Protein AF-A5BEA1-F1 (afdb_monomer_lite)

Foldseek 3Di:
DDDDDDDDDDDDDDPPPPPPPPQCLPQLVLVVVVLVQLLVQFDDFVLQQVLLLVLCCVQPVQCSQQEDEGADACVVLVNFWKKWKAADPVLVDDSHHGIYIYTNFSLRSLLRVLVLCCPQQVWDADDPVVPHTRNPSPDHRSDGDGDDHVTDMDGDPFSAAEEDDLLCQQPPVLPDDLVVLSVVLSVCSNNSHAEYAQEFLLVLLVQVLVVVLVQDPVLCFFQAAASNCRSCSQLQFWTNHNDDDDPVRNVRRLVSSLSNQLSSSSRSHQYAYAFDAFFDGPVSCVSCVVFPKAFFDHDVDDVPDCSIGRTIGGQLVGPVLLVSRQSSLQSCCCSNLVWDDDPVGTHHDPPDDPDDDDPPDDDDDDDDDDDDPDPDDDDDPVVVVCVVPVDDDDDDDDDDDPPPPPPDDDPVPSSPPSPRGNRANYEYDNAPVGDDPDLDLVSLLSSLLSRLSSSCSNPVRHAYEYEPVCVVPDPSDDLSSLLSNQVSDPASSYEYEQAPCLVDNPCVVCVRSVSHAYEDEHDDDDPPPDPDDDPCVVVVVVVLVVVVVVDPSNPSRYHYYD

InterPro domains:
  IPR007781 Alpha-N-acetylglucosaminidase [PTHR12872] (9-334)
  IPR024240 Alpha-N-acetylglucosaminidase, N-terminal [PF12971] (50-139)
  IPR024733 Alpha-N-acetylglucosaminidase, tim-barrel domain [PF05089] (162-334)
  IPR024733 Alpha-N-acetylglucosaminidase, tim-barrel domain [PF05089] (428-529)
  IPR029018 Beta-hexosaminidase-like, domain 2 [G3DSA:3.30.379.10] (22-150)

Secondary structure (DSSP, 8-state):
------------------------THHHHHHHHHHHHHHHHSPPHHHHHHHHHHHHHHH-GGGGGGEEEEE--GGGGTTS-EEEEEE-TTTTSTTS--EEEEESSHHHHHHHHHHHHHHTS--EE--GGGT-EE-TTSPPTT-PPPPPTT-EEEE-SSS--EE--TTHHHHTSTT--HHHHHHHHHHHHHTT--EEB--TTHHHHHHHHHHTTT--TTTTTTTSPPGGGHHHHHTTSB-STT-PPPHHHHHHHHHHHHHHHHHHHHTT--PBEE---SEE-TTHHHHSTTS-EEEP---S-GGG-GGGB--EEEPTTSHHHHHHHHHHHHHHHHHHH-EEE-SSSEEE-------PPPP--S---------S---S----HHHHHHHHHT--S-------------SSS----STT---S---SEEE--S-TT---S---HHHHHHHHHHHHHHHHHH-TT-EEEEE-HHHHH-TT--HHHHHHHHTSS-TTSEEEEETTTTTS-HHHHTHHHHT--EEEE----S--------THHHHHHHHHHHHHHSSTT--S---EE-

pLDDT: mean 75.09, std 25.67, range [22.8, 98.62]

Sequence (562 aa):
MASPFAAVSFSFFLFSFLSFAQSSTIGVTYISRLLEIQDRERAPPSVQIAAAYGVLHRLLPSHSSSFEFGIVSKEQCGGDSCFMISNHPSSSGHGAPEILITGVTGVEIMAGLHWYLKYWCGSHISWDKTGGAQLLSVPDSGSFPHVQEAGILIQRPIPWNYYQNAVTSSYTFAWWDWKRWEKEIDWMALQGINLPLAFTGQEAIWQKVFRNFNISHLDLKDFFGGPAFLSWSRMGNLHGWGGPLPQSWLDQQLLLQKKILARMYELGMTPVLPAFSGNVPAALKYIFPSAKITRLGNWFTVGGNPRWCCTYLLDATDPLFIEIGRAFIQQQLKGLFNLVSNGEGLVADFGMTNGRIPDLEGTFLDSELIEESAWKNILTTDQLIRRRWNMNESAGHIPSTANGCLDYGLCCYPWLVFHGLCRKAMWSDTFDENTPPVDDPEYISSLGAAIFKGMQSGDSNAIWLMQGWLFSYDPFWRPPQMKALLHSVPMGRLVVLDLFAEVKPIWITSEQFYGVPYIWKLARFRLECDIDASRLMTEWYKEIRKTAVIRNSQMRNAVLSV

Structure (mmCIF, N/CA/C/O backbone):
data_AF-A5BEA1-F1
#
_entry.id   AF-A5BEA1-F1
#
loop_
_atom_site.group_PDB
_atom_site.id
_atom_site.type_symbol
_atom_site.label_atom_id
_atom_site.label_alt_id
_atom_site.label_comp_id
_atom_site.label_asym_id
_atom_site.label_entity_id
_atom_site.label_seq_id
_atom_site.pdbx_PDB_ins_code
_atom_site.Cartn_x
_atom_site.Cartn_y
_atom_site.Cartn_z
_atom_site.occupancy
_atom_site.B_iso_or_equiv
_atom_site.auth_seq_id
_atom_site.auth_comp_id
_atom_site.auth_asym_id
_atom_site.auth_atom_id
_atom_site.pdbx_PDB_model_num
ATOM 1 N N . MET A 1 1 ? 81.749 -5.596 48.669 1.00 41.72 1 MET A N 1
ATOM 2 C CA . MET A 1 1 ? 80.613 -5.901 49.568 1.00 41.72 1 MET A CA 1
ATOM 3 C C . MET A 1 1 ? 79.506 -4.895 49.308 1.00 41.72 1 MET A C 1
ATOM 5 O O . MET A 1 1 ? 79.836 -3.766 48.978 1.00 41.72 1 MET A O 1
ATOM 9 N N . ALA A 1 2 ? 78.259 -5.329 49.513 1.00 30.50 2 ALA A N 1
ATOM 10 C CA . ALA A 1 2 ? 76.990 -4.589 49.452 1.00 30.50 2 ALA A CA 1
ATOM 11 C C . ALA A 1 2 ? 76.255 -4.548 48.089 1.00 30.50 2 ALA A C 1
ATOM 13 O O . ALA A 1 2 ? 76.539 -3.731 47.222 1.00 30.50 2 ALA A O 1
ATOM 14 N N . SER A 1 3 ? 75.247 -5.426 47.962 1.00 37.31 3 SER A N 1
ATOM 15 C CA . SER A 1 3 ? 73.915 -5.048 47.432 1.00 37.31 3 SER A CA 1
ATOM 16 C C . SER A 1 3 ? 73.196 -4.170 48.489 1.00 37.31 3 SER A C 1
ATOM 18 O O . SER A 1 3 ? 73.693 -4.190 49.625 1.00 37.31 3 SER A O 1
ATOM 20 N N . PRO A 1 4 ? 72.069 -3.450 48.237 1.00 45.75 4 PRO A N 1
ATOM 21 C CA . PRO A 1 4 ? 70.803 -4.002 47.706 1.00 45.75 4 PRO A CA 1
ATOM 22 C C . PRO A 1 4 ? 69.910 -3.004 46.908 1.00 45.75 4 PRO A C 1
ATOM 24 O O . PRO A 1 4 ? 70.325 -1.899 46.582 1.00 45.75 4 PRO A O 1
ATOM 27 N N . PHE A 1 5 ? 68.656 -3.427 46.676 1.00 31.55 5 PHE A N 1
ATOM 28 C CA . PHE A 1 5 ? 67.445 -2.710 46.223 1.00 31.55 5 PHE A CA 1
ATOM 29 C C . PHE A 1 5 ? 67.057 -2.849 44.743 1.00 31.55 5 PHE A C 1
ATOM 31 O O . PHE A 1 5 ? 67.336 -1.998 43.907 1.00 31.55 5 PHE A O 1
ATOM 38 N N . ALA A 1 6 ? 66.289 -3.907 44.457 1.00 32.88 6 ALA A N 1
ATOM 39 C CA . ALA A 1 6 ? 65.378 -3.955 43.318 1.00 32.88 6 ALA A CA 1
ATOM 40 C C . ALA A 1 6 ? 64.009 -3.405 43.757 1.00 32.88 6 ALA A C 1
ATOM 42 O O . ALA A 1 6 ? 63.379 -3.938 44.673 1.00 32.88 6 ALA A O 1
ATOM 43 N N . ALA A 1 7 ? 63.581 -2.314 43.123 1.00 34.19 7 ALA A N 1
ATOM 44 C CA . ALA A 1 7 ? 62.286 -1.682 43.329 1.00 34.19 7 ALA A CA 1
ATOM 45 C C . ALA A 1 7 ? 61.186 -2.433 42.561 1.00 34.19 7 ALA A C 1
ATOM 47 O O . ALA A 1 7 ? 61.319 -2.733 41.375 1.00 34.19 7 ALA A O 1
ATOM 48 N N . VAL A 1 8 ? 60.086 -2.715 43.256 1.00 33.62 8 VAL A N 1
ATOM 49 C CA . VAL A 1 8 ? 58.857 -3.302 42.714 1.00 33.62 8 VAL A CA 1
ATOM 50 C C . VAL A 1 8 ? 58.117 -2.232 41.903 1.00 33.62 8 VAL A C 1
ATOM 52 O O . VAL A 1 8 ? 57.672 -1.233 42.461 1.00 33.62 8 VAL A O 1
ATOM 55 N N . SER A 1 9 ? 57.981 -2.430 40.589 1.00 33.12 9 SER A N 1
ATOM 56 C CA . SER A 1 9 ? 57.102 -1.618 39.734 1.00 33.12 9 SER A CA 1
ATOM 57 C C . SER A 1 9 ? 55.681 -2.178 39.765 1.00 33.12 9 SER A C 1
ATOM 59 O O . SER A 1 9 ? 55.441 -3.298 39.320 1.00 33.12 9 SER A O 1
ATOM 61 N N . PHE A 1 10 ? 54.735 -1.388 40.274 1.00 31.80 10 PHE A N 1
ATOM 62 C CA . PHE A 1 10 ? 53.299 -1.632 40.139 1.00 31.80 10 PHE A CA 1
ATOM 63 C C . PHE A 1 10 ? 52.830 -1.147 38.761 1.00 31.80 10 PHE A C 1
ATOM 65 O O . PHE A 1 10 ? 52.798 0.053 38.494 1.00 31.80 10 PHE A O 1
ATOM 72 N N . SER A 1 11 ? 52.447 -2.071 37.882 1.00 32.97 11 SER A N 1
ATOM 73 C CA . SER A 1 11 ? 51.761 -1.746 36.629 1.00 32.97 11 SER A CA 1
ATOM 74 C C . SER A 1 11 ? 50.275 -1.493 36.902 1.00 32.97 11 SER A C 1
ATOM 76 O O . SER A 1 11 ? 49.520 -2.421 37.183 1.00 32.97 11 SER A O 1
ATOM 78 N N . PHE A 1 12 ? 49.846 -0.234 36.813 1.00 32.19 12 PHE A N 1
ATOM 79 C CA . PHE A 1 12 ? 48.430 0.129 36.743 1.00 32.19 12 PHE A CA 1
ATOM 80 C C . PHE A 1 12 ? 47.871 -0.274 35.369 1.00 32.19 12 PHE A C 1
ATOM 82 O O . PHE A 1 12 ? 48.184 0.354 34.359 1.00 32.19 12 PHE A O 1
ATOM 89 N N . PHE A 1 13 ? 47.032 -1.310 35.320 1.00 31.12 13 PHE A N 1
ATOM 90 C CA . PHE A 1 13 ? 46.196 -1.589 34.153 1.00 31.12 13 PHE A CA 1
ATOM 91 C C . PHE A 1 13 ? 44.967 -0.673 34.185 1.00 31.12 13 PHE A C 1
ATOM 93 O O . PHE A 1 13 ? 44.063 -0.852 35.000 1.00 31.12 13 PHE A O 1
ATOM 100 N N . LEU A 1 14 ? 44.934 0.315 33.288 1.00 32.81 14 LEU A N 1
ATOM 101 C CA . LEU A 1 14 ? 43.719 1.052 32.952 1.00 32.81 14 LEU A CA 1
ATOM 102 C C . LEU A 1 14 ? 42.774 0.085 32.218 1.00 32.81 14 LEU A C 1
ATOM 104 O O . LEU A 1 14 ? 42.978 -0.223 31.045 1.00 32.81 14 LEU A O 1
ATOM 108 N N . PHE A 1 15 ? 41.741 -0.414 32.896 1.00 29.88 15 PHE A N 1
ATOM 109 C CA . PHE A 1 15 ? 40.630 -1.085 32.224 1.00 29.88 15 PHE A CA 1
ATOM 110 C C . PHE A 1 15 ? 39.772 -0.027 31.523 1.00 29.88 15 PHE A C 1
ATOM 112 O O . PHE A 1 15 ? 38.865 0.560 32.109 1.00 29.88 15 PHE A O 1
ATOM 119 N N . SER A 1 16 ? 40.062 0.228 30.249 1.00 31.75 16 SER A N 1
ATOM 120 C CA . SER A 1 16 ? 39.105 0.863 29.349 1.00 31.75 16 SER A CA 1
ATOM 121 C C . SER A 1 16 ? 37.948 -0.113 29.132 1.00 31.75 16 SER A C 1
ATOM 123 O O . SER A 1 16 ? 38.062 -1.059 28.354 1.00 31.75 16 SER A O 1
ATOM 125 N N . PHE A 1 17 ? 36.829 0.098 29.828 1.00 30.75 17 PHE A N 1
ATOM 126 C CA . PHE A 1 17 ? 35.552 -0.503 29.453 1.00 30.75 17 PHE A CA 1
ATOM 127 C C . PHE A 1 17 ? 35.152 0.051 28.080 1.00 30.75 17 PHE A C 1
ATOM 129 O O . PHE A 1 17 ? 34.496 1.084 27.966 1.00 30.75 17 PHE A O 1
ATOM 136 N N . LEU A 1 18 ? 35.575 -0.629 27.015 1.00 30.33 18 LEU A N 1
ATOM 137 C CA . LEU A 1 18 ? 34.900 -0.549 25.730 1.00 30.33 18 LEU A CA 1
ATOM 138 C C . LEU A 1 18 ? 33.529 -1.193 25.933 1.00 30.33 18 LEU A C 1
ATOM 140 O O . LEU A 1 18 ? 33.403 -2.417 25.922 1.00 30.33 18 LEU A O 1
ATOM 144 N N . SER A 1 19 ? 32.506 -0.367 26.153 1.00 26.95 19 SER A N 1
ATOM 145 C CA . SER A 1 19 ? 31.118 -0.776 25.971 1.00 26.95 19 SER A CA 1
ATOM 146 C C . SER A 1 19 ? 30.969 -1.267 24.533 1.00 26.95 19 SER A C 1
ATOM 148 O O . SER A 1 19 ? 30.789 -0.477 23.607 1.00 26.95 19 SER A O 1
ATOM 150 N N . PHE A 1 20 ? 31.084 -2.579 24.332 1.00 28.70 20 PHE A N 1
ATOM 151 C CA . PHE A 1 20 ? 30.612 -3.229 23.123 1.00 28.70 20 PHE A CA 1
ATOM 152 C C . PHE A 1 20 ? 29.109 -2.961 23.053 1.00 28.70 20 PHE A C 1
ATOM 154 O O . PHE A 1 20 ? 28.315 -3.604 23.735 1.00 28.70 20 PHE A O 1
ATOM 161 N N . ALA A 1 21 ? 28.713 -1.979 22.245 1.00 31.78 21 ALA A N 1
ATOM 162 C CA . ALA A 1 21 ? 27.346 -1.892 21.777 1.00 31.78 21 ALA A CA 1
ATOM 163 C C . ALA A 1 21 ? 27.058 -3.208 21.041 1.00 31.78 21 ALA A C 1
ATOM 165 O O . ALA A 1 21 ? 27.602 -3.447 19.961 1.00 31.78 21 ALA A O 1
ATOM 166 N N . GLN A 1 22 ? 26.259 -4.090 21.646 1.00 31.41 22 GLN A N 1
ATOM 167 C CA . GLN A 1 22 ? 25.695 -5.243 20.955 1.00 31.41 22 GLN A CA 1
ATOM 168 C C . GLN A 1 22 ? 24.808 -4.716 19.820 1.00 31.41 22 GLN A C 1
ATOM 170 O O . GLN A 1 22 ? 23.652 -4.352 19.996 1.00 31.41 22 GLN A O 1
ATOM 175 N N . SER A 1 23 ? 25.425 -4.617 18.650 1.00 35.91 23 SER A N 1
ATOM 176 C CA . SER A 1 23 ? 24.832 -4.335 17.353 1.00 35.91 23 SER A CA 1
ATOM 177 C C . SER A 1 23 ? 23.800 -5.429 17.040 1.00 35.91 23 SER A C 1
ATOM 179 O O . SER A 1 23 ? 24.161 -6.581 16.806 1.00 35.91 23 SER A O 1
ATOM 181 N N . SER A 1 24 ? 22.506 -5.103 17.112 1.00 40.44 24 SER A N 1
ATOM 182 C CA . SER A 1 24 ? 21.382 -5.981 16.767 1.00 40.44 24 SER A CA 1
ATOM 183 C C . SER A 1 24 ? 21.400 -6.399 15.284 1.00 40.44 24 SER A C 1
ATOM 185 O O . SER A 1 24 ? 20.721 -5.831 14.433 1.00 40.44 24 SER A O 1
ATOM 187 N N . THR A 1 25 ? 22.148 -7.451 14.955 1.00 43.66 25 THR A N 1
ATOM 188 C CA . THR A 1 25 ? 22.034 -8.213 13.691 1.00 43.66 25 THR A CA 1
ATOM 189 C C . THR A 1 25 ? 20.719 -9.001 13.592 1.00 43.66 25 THR A C 1
ATOM 191 O O . THR A 1 25 ? 20.371 -9.523 12.537 1.00 43.66 25 THR A O 1
ATOM 194 N N . ILE A 1 26 ? 19.962 -9.045 14.691 1.00 47.06 26 ILE A N 1
ATOM 195 C CA . ILE A 1 26 ? 18.720 -9.801 14.869 1.00 47.06 26 ILE A CA 1
ATOM 196 C C . ILE A 1 26 ? 17.612 -9.329 13.913 1.00 47.06 26 ILE A C 1
ATOM 198 O O . ILE A 1 26 ? 16.932 -10.158 13.325 1.00 47.06 26 ILE A O 1
ATOM 202 N N . GLY A 1 27 ? 17.420 -8.020 13.708 1.00 49.28 27 GLY A N 1
ATOM 203 C CA . GLY A 1 27 ? 16.350 -7.520 12.827 1.00 49.28 27 GLY A CA 1
ATOM 204 C C . GLY A 1 27 ? 16.551 -7.892 11.351 1.00 49.28 27 GLY A C 1
ATOM 205 O O . GLY A 1 27 ? 15.592 -8.156 10.629 1.00 49.28 27 GLY A O 1
ATOM 206 N N . VAL A 1 28 ? 17.811 -7.980 10.922 1.00 55.06 28 VAL A N 1
ATOM 207 C CA . VAL A 1 28 ? 18.209 -8.222 9.528 1.00 55.06 28 VAL A CA 1
ATOM 208 C C . VAL A 1 28 ? 17.917 -9.661 9.111 1.00 55.06 28 VAL A C 1
ATOM 210 O O . VAL A 1 28 ? 17.398 -9.884 8.020 1.00 55.06 28 VAL A O 1
ATOM 213 N N . THR A 1 29 ? 18.179 -10.639 9.984 1.00 60.53 29 THR A N 1
ATOM 214 C CA . THR A 1 29 ? 17.854 -12.050 9.720 1.00 60.53 29 THR A CA 1
ATOM 215 C C . THR A 1 29 ? 16.351 -12.285 9.593 1.00 60.53 29 THR A C 1
ATOM 217 O O . THR A 1 29 ? 15.934 -13.087 8.757 1.00 60.53 29 THR A O 1
ATOM 220 N N . TYR A 1 30 ? 15.518 -11.568 10.354 1.00 65.62 30 TYR A N 1
ATOM 221 C CA . TYR A 1 30 ? 14.067 -11.719 10.240 1.00 65.62 30 TYR A CA 1
ATOM 222 C C . TYR A 1 30 ? 13.496 -11.128 8.950 1.00 65.62 30 TYR A C 1
ATOM 224 O O . TYR A 1 30 ? 12.648 -11.770 8.329 1.00 65.62 30 TYR A O 1
ATOM 232 N N . ILE A 1 31 ? 13.971 -9.956 8.508 1.00 69.12 31 ILE A N 1
ATOM 233 C CA . ILE A 1 31 ? 13.551 -9.390 7.216 1.00 69.12 31 ILE A CA 1
ATOM 234 C C . ILE A 1 31 ? 13.917 -10.341 6.075 1.00 69.12 31 ILE A C 1
ATOM 236 O O . ILE A 1 31 ? 13.081 -10.576 5.207 1.00 69.12 31 ILE A O 1
ATOM 240 N N . SER A 1 32 ? 15.103 -10.958 6.104 1.00 70.38 32 SER A N 1
ATOM 241 C CA . SER A 1 32 ? 15.514 -11.929 5.079 1.00 70.38 32 SER A CA 1
ATOM 242 C C . SER A 1 32 ? 14.496 -13.055 4.894 1.00 70.38 32 SER A C 1
ATOM 244 O O . SER A 1 32 ? 14.097 -13.325 3.765 1.00 70.38 32 SER A O 1
ATOM 246 N N . ARG A 1 33 ? 13.974 -13.634 5.985 1.00 74.00 33 ARG A N 1
ATOM 247 C CA . ARG A 1 33 ? 12.933 -14.672 5.902 1.00 74.00 33 ARG A CA 1
ATOM 248 C C . ARG A 1 33 ? 11.651 -14.161 5.242 1.00 74.00 33 ARG A C 1
ATOM 250 O O . ARG A 1 33 ? 10.992 -14.905 4.525 1.00 74.00 33 ARG A O 1
ATOM 257 N N . LEU A 1 34 ? 11.259 -12.912 5.486 1.00 73.25 34 LEU A N 1
ATOM 258 C CA . LEU A 1 34 ? 10.071 -12.341 4.844 1.00 73.25 34 LEU A CA 1
ATOM 259 C C . LEU A 1 34 ? 10.281 -12.156 3.341 1.00 73.25 34 LEU A C 1
ATOM 261 O O . LEU A 1 34 ? 9.391 -12.487 2.557 1.00 73.25 34 LEU A O 1
ATOM 265 N N . LEU A 1 35 ? 11.462 -11.672 2.955 1.00 80.25 35 LEU A N 1
ATOM 266 C CA . LEU A 1 35 ? 11.844 -11.493 1.558 1.00 80.25 35 LEU A CA 1
ATOM 267 C C . LEU A 1 35 ? 11.904 -12.828 0.819 1.00 80.25 35 LEU A C 1
ATOM 269 O O . LEU A 1 35 ? 11.359 -12.925 -0.271 1.00 80.25 35 LEU A O 1
ATOM 273 N N . GLU A 1 36 ? 12.454 -13.876 1.436 1.00 81.69 36 GLU A N 1
ATOM 274 C CA . GLU A 1 36 ? 12.449 -15.233 0.874 1.00 81.69 36 GLU A CA 1
ATOM 275 C C . GLU A 1 36 ? 11.032 -15.718 0.576 1.00 81.69 36 GLU A C 1
ATOM 277 O O . GLU A 1 36 ? 10.774 -16.347 -0.453 1.00 81.69 36 GLU A O 1
ATOM 282 N N . ILE A 1 37 ? 10.083 -15.428 1.470 1.00 77.94 37 ILE A N 1
ATOM 283 C CA . ILE A 1 37 ? 8.716 -15.850 1.221 1.00 77.94 37 ILE A CA 1
ATOM 284 C C . ILE A 1 37 ? 8.060 -15.014 0.114 1.00 77.94 37 ILE A C 1
ATOM 286 O O . ILE A 1 37 ? 7.347 -15.581 -0.712 1.00 77.94 37 ILE A O 1
ATOM 290 N N . GLN A 1 38 ? 8.304 -13.702 0.066 1.00 80.19 38 GLN A N 1
ATOM 291 C CA . GLN A 1 38 ? 7.845 -12.861 -1.046 1.00 80.19 38 GLN A CA 1
ATOM 292 C C . GLN A 1 38 ? 8.426 -13.343 -2.383 1.00 80.19 38 GLN A C 1
ATOM 294 O O . GLN A 1 38 ? 7.691 -13.473 -3.358 1.00 80.19 38 GLN A O 1
ATOM 299 N N . ASP A 1 39 ? 9.712 -13.696 -2.411 1.00 81.50 39 ASP A N 1
ATOM 300 C CA . ASP A 1 39 ? 10.385 -14.224 -3.597 1.00 81.50 39 ASP A CA 1
ATOM 301 C C . ASP A 1 39 ? 9.784 -15.558 -4.056 1.00 81.50 39 ASP A C 1
ATOM 303 O O . ASP A 1 39 ? 9.681 -15.811 -5.255 1.00 81.50 39 ASP A O 1
ATOM 307 N N . ARG A 1 40 ? 9.370 -16.415 -3.116 1.00 81.31 40 ARG A N 1
ATOM 308 C CA . ARG A 1 40 ? 8.707 -17.693 -3.416 1.00 81.31 40 ARG A CA 1
ATOM 309 C C . ARG A 1 40 ? 7.273 -17.512 -3.914 1.00 81.31 40 ARG A C 1
ATOM 311 O O . ARG A 1 40 ? 6.786 -18.334 -4.681 1.00 81.31 40 ARG A O 1
ATOM 318 N N . GLU A 1 41 ? 6.580 -16.487 -3.431 1.00 78.19 41 GLU A N 1
ATOM 319 C CA . GLU A 1 41 ? 5.154 -16.256 -3.690 1.00 78.19 41 GLU A CA 1
ATOM 320 C C . GLU A 1 41 ? 4.886 -15.334 -4.891 1.00 78.19 41 GLU A C 1
ATOM 322 O O . GLU A 1 41 ? 3.724 -15.102 -5.225 1.00 78.19 41 GLU A O 1
ATOM 327 N N . ARG A 1 42 ? 5.933 -14.833 -5.558 1.00 82.75 42 ARG A N 1
ATOM 328 C CA . ARG A 1 42 ? 5.829 -13.967 -6.742 1.00 82.75 42 ARG A CA 1
ATOM 329 C C . ARG A 1 42 ? 5.317 -14.700 -7.986 1.00 82.75 42 ARG A C 1
ATOM 331 O O . ARG A 1 42 ? 5.374 -15.925 -8.078 1.00 82.75 42 ARG A O 1
ATOM 338 N N . ALA A 1 43 ? 4.848 -13.929 -8.965 1.00 85.12 43 ALA A N 1
ATOM 339 C CA . ALA A 1 43 ? 4.381 -14.462 -10.240 1.00 85.12 43 ALA A CA 1
ATOM 340 C C . ALA A 1 43 ? 5.489 -15.217 -10.995 1.00 85.12 43 ALA A C 1
ATOM 342 O O . ALA A 1 43 ? 6.666 -14.863 -10.875 1.00 85.12 43 ALA A O 1
ATOM 343 N N . PRO A 1 44 ? 5.156 -16.240 -11.800 1.00 91.00 44 PRO A N 1
ATOM 344 C CA . PRO A 1 44 ? 6.135 -16.885 -12.665 1.00 91.00 44 PRO A CA 1
ATOM 345 C C . PRO A 1 44 ? 6.835 -15.870 -13.586 1.00 91.00 44 PRO A C 1
ATOM 347 O O . PRO A 1 44 ? 6.193 -14.910 -14.022 1.00 91.00 44 PRO A O 1
ATOM 350 N N . PRO A 1 45 ? 8.116 -16.080 -13.945 1.00 94.25 45 PRO A N 1
ATOM 351 C CA . PRO A 1 45 ? 8.857 -15.171 -14.820 1.00 94.25 45 PRO A CA 1
ATOM 352 C C . PRO A 1 45 ? 8.127 -14.796 -16.116 1.00 94.25 45 PRO A C 1
ATOM 354 O O . PRO A 1 45 ? 8.102 -13.627 -16.486 1.00 94.25 45 PRO A O 1
ATOM 357 N N . SER A 1 46 ? 7.474 -15.758 -16.774 1.00 94.69 46 SER A N 1
ATOM 358 C CA . SER A 1 46 ? 6.723 -15.525 -18.014 1.00 94.69 46 SER A CA 1
ATOM 359 C C . SER A 1 46 ? 5.543 -14.566 -17.835 1.00 94.69 46 SER A C 1
ATOM 361 O O . SER A 1 46 ? 5.301 -13.730 -18.701 1.00 94.69 46 SER A O 1
ATOM 363 N N . VAL A 1 47 ? 4.838 -14.650 -16.702 1.00 94.19 47 VAL A N 1
ATOM 364 C CA . VAL A 1 47 ? 3.729 -13.745 -16.365 1.00 94.19 47 VAL A CA 1
ATOM 365 C C . VAL A 1 47 ? 4.258 -12.330 -16.147 1.00 94.19 47 VAL A C 1
ATOM 367 O O . VAL A 1 47 ? 3.696 -11.382 -16.689 1.00 94.19 47 VAL A O 1
ATOM 370 N N . GLN A 1 48 ? 5.375 -12.193 -15.427 1.00 96.62 48 GLN A N 1
ATOM 371 C CA . GLN A 1 48 ? 6.000 -10.892 -15.178 1.00 96.62 48 GLN A CA 1
ATOM 372 C C . GLN A 1 48 ? 6.508 -10.225 -16.453 1.00 96.62 48 GLN A C 1
ATOM 374 O O . GLN A 1 48 ? 6.290 -9.031 -16.651 1.00 96.62 48 GLN A O 1
ATOM 379 N N . ILE A 1 49 ? 7.130 -10.998 -17.344 1.00 98.00 49 ILE A N 1
ATOM 380 C CA . ILE A 1 49 ? 7.592 -10.509 -18.646 1.00 98.00 49 ILE A CA 1
ATOM 381 C C . ILE A 1 49 ? 6.400 -10.072 -19.507 1.00 98.00 49 ILE A C 1
ATOM 383 O O . ILE A 1 49 ? 6.421 -8.980 -20.070 1.00 98.00 49 ILE A O 1
ATOM 387 N N . ALA A 1 50 ? 5.327 -10.866 -19.569 1.00 97.25 50 ALA A N 1
ATOM 388 C CA . ALA A 1 50 ? 4.121 -10.493 -20.310 1.00 97.25 50 ALA A CA 1
ATOM 389 C C . ALA A 1 50 ? 3.471 -9.211 -19.756 1.00 97.25 50 ALA A C 1
ATOM 391 O O . ALA A 1 50 ? 3.055 -8.341 -20.521 1.00 97.25 50 ALA A O 1
ATOM 392 N N . ALA A 1 51 ? 3.426 -9.060 -18.430 1.00 97.00 51 ALA A N 1
ATOM 393 C CA . ALA A 1 51 ? 2.914 -7.860 -17.777 1.00 97.00 51 ALA A CA 1
ATOM 394 C C . ALA A 1 51 ? 3.769 -6.624 -18.096 1.00 97.00 51 ALA A C 1
ATOM 396 O O . ALA A 1 51 ? 3.220 -5.576 -18.438 1.00 97.00 51 ALA A O 1
ATOM 397 N N . ALA A 1 52 ? 5.097 -6.768 -18.053 1.00 98.44 52 ALA A N 1
ATOM 398 C CA . ALA A 1 52 ? 6.063 -5.746 -18.449 1.00 98.44 52 ALA A CA 1
ATOM 399 C C . ALA A 1 52 ? 5.878 -5.310 -19.914 1.00 98.44 52 ALA A C 1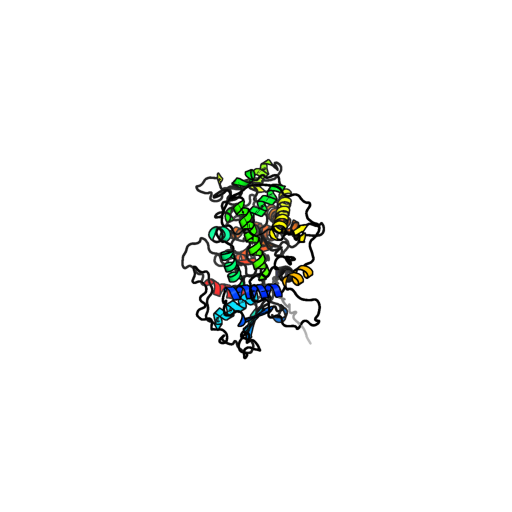
ATOM 401 O O . ALA A 1 52 ? 5.820 -4.114 -20.195 1.00 98.44 52 ALA A O 1
ATOM 402 N N . TYR A 1 53 ? 5.686 -6.252 -20.843 1.00 98.44 53 TYR A N 1
ATOM 403 C CA . TYR A 1 53 ? 5.330 -5.925 -22.229 1.00 98.44 53 TYR A CA 1
ATOM 404 C C . TYR A 1 53 ? 3.985 -5.206 -22.337 1.00 98.44 53 TYR A C 1
ATOM 406 O O . TYR A 1 53 ? 3.851 -4.277 -23.129 1.00 98.44 53 TYR A O 1
ATOM 414 N N . GLY A 1 54 ? 3.001 -5.570 -21.512 1.00 98.00 54 GLY A N 1
ATOM 415 C CA . GLY A 1 54 ? 1.732 -4.849 -21.436 1.00 98.00 54 GLY A CA 1
ATOM 416 C C . GLY A 1 54 ? 1.910 -3.380 -21.037 1.00 98.00 54 GLY A C 1
ATOM 417 O O . GLY A 1 54 ? 1.270 -2.510 -21.625 1.00 98.00 54 GLY A O 1
ATOM 418 N N . VAL A 1 55 ? 2.787 -3.094 -20.069 1.00 98.38 55 VAL A N 1
ATOM 419 C CA . VAL A 1 55 ? 3.141 -1.716 -19.676 1.00 98.38 55 VAL A CA 1
ATOM 420 C C . VAL A 1 55 ? 3.850 -0.998 -20.822 1.00 98.38 55 VAL A C 1
ATOM 422 O O . VAL A 1 55 ? 3.444 0.106 -21.183 1.00 98.38 55 VAL A O 1
ATOM 425 N N . LEU A 1 56 ? 4.860 -1.631 -21.432 1.00 97.94 56 LEU A N 1
ATOM 426 C CA . LEU A 1 56 ? 5.586 -1.067 -22.573 1.00 97.94 56 LEU A CA 1
ATOM 427 C C . LEU A 1 56 ? 4.631 -0.713 -23.715 1.00 97.94 56 LEU A C 1
ATOM 429 O O . LEU A 1 56 ? 4.694 0.396 -24.226 1.00 97.94 56 LEU A O 1
ATOM 433 N N . HIS A 1 57 ? 3.712 -1.608 -24.071 1.00 97.25 57 HIS A N 1
ATOM 434 C CA . HIS A 1 57 ? 2.755 -1.378 -25.147 1.00 97.25 57 HIS A CA 1
ATOM 435 C C . HIS A 1 57 ? 1.802 -0.212 -24.851 1.00 97.25 57 HIS A C 1
ATOM 437 O O . HIS A 1 57 ? 1.479 0.559 -25.749 1.00 97.25 57 HIS A O 1
ATOM 443 N N . ARG A 1 58 ? 1.364 -0.037 -23.596 1.00 96.56 58 ARG A N 1
ATOM 444 C CA . ARG A 1 58 ? 0.535 1.119 -23.207 1.00 96.56 58 ARG A CA 1
ATOM 445 C C . ARG A 1 58 ? 1.321 2.433 -23.180 1.00 96.56 58 ARG A C 1
ATOM 447 O O . ARG A 1 58 ? 0.727 3.482 -23.419 1.00 96.56 58 ARG A O 1
ATOM 454 N N . LEU A 1 59 ? 2.621 2.386 -22.881 1.00 95.88 59 LEU A N 1
ATOM 455 C CA . LEU A 1 59 ? 3.491 3.563 -22.795 1.00 95.88 59 LEU A CA 1
ATOM 456 C C . LEU A 1 59 ? 4.043 3.997 -24.165 1.00 95.88 59 LEU A C 1
ATOM 458 O O . LEU A 1 59 ? 4.028 5.183 -24.480 1.00 95.88 59 LEU A O 1
ATOM 462 N N . LEU A 1 60 ? 4.522 3.043 -24.966 1.00 95.12 60 LEU A N 1
ATOM 463 C CA . LEU A 1 60 ? 5.164 3.212 -26.275 1.00 95.12 60 LEU A CA 1
ATOM 464 C C . LEU A 1 60 ? 4.638 2.148 -27.268 1.00 95.12 60 LEU A C 1
ATOM 466 O O . LEU A 1 60 ? 5.336 1.172 -27.568 1.00 95.12 60 LEU A O 1
ATOM 470 N N . PRO A 1 61 ? 3.409 2.307 -27.799 1.00 93.00 61 PRO A N 1
ATOM 471 C CA . PRO A 1 61 ? 2.760 1.281 -28.623 1.00 93.00 61 PRO A CA 1
ATOM 472 C C . PRO A 1 61 ? 3.574 0.850 -29.850 1.00 93.00 61 PRO A C 1
ATOM 474 O O . PRO A 1 61 ? 3.591 -0.330 -30.194 1.00 93.00 61 PRO A O 1
ATOM 477 N N . SER A 1 62 ? 4.282 1.790 -30.481 1.00 90.81 62 SER A N 1
ATOM 478 C CA . SER A 1 62 ? 5.096 1.574 -31.683 1.00 90.81 62 SER A CA 1
ATOM 479 C C . SER A 1 62 ? 6.473 0.961 -31.422 1.00 90.81 62 SER A C 1
ATOM 481 O O . SER A 1 62 ? 7.125 0.543 -32.370 1.00 90.81 62 SER A O 1
ATOM 483 N N . HIS A 1 63 ? 6.922 0.880 -30.166 1.00 91.75 63 HIS A N 1
ATOM 484 C CA . HIS A 1 63 ? 8.302 0.499 -29.828 1.00 91.75 63 HIS A CA 1
ATOM 485 C C . HIS A 1 63 ? 8.397 -0.862 -29.138 1.00 91.75 63 HIS A C 1
ATOM 487 O O . HIS A 1 63 ? 9.449 -1.223 -28.616 1.00 91.75 63 HIS A O 1
ATOM 493 N N . SER A 1 64 ? 7.312 -1.641 -29.134 1.00 87.88 64 SER A N 1
ATOM 494 C CA . SER A 1 64 ? 7.259 -2.929 -28.426 1.00 87.88 64 SER A CA 1
ATOM 495 C C . SER A 1 64 ? 8.324 -3.924 -28.914 1.00 87.88 64 SER A C 1
ATOM 497 O O . SER A 1 64 ? 8.823 -4.711 -28.118 1.00 87.88 64 SER A O 1
ATOM 499 N N . SER A 1 65 ? 8.708 -3.865 -30.195 1.00 89.94 65 SER A N 1
ATOM 500 C CA . SER A 1 65 ? 9.754 -4.711 -30.788 1.00 89.94 65 SER A CA 1
ATOM 501 C C . SER A 1 65 ? 11.182 -4.215 -30.548 1.00 89.94 65 SER A C 1
ATOM 503 O O . SER A 1 65 ? 12.115 -4.977 -30.767 1.00 89.94 65 SER A O 1
ATOM 505 N N . SER A 1 66 ? 11.373 -2.964 -30.112 1.00 93.25 66 SER A N 1
ATOM 506 C CA . SER A 1 66 ? 12.706 -2.392 -29.862 1.00 93.25 66 SER A CA 1
ATOM 507 C C . SER A 1 66 ? 13.327 -2.872 -28.546 1.00 93.25 66 SER A C 1
ATOM 509 O O . SER A 1 66 ? 14.531 -2.709 -28.346 1.00 93.25 66 SER A O 1
ATOM 511 N N . PHE A 1 67 ? 12.530 -3.479 -27.661 1.00 95.75 67 PHE A N 1
ATOM 512 C CA . PHE A 1 67 ? 12.966 -3.930 -26.343 1.00 95.75 67 PHE A CA 1
ATOM 513 C C . PHE A 1 67 ? 12.788 -5.437 -26.162 1.00 95.75 67 PHE A C 1
ATOM 515 O O . PHE A 1 67 ? 11.720 -5.998 -26.418 1.00 95.75 67 PHE A O 1
ATOM 522 N N . GLU A 1 68 ? 13.818 -6.077 -25.617 1.00 96.94 68 GLU A N 1
ATOM 523 C CA . GLU A 1 68 ? 13.729 -7.432 -25.085 1.00 96.94 68 GLU A CA 1
ATOM 524 C C . GLU A 1 68 ? 13.755 -7.410 -23.554 1.00 96.94 68 GLU A C 1
ATOM 526 O O . GLU A 1 68 ? 14.572 -6.710 -22.950 1.00 96.94 68 GLU A O 1
ATOM 531 N N . PHE A 1 69 ? 12.859 -8.175 -22.925 1.00 98.31 69 PHE A N 1
ATOM 532 C CA . PHE A 1 69 ? 12.762 -8.283 -21.471 1.00 98.31 69 PHE A CA 1
ATOM 533 C C . PHE A 1 69 ? 13.105 -9.681 -20.966 1.00 98.31 69 PHE A C 1
ATOM 535 O O . PHE A 1 69 ? 12.614 -10.680 -21.487 1.00 98.31 69 PHE A O 1
ATOM 542 N N . GLY A 1 70 ? 13.879 -9.749 -19.880 1.00 97.81 70 GLY A N 1
ATOM 543 C CA . GLY A 1 70 ? 14.233 -11.013 -19.232 1.00 97.81 70 GLY A CA 1
ATOM 544 C C . GLY A 1 70 ? 14.206 -10.950 -17.708 1.00 97.81 70 GLY A C 1
ATOM 545 O O . GLY A 1 70 ? 14.504 -9.927 -17.097 1.00 97.81 70 GLY A O 1
ATOM 546 N N . ILE A 1 71 ? 13.871 -12.073 -17.075 1.00 97.56 71 ILE A N 1
ATOM 547 C CA . ILE A 1 71 ? 13.970 -12.226 -15.620 1.00 97.56 71 ILE A CA 1
ATOM 548 C C . ILE A 1 71 ? 15.273 -12.943 -15.283 1.00 97.56 71 ILE A C 1
ATOM 550 O O . ILE A 1 71 ? 15.565 -14.003 -15.835 1.00 97.56 71 ILE A O 1
ATOM 554 N N . VAL A 1 72 ? 16.025 -12.385 -14.338 1.00 96.25 72 VAL A N 1
ATOM 555 C CA . VAL A 1 72 ? 17.275 -12.955 -13.822 1.00 96.25 72 VAL A CA 1
ATOM 556 C C . VAL A 1 72 ? 17.157 -13.302 -12.342 1.00 96.25 72 VAL A C 1
ATOM 558 O O . VAL A 1 72 ? 16.223 -12.902 -11.642 1.00 96.25 72 VAL A O 1
ATOM 561 N N . SER A 1 73 ? 18.110 -14.089 -11.857 1.00 93.88 73 SER A N 1
ATOM 562 C CA . SER A 1 73 ? 18.188 -14.466 -10.450 1.00 93.88 73 SER A CA 1
ATOM 563 C C . SER A 1 73 ? 18.952 -13.414 -9.634 1.00 93.88 73 SER A C 1
ATOM 565 O O . SER A 1 73 ? 19.734 -12.636 -10.184 1.00 93.88 73 SER A O 1
ATOM 567 N N . LYS A 1 74 ? 18.750 -13.378 -8.309 1.00 90.31 74 LYS A N 1
ATOM 568 C CA . LYS A 1 74 ? 19.457 -12.420 -7.438 1.00 90.31 74 LYS A CA 1
ATOM 569 C C . LYS A 1 74 ? 20.964 -12.663 -7.421 1.00 90.31 74 LYS A C 1
ATOM 571 O O . LYS A 1 74 ? 21.724 -11.722 -7.240 1.00 90.31 74 LYS A O 1
ATOM 576 N N . GLU A 1 75 ? 21.420 -13.889 -7.661 1.00 91.25 75 GLU A N 1
ATOM 577 C CA . GLU A 1 75 ? 22.845 -14.237 -7.720 1.00 91.25 75 GLU A CA 1
ATOM 578 C C . GLU A 1 75 ? 23.554 -13.482 -8.850 1.00 91.25 75 GLU A C 1
ATOM 580 O O . GLU A 1 75 ? 24.651 -12.965 -8.652 1.00 91.25 75 GLU A O 1
ATOM 585 N N . GLN A 1 76 ? 22.890 -13.328 -10.000 1.00 91.38 76 GLN A N 1
ATOM 586 C CA . GLN A 1 76 ? 23.391 -12.522 -11.122 1.00 91.38 76 GLN A CA 1
ATOM 587 C C . GLN A 1 76 ? 23.430 -11.022 -10.790 1.00 91.38 76 GLN A C 1
ATOM 589 O O . GLN A 1 76 ? 24.185 -10.268 -11.393 1.00 91.38 76 GLN A O 1
ATOM 594 N N . CYS A 1 77 ? 22.660 -10.604 -9.787 1.00 89.12 77 CYS A N 1
ATOM 595 C CA . CYS A 1 77 ? 22.615 -9.254 -9.240 1.00 89.12 77 CYS A CA 1
ATOM 596 C C . CYS A 1 77 ? 23.467 -9.090 -7.967 1.00 89.12 77 CYS A C 1
ATOM 598 O O . CYS A 1 77 ? 23.242 -8.146 -7.211 1.00 89.12 77 CYS A O 1
ATOM 600 N N . GLY A 1 78 ? 24.405 -9.997 -7.669 1.00 85.44 78 GLY A N 1
ATOM 601 C CA . GLY A 1 78 ? 25.254 -9.903 -6.473 1.00 85.44 78 GLY A CA 1
ATOM 602 C C . GLY A 1 78 ? 24.527 -10.164 -5.144 1.00 85.44 78 GLY A C 1
ATOM 603 O O . GLY A 1 78 ? 24.988 -9.713 -4.101 1.00 85.44 78 GLY A O 1
ATOM 604 N N . GLY A 1 79 ? 23.401 -10.881 -5.174 1.00 84.69 79 GLY A N 1
ATOM 605 C CA . GLY A 1 79 ? 22.598 -11.264 -4.005 1.00 84.69 79 GLY A CA 1
ATOM 606 C C . GLY A 1 79 ? 21.421 -10.333 -3.693 1.00 84.69 79 GLY A C 1
ATOM 607 O O . GLY A 1 79 ? 20.574 -10.683 -2.872 1.00 84.69 79 GLY A O 1
ATOM 608 N N . ASP A 1 80 ? 21.323 -9.194 -4.378 1.00 84.44 80 ASP A N 1
ATOM 609 C CA . ASP A 1 80 ? 20.262 -8.202 -4.192 1.00 84.44 80 ASP A CA 1
ATOM 610 C C . ASP A 1 80 ? 19.326 -8.132 -5.406 1.00 84.44 80 ASP A C 1
ATOM 612 O O . ASP A 1 80 ? 19.514 -8.809 -6.414 1.00 84.44 80 ASP A O 1
ATOM 616 N N . SER A 1 81 ? 18.257 -7.335 -5.320 1.00 89.94 81 SER A N 1
ATOM 617 C CA . SER A 1 81 ? 17.413 -7.085 -6.500 1.00 89.94 81 SER A CA 1
ATOM 618 C C . SER A 1 81 ? 18.036 -6.013 -7.376 1.00 89.94 81 SER A C 1
ATOM 620 O O . SER A 1 81 ? 18.473 -4.985 -6.863 1.00 89.94 81 SER A O 1
ATOM 622 N N . CYS A 1 82 ? 18.065 -6.235 -8.683 1.00 94.38 82 CYS A N 1
ATOM 623 C CA . CYS A 1 82 ? 18.646 -5.300 -9.634 1.00 94.38 82 CYS A CA 1
ATOM 624 C C . CYS A 1 82 ? 17.894 -5.305 -10.963 1.00 94.38 82 CYS A C 1
ATOM 626 O O . CYS A 1 82 ? 17.093 -6.209 -11.229 1.00 94.38 82 CYS A O 1
ATOM 628 N N . PHE A 1 83 ? 18.215 -4.318 -11.795 1.00 97.75 83 PHE A N 1
ATOM 629 C CA . PHE A 1 83 ? 18.021 -4.393 -13.236 1.00 97.75 83 PHE A CA 1
ATOM 630 C C . PHE A 1 83 ? 19.347 -4.198 -13.972 1.00 97.75 83 PHE A C 1
ATOM 632 O O . PHE A 1 83 ? 20.266 -3.542 -13.470 1.00 97.75 83 PHE A O 1
ATOM 639 N N . MET A 1 84 ? 19.431 -4.773 -15.167 1.00 97.94 84 MET A N 1
ATOM 640 C CA . MET A 1 84 ? 20.547 -4.634 -16.091 1.00 97.94 84 MET A CA 1
ATOM 641 C C . MET A 1 84 ? 20.054 -4.173 -17.456 1.00 97.94 84 MET A C 1
ATOM 643 O O . MET A 1 84 ? 18.998 -4.610 -17.912 1.00 97.94 84 MET A O 1
ATOM 647 N N . ILE A 1 85 ? 20.832 -3.312 -18.106 1.00 98.12 85 ILE A N 1
ATOM 648 C CA . ILE A 1 85 ? 20.541 -2.756 -19.430 1.00 98.12 85 ILE A CA 1
ATOM 649 C C . ILE A 1 85 ? 21.759 -2.973 -20.319 1.00 98.12 85 ILE A C 1
ATOM 651 O O . ILE A 1 85 ? 22.867 -2.573 -19.958 1.00 98.12 85 ILE A O 1
ATOM 655 N N . SER A 1 86 ? 21.564 -3.586 -21.480 1.00 96.62 86 SER A N 1
ATOM 656 C CA . SER A 1 86 ? 22.616 -3.795 -22.476 1.00 96.62 86 SER A CA 1
ATOM 657 C C . SER A 1 86 ? 22.084 -3.570 -23.887 1.00 96.62 86 SER A C 1
ATOM 659 O O . SER A 1 86 ? 20.882 -3.655 -24.135 1.00 96.62 86 SER A O 1
ATOM 661 N N . ASN A 1 87 ? 22.988 -3.306 -24.829 1.00 94.75 87 ASN A N 1
ATOM 662 C CA . ASN A 1 87 ? 22.626 -3.356 -26.243 1.00 94.75 87 ASN A CA 1
ATOM 663 C C . ASN A 1 87 ? 22.285 -4.806 -26.591 1.00 94.75 87 ASN A C 1
ATOM 665 O O . ASN A 1 87 ? 22.973 -5.735 -26.156 1.00 94.75 87 ASN A O 1
ATOM 669 N N . HIS A 1 88 ? 21.222 -5.007 -27.356 1.00 91.56 88 HIS A N 1
ATOM 670 C CA . HIS A 1 88 ? 20.817 -6.337 -27.766 1.00 91.56 88 HIS A CA 1
ATOM 671 C C . HIS A 1 88 ? 21.860 -6.928 -28.745 1.00 91.56 88 HIS A C 1
ATOM 673 O O . HIS A 1 88 ? 22.303 -6.222 -29.662 1.00 91.56 88 HIS A O 1
ATOM 679 N N . PRO A 1 89 ? 22.262 -8.209 -28.606 1.00 83.94 89 PRO A N 1
ATOM 680 C CA . PRO A 1 89 ? 23.300 -8.813 -29.451 1.00 83.94 89 PRO A CA 1
ATOM 681 C C . PRO A 1 89 ? 22.969 -8.809 -30.948 1.00 83.94 89 PRO A C 1
ATOM 683 O O . PRO A 1 89 ? 23.868 -8.792 -31.784 1.00 83.94 89 PRO A O 1
ATOM 686 N N . SER A 1 90 ? 21.679 -8.808 -31.291 1.00 75.69 90 SER A N 1
ATOM 687 C CA . SER A 1 90 ? 21.186 -8.762 -32.674 1.00 75.69 90 SER A CA 1
ATOM 688 C C . SER A 1 90 ? 20.774 -7.359 -33.137 1.00 75.69 90 SER A C 1
ATOM 690 O O . SER A 1 90 ? 20.108 -7.251 -34.162 1.00 75.69 90 SER A O 1
ATOM 692 N N . SER A 1 91 ? 21.171 -6.293 -32.428 1.00 66.81 91 SER A N 1
ATOM 693 C CA . SER A 1 91 ? 20.814 -4.886 -32.730 1.00 66.81 91 SER A CA 1
ATOM 694 C C . SER A 1 91 ? 21.174 -4.409 -34.150 1.00 66.81 91 SER A C 1
ATOM 696 O O . SER A 1 91 ? 20.703 -3.368 -34.591 1.00 66.81 91 SER A O 1
ATOM 698 N N . SER A 1 92 ? 21.979 -5.169 -34.898 1.00 61.81 92 SER A N 1
ATOM 699 C CA . SER A 1 92 ? 22.360 -4.884 -36.290 1.00 61.81 92 SER A CA 1
ATOM 700 C C . SER A 1 92 ? 21.360 -5.397 -37.345 1.00 61.81 92 SER A C 1
ATOM 702 O O . SER A 1 92 ? 21.517 -5.093 -38.529 1.00 61.81 92 SER A O 1
ATOM 704 N N . GLY A 1 93 ? 20.330 -6.159 -36.954 1.00 61.69 93 GLY A N 1
ATOM 705 C CA . GLY A 1 93 ? 19.273 -6.643 -37.851 1.00 61.69 93 GLY A CA 1
ATOM 706 C C . GLY A 1 93 ? 18.081 -5.683 -37.947 1.00 61.69 93 GLY A C 1
ATOM 707 O O . GLY A 1 93 ? 17.574 -5.218 -36.931 1.00 61.69 93 GLY A O 1
ATOM 708 N N . HIS A 1 94 ? 17.583 -5.411 -39.159 1.00 63.97 94 HIS A N 1
ATOM 709 C CA . HIS A 1 94 ? 16.340 -4.643 -39.338 1.00 63.97 94 HIS A CA 1
ATOM 710 C C . HIS A 1 94 ? 15.163 -5.338 -38.633 1.00 63.97 94 HIS A C 1
ATOM 712 O O . HIS A 1 94 ? 14.867 -6.497 -38.921 1.00 63.97 94 HIS A O 1
ATOM 718 N N . GLY A 1 95 ? 14.490 -4.622 -37.727 1.00 67.56 95 GLY A N 1
ATOM 719 C CA . GLY A 1 95 ? 13.347 -5.129 -36.957 1.00 67.56 95 GLY A CA 1
ATOM 720 C C . GLY A 1 95 ? 13.705 -6.008 -35.752 1.00 67.56 95 GLY A C 1
ATOM 721 O O . GLY A 1 95 ? 12.798 -6.545 -35.120 1.00 67.56 95 GLY A O 1
ATOM 722 N N . ALA A 1 96 ? 14.993 -6.169 -35.429 1.00 77.69 96 ALA A N 1
ATOM 723 C CA . ALA A 1 96 ? 15.433 -6.836 -34.206 1.00 77.69 96 ALA A CA 1
ATOM 724 C C . ALA A 1 96 ? 15.328 -5.894 -32.990 1.00 77.69 96 ALA A C 1
ATOM 726 O O . ALA A 1 96 ? 15.416 -4.675 -33.162 1.00 77.69 96 ALA A O 1
ATOM 727 N N . PRO A 1 97 ? 15.184 -6.431 -31.763 1.00 85.25 97 PRO A N 1
ATOM 728 C CA . PRO A 1 97 ? 15.291 -5.617 -30.561 1.00 85.25 97 PRO A CA 1
ATOM 729 C C . PRO A 1 97 ? 16.670 -4.960 -30.479 1.00 85.25 97 PRO A C 1
ATOM 731 O O . PRO A 1 97 ? 17.687 -5.539 -30.872 1.00 85.25 97 PRO A O 1
ATOM 734 N N . GLU A 1 98 ? 16.680 -3.732 -29.968 1.00 92.19 98 GLU A N 1
ATOM 735 C CA . GLU A 1 98 ? 17.855 -2.864 -29.870 1.00 92.19 98 GLU A CA 1
ATOM 736 C C . GLU A 1 98 ? 18.418 -2.868 -28.452 1.00 92.19 98 GLU A C 1
ATOM 738 O O . GLU A 1 98 ? 19.635 -2.882 -28.263 1.00 92.19 98 GLU A O 1
ATOM 743 N N . ILE A 1 99 ? 17.534 -2.904 -27.452 1.00 96.19 99 ILE A N 1
ATOM 744 C CA . ILE A 1 99 ? 17.879 -2.817 -26.035 1.00 96.19 99 ILE A CA 1
ATOM 745 C C . ILE A 1 99 ? 17.353 -4.048 -25.300 1.00 96.19 99 ILE A C 1
ATOM 747 O O . ILE A 1 99 ? 16.174 -4.386 -25.380 1.00 96.19 99 ILE A O 1
ATOM 751 N N . LEU A 1 100 ? 18.234 -4.698 -24.543 1.00 97.00 100 LEU A N 1
ATOM 752 C CA . LEU A 1 100 ? 17.894 -5.776 -23.624 1.00 97.00 100 LEU A CA 1
ATOM 753 C C . LEU A 1 100 ? 17.823 -5.211 -22.204 1.00 97.00 100 LEU A C 1
ATOM 755 O O . LEU A 1 100 ? 18.798 -4.640 -21.709 1.00 97.00 100 LEU A O 1
ATOM 759 N N . ILE A 1 101 ? 16.684 -5.398 -21.538 1.00 98.31 101 ILE A N 1
ATOM 760 C CA . ILE A 1 101 ? 16.501 -5.052 -20.128 1.00 98.31 101 ILE A CA 1
ATOM 761 C C . ILE A 1 101 ? 16.171 -6.320 -19.357 1.00 98.31 101 ILE A C 1
ATOM 763 O O . ILE A 1 101 ? 15.168 -6.984 -19.607 1.00 98.31 101 ILE A O 1
ATOM 767 N N . THR A 1 102 ? 17.001 -6.644 -18.374 1.00 98.31 102 THR A N 1
ATOM 768 C CA . THR A 1 102 ? 16.736 -7.762 -17.470 1.00 98.31 102 THR A CA 1
ATOM 769 C C . THR A 1 102 ? 16.574 -7.283 -16.039 1.00 98.31 102 THR A C 1
ATOM 771 O O . THR A 1 102 ? 17.130 -6.259 -15.653 1.00 98.31 102 THR A O 1
ATOM 774 N N . GLY A 1 103 ? 15.791 -7.996 -15.236 1.00 97.94 103 GLY A N 1
ATOM 775 C CA . GLY A 1 103 ? 15.559 -7.630 -13.841 1.00 97.94 103 GLY A CA 1
ATOM 776 C C . GLY A 1 103 ? 15.159 -8.816 -12.982 1.00 97.94 103 GLY A C 1
ATOM 777 O O . GLY A 1 103 ? 14.797 -9.876 -13.487 1.00 97.94 103 GLY A O 1
ATOM 778 N N . VAL A 1 104 ? 15.236 -8.658 -11.662 1.00 96.12 104 VAL A N 1
ATOM 779 C CA . VAL A 1 104 ? 14.842 -9.734 -10.736 1.00 96.12 104 VAL A CA 1
ATOM 780 C C . VAL A 1 104 ? 13.326 -9.937 -10.709 1.00 96.12 104 VAL A C 1
ATOM 782 O O . VAL A 1 104 ? 12.876 -11.073 -10.548 1.00 96.12 104 VAL A O 1
ATOM 785 N N . THR A 1 105 ? 12.536 -8.872 -10.874 1.00 95.94 105 THR A N 1
ATOM 786 C CA . THR A 1 105 ? 11.072 -8.924 -11.025 1.00 95.94 105 THR A CA 1
ATOM 787 C C . THR A 1 105 ? 10.606 -7.999 -12.155 1.00 95.94 105 THR A C 1
ATOM 789 O O . THR A 1 105 ? 11.392 -7.210 -12.684 1.00 95.94 105 THR A O 1
ATOM 792 N N . GLY A 1 106 ? 9.325 -8.075 -12.523 1.00 97.44 106 GLY A N 1
ATOM 793 C CA . GLY A 1 106 ? 8.695 -7.170 -13.485 1.00 97.44 106 GLY A CA 1
ATOM 794 C C . GLY A 1 106 ? 8.819 -5.698 -13.078 1.00 97.44 106 GLY A C 1
ATOM 795 O O . GLY A 1 106 ? 9.050 -4.853 -13.939 1.00 97.44 106 GLY A O 1
ATOM 796 N N . VAL A 1 107 ? 8.769 -5.392 -11.775 1.00 97.25 107 VAL A N 1
ATOM 797 C CA . VAL A 1 107 ? 9.021 -4.043 -11.246 1.00 97.25 107 VAL A CA 1
ATOM 798 C C . VAL A 1 107 ? 10.441 -3.582 -11.576 1.00 97.25 107 VAL A C 1
ATOM 800 O O . VAL A 1 107 ? 10.613 -2.461 -12.041 1.00 97.25 107 VAL A O 1
ATOM 803 N N . GLU A 1 108 ? 11.465 -4.419 -11.390 1.00 97.75 108 GLU A N 1
ATOM 804 C CA . GLU A 1 108 ? 12.844 -4.060 -11.743 1.00 97.75 108 GLU A CA 1
ATOM 805 C C . GLU A 1 108 ? 13.021 -3.876 -13.255 1.00 97.75 108 GLU A C 1
ATOM 807 O O . GLU A 1 108 ? 13.698 -2.935 -13.662 1.00 97.75 108 GLU A O 1
ATOM 812 N N . ILE A 1 109 ? 12.375 -4.700 -14.091 1.00 98.62 109 ILE A N 1
ATOM 813 C CA . ILE A 1 109 ? 12.388 -4.507 -15.553 1.00 98.62 109 ILE A CA 1
ATOM 814 C C . ILE A 1 109 ? 11.788 -3.136 -15.908 1.00 98.62 109 ILE A C 1
ATOM 816 O O . ILE A 1 109 ? 12.388 -2.376 -16.668 1.00 98.62 109 ILE A O 1
ATOM 820 N N . MET A 1 110 ? 10.636 -2.782 -15.331 1.00 98.62 110 MET A N 1
ATOM 821 C CA . MET A 1 110 ? 9.981 -1.493 -15.588 1.00 98.62 110 MET A CA 1
ATOM 822 C C . MET A 1 110 ? 10.761 -0.304 -15.029 1.00 98.62 110 MET A C 1
ATOM 824 O O . MET A 1 110 ? 10.852 0.729 -15.693 1.00 98.62 110 MET A O 1
ATOM 828 N N . ALA A 1 111 ? 11.390 -0.447 -13.864 1.00 98.06 111 ALA A N 1
ATOM 829 C CA . ALA A 1 111 ? 12.305 0.557 -13.335 1.00 98.06 111 ALA A CA 1
ATOM 830 C C . ALA A 1 111 ? 13.519 0.752 -14.260 1.00 98.06 111 ALA A C 1
ATOM 832 O O . ALA A 1 111 ? 13.930 1.888 -14.488 1.00 98.06 111 ALA A O 1
ATOM 833 N N . GLY A 1 112 ? 14.049 -0.329 -14.843 1.00 98.19 112 GLY A N 1
ATOM 834 C CA . GLY A 1 112 ? 15.113 -0.277 -15.846 1.00 98.19 112 GLY A CA 1
ATOM 835 C C . GLY A 1 112 ? 14.687 0.430 -17.131 1.00 98.19 112 GLY A C 1
ATOM 836 O O . GLY A 1 112 ? 15.404 1.310 -17.608 1.00 98.19 112 GLY A O 1
ATOM 837 N N . LEU A 1 113 ? 13.489 0.127 -17.644 1.00 98.50 113 LEU A N 1
ATOM 838 C CA . LEU A 1 113 ? 12.902 0.828 -18.789 1.00 98.50 113 LEU A CA 1
ATOM 839 C C . LEU A 1 113 ? 12.766 2.326 -18.505 1.00 98.50 113 LEU A C 1
ATOM 841 O O . LEU A 1 113 ? 13.257 3.148 -19.274 1.00 98.50 113 LEU A O 1
ATOM 845 N N . HIS A 1 114 ? 12.149 2.696 -17.381 1.00 98.25 114 HIS A N 1
ATOM 846 C CA . HIS A 1 114 ? 11.992 4.098 -17.000 1.00 98.25 114 HIS A CA 1
ATOM 847 C C . HIS A 1 114 ? 13.344 4.803 -16.843 1.00 98.25 114 HIS A C 1
ATOM 849 O O . HIS A 1 114 ? 13.509 5.931 -17.307 1.00 98.25 114 HIS A O 1
ATOM 855 N N . TRP A 1 115 ? 14.326 4.137 -16.232 1.00 97.56 115 TRP A N 1
ATOM 856 C CA . TRP A 1 115 ? 15.673 4.670 -16.077 1.00 97.56 115 TRP A CA 1
ATOM 857 C C . TRP A 1 115 ? 16.327 4.937 -17.439 1.00 97.56 115 TRP A C 1
ATOM 859 O O . TRP A 1 115 ? 16.830 6.035 -17.672 1.00 97.56 115 TRP A O 1
ATOM 869 N N . TYR A 1 116 ? 16.252 3.990 -18.374 1.00 98.00 116 TYR A N 1
ATOM 870 C CA . TYR A 1 116 ? 16.778 4.163 -19.727 1.00 98.00 116 TYR A CA 1
ATOM 871 C C . TYR A 1 116 ? 16.088 5.304 -20.481 1.00 98.00 116 TYR A C 1
ATOM 873 O O . TYR A 1 116 ? 16.757 6.193 -21.007 1.00 98.00 116 TYR A O 1
ATOM 881 N N . LEU A 1 117 ? 14.753 5.351 -20.463 1.00 97.56 117 LEU A N 1
ATOM 882 C CA . LEU A 1 117 ? 13.998 6.431 -21.099 1.00 97.56 117 LEU A CA 1
ATOM 883 C C . LEU A 1 117 ? 14.373 7.801 -20.514 1.00 97.56 117 LEU A C 1
ATOM 885 O O . LEU A 1 117 ? 14.542 8.771 -21.248 1.00 97.56 117 LEU A O 1
ATOM 889 N N . LYS A 1 118 ? 14.578 7.886 -19.198 1.00 96.19 118 LYS A N 1
ATOM 890 C CA . LYS A 1 118 ? 14.967 9.130 -18.529 1.00 96.19 118 LYS A CA 1
ATOM 891 C C . LYS A 1 118 ? 16.381 9.584 -18.887 1.00 96.19 118 LYS A C 1
ATOM 893 O O . LYS A 1 118 ? 16.582 10.759 -19.181 1.00 96.19 118 LYS A O 1
ATOM 898 N N . TYR A 1 119 ? 17.362 8.686 -18.816 1.00 96.38 119 TYR A N 1
ATOM 899 C CA . TYR A 1 119 ? 18.777 9.062 -18.890 1.00 96.38 119 TYR A CA 1
ATOM 900 C C . TYR A 1 119 ? 19.387 8.948 -20.294 1.00 96.38 119 TYR A C 1
ATOM 902 O O . TYR A 1 119 ? 20.312 9.697 -20.591 1.00 96.38 119 TYR A O 1
ATOM 910 N N . TRP A 1 120 ? 18.872 8.062 -21.155 1.00 96.19 120 TRP A N 1
ATOM 911 C CA . TRP A 1 120 ? 19.346 7.886 -22.538 1.00 96.19 120 TRP A CA 1
ATOM 912 C C . TRP A 1 120 ? 18.417 8.543 -23.554 1.00 96.19 120 TRP A C 1
ATOM 914 O O . TRP A 1 120 ? 18.903 9.113 -24.525 1.00 96.19 120 TRP A O 1
ATOM 924 N N . CYS A 1 121 ? 17.101 8.517 -23.325 1.00 96.31 121 CYS A N 1
ATOM 925 C CA . CYS A 1 121 ? 16.136 9.131 -24.245 1.00 96.31 121 CYS A CA 1
ATOM 926 C C . CYS A 1 121 ? 15.696 10.537 -23.812 1.00 96.31 121 CYS A C 1
ATOM 928 O O . CYS A 1 121 ? 14.989 11.203 -24.551 1.00 96.31 121 CYS A O 1
ATOM 930 N N . GLY A 1 122 ? 16.083 11.018 -22.624 1.00 95.25 122 GLY A N 1
ATOM 931 C CA . GLY A 1 122 ? 15.701 12.349 -22.140 1.00 95.25 122 GLY A CA 1
ATOM 932 C C . GLY A 1 122 ? 14.190 12.524 -21.949 1.00 95.25 122 GLY A C 1
ATOM 933 O O . GLY A 1 122 ? 13.659 13.608 -22.190 1.00 95.25 122 GLY A O 1
ATOM 934 N N . SER A 1 123 ? 13.477 11.454 -21.599 1.00 95.25 123 SER A N 1
ATOM 935 C CA . SER A 1 123 ? 12.023 11.451 -21.418 1.00 95.25 123 SER A CA 1
ATOM 936 C C . SER A 1 123 ? 11.620 11.634 -19.953 1.00 95.25 123 SER A C 1
ATOM 938 O O . SER A 1 123 ? 12.405 11.410 -19.029 1.00 95.25 123 SER A O 1
ATOM 940 N N . HIS A 1 124 ? 10.367 12.024 -19.721 1.00 93.56 124 HIS A N 1
ATOM 941 C CA . HIS A 1 124 ? 9.811 12.191 -18.377 1.00 93.56 124 HIS A CA 1
ATOM 942 C C . HIS A 1 124 ? 8.422 11.559 -18.269 1.00 93.56 124 HIS A C 1
ATOM 944 O O . HIS A 1 124 ? 7.629 11.644 -19.201 1.00 93.56 124 HIS A O 1
ATOM 950 N N . ILE A 1 125 ? 8.113 10.936 -17.129 1.00 93.00 125 ILE A N 1
ATOM 951 C CA . ILE A 1 125 ? 6.823 10.282 -16.883 1.00 93.00 125 ILE A CA 1
ATOM 952 C C . ILE A 1 125 ? 6.301 10.706 -15.509 1.00 93.00 125 ILE A C 1
ATOM 954 O O . ILE A 1 125 ? 6.898 10.388 -14.478 1.00 93.00 125 ILE A O 1
ATOM 958 N N . SER A 1 126 ? 5.165 11.400 -15.491 1.00 90.12 126 SER A N 1
ATOM 959 C CA . SER A 1 126 ? 4.434 11.771 -14.276 1.00 90.12 126 SER A CA 1
ATOM 960 C C . SER A 1 126 ? 2.923 11.601 -14.457 1.00 90.12 126 SER A C 1
ATOM 962 O O . SER A 1 126 ? 2.455 11.103 -15.482 1.00 90.12 126 SER A O 1
ATOM 964 N N . TRP A 1 127 ? 2.137 11.986 -13.451 1.00 89.06 127 TRP A N 1
ATOM 965 C CA . TRP A 1 127 ? 0.684 12.042 -13.587 1.00 89.06 127 TRP A CA 1
ATOM 966 C C . TRP A 1 127 ? 0.257 13.077 -14.639 1.00 89.06 127 TRP A C 1
ATOM 968 O O . TRP A 1 127 ? 0.884 14.123 -14.794 1.00 89.06 127 TRP A O 1
ATOM 978 N N . ASP A 1 128 ? -0.871 12.827 -15.312 1.00 85.31 128 ASP A N 1
ATOM 979 C CA . ASP A 1 128 ? -1.399 13.695 -16.381 1.00 85.31 128 ASP A CA 1
ATOM 980 C C . ASP A 1 128 ? -1.507 15.175 -15.944 1.00 85.31 128 ASP A C 1
ATOM 982 O O . ASP A 1 128 ? -1.167 16.082 -16.699 1.00 85.31 128 ASP A O 1
ATOM 986 N N . LYS A 1 129 ? -1.903 15.436 -14.688 1.00 80.62 129 LYS A N 1
ATOM 987 C CA . LYS A 1 129 ? -2.025 16.801 -14.138 1.00 80.62 129 LYS A CA 1
ATOM 988 C C . LYS A 1 129 ? -0.687 17.485 -13.823 1.00 80.62 129 LYS A C 1
ATOM 990 O O . LYS A 1 129 ? -0.678 18.693 -13.616 1.00 80.62 129 LYS A O 1
ATOM 995 N N . THR A 1 130 ? 0.415 16.739 -13.765 1.00 80.19 130 THR A N 1
ATOM 996 C CA . THR A 1 130 ? 1.762 17.232 -13.420 1.00 80.19 130 THR A CA 1
ATOM 997 C C . THR A 1 130 ? 2.714 17.256 -14.617 1.00 80.19 130 THR A C 1
ATOM 999 O O . THR A 1 130 ? 3.916 17.421 -14.439 1.00 80.19 130 THR A O 1
ATOM 1002 N N . GLY A 1 131 ? 2.194 17.087 -15.837 1.00 83.69 131 GLY A N 1
ATOM 1003 C CA . GLY A 1 131 ? 2.982 17.080 -17.073 1.00 83.69 131 GLY A CA 1
ATOM 1004 C C . GLY A 1 131 ? 2.896 15.778 -17.869 1.00 83.69 131 GLY A C 1
ATOM 1005 O O . GLY A 1 131 ? 3.362 15.761 -19.006 1.00 83.69 131 GLY A O 1
ATOM 1006 N N . GLY A 1 132 ? 2.287 14.726 -17.312 1.00 89.94 132 GLY A N 1
ATOM 1007 C CA . GLY A 1 132 ? 2.039 13.459 -17.999 1.00 89.94 132 GLY A CA 1
ATOM 1008 C C . GLY A 1 132 ? 3.309 12.759 -18.489 1.00 89.94 132 GLY A C 1
ATOM 1009 O O . GLY A 1 132 ? 4.400 12.934 -17.939 1.00 89.94 132 GLY A O 1
ATOM 1010 N N . ALA A 1 133 ? 3.156 11.947 -19.534 1.00 92.19 133 ALA A N 1
ATOM 1011 C CA . ALA A 1 133 ? 4.267 11.298 -20.220 1.00 92.19 133 ALA A CA 1
ATOM 1012 C C . ALA A 1 133 ? 4.813 12.206 -21.339 1.00 92.19 133 ALA A C 1
ATOM 1014 O O . ALA A 1 133 ? 4.170 12.413 -22.367 1.00 92.19 133 ALA A O 1
ATOM 1015 N N . GLN A 1 134 ? 6.013 12.745 -21.140 1.00 94.62 134 GLN A N 1
ATOM 1016 C CA . GLN A 1 134 ? 6.763 13.545 -22.106 1.00 94.62 134 GLN A CA 1
ATOM 1017 C C . GLN A 1 134 ? 7.740 12.630 -22.847 1.00 94.62 134 GLN A C 1
ATOM 1019 O O . GLN A 1 134 ? 8.878 12.429 -22.417 1.00 94.62 134 GLN A O 1
ATOM 1024 N N . LEU A 1 135 ? 7.253 12.040 -23.940 1.00 94.81 135 LEU A N 1
ATOM 1025 C CA . LEU A 1 135 ? 7.937 10.979 -24.693 1.00 94.81 135 LEU A CA 1
ATOM 1026 C C . LEU A 1 135 ? 8.445 11.437 -26.070 1.00 94.81 135 LEU A C 1
ATOM 1028 O O . LEU A 1 135 ? 8.938 10.623 -26.836 1.00 94.81 135 LEU A O 1
ATOM 1032 N N . LEU A 1 136 ? 8.345 12.731 -26.398 1.00 93.56 136 LEU A N 1
ATOM 1033 C CA . LEU A 1 136 ? 8.754 13.270 -27.708 1.00 93.56 136 LEU A CA 1
ATOM 1034 C C . LEU A 1 136 ? 10.244 13.076 -28.017 1.00 93.56 136 LEU A C 1
ATOM 1036 O O . LEU A 1 136 ? 10.645 13.132 -29.173 1.00 93.56 136 LEU A O 1
ATOM 1040 N N . SER A 1 137 ? 11.060 12.904 -26.981 1.00 95.12 137 SER A N 1
ATOM 1041 C CA . SER A 1 137 ? 12.495 12.666 -27.085 1.00 95.12 137 SER A CA 1
ATOM 1042 C C . SER A 1 137 ? 12.856 11.186 -27.265 1.00 95.12 137 SER A C 1
ATOM 1044 O O . SER A 1 137 ? 14.018 10.886 -27.532 1.00 95.12 137 SER A O 1
ATOM 1046 N N . VAL A 1 138 ? 11.887 10.265 -27.149 1.00 95.94 138 VAL A N 1
ATOM 1047 C CA . VAL A 1 138 ? 12.094 8.836 -27.425 1.00 95.94 138 VAL A CA 1
ATOM 1048 C C . VAL A 1 138 ? 12.327 8.646 -28.926 1.00 95.94 138 VAL A C 1
ATOM 1050 O O . VAL A 1 138 ? 11.447 9.015 -29.706 1.00 95.94 138 VAL A O 1
ATOM 1053 N N . PRO A 1 139 ? 13.472 8.080 -29.350 1.00 93.88 139 PRO A N 1
ATOM 1054 C CA . PRO A 1 139 ? 13.748 7.870 -30.768 1.00 93.88 139 PRO A CA 1
ATOM 1055 C C . PRO A 1 139 ? 12.802 6.867 -31.426 1.00 93.88 139 PRO A C 1
ATOM 1057 O O . PRO A 1 139 ? 12.182 6.033 -30.763 1.00 93.88 139 PRO A O 1
ATOM 1060 N N . ASP A 1 140 ? 12.724 6.925 -32.752 1.00 91.19 140 ASP A N 1
ATOM 1061 C CA . ASP A 1 140 ? 12.056 5.896 -33.544 1.00 91.19 140 ASP A CA 1
ATOM 1062 C C . ASP A 1 140 ? 12.778 4.546 -33.414 1.00 91.19 140 ASP A C 1
ATOM 1064 O O . ASP A 1 140 ? 13.985 4.479 -33.156 1.00 91.19 140 ASP A O 1
ATOM 1068 N N . SER A 1 141 ? 12.038 3.455 -33.619 1.00 88.88 141 SER A N 1
ATOM 1069 C CA . SER A 1 141 ? 12.613 2.109 -33.636 1.00 88.88 141 SER A CA 1
ATOM 1070 C C . SER A 1 141 ? 13.740 2.005 -34.671 1.00 88.88 141 SER A C 1
ATOM 1072 O O . SER A 1 141 ? 13.605 2.447 -35.811 1.00 88.88 141 SER A O 1
ATOM 1074 N N . GLY A 1 142 ? 14.857 1.409 -34.271 1.00 86.62 142 GLY A N 1
ATOM 1075 C CA . GLY A 1 142 ? 16.114 1.341 -35.018 1.00 86.62 142 GLY A CA 1
ATOM 1076 C C . GLY A 1 142 ? 17.092 2.482 -34.713 1.00 86.62 142 GLY A C 1
ATOM 1077 O O . GLY A 1 142 ? 18.179 2.503 -35.287 1.00 86.62 142 GLY A O 1
ATOM 1078 N N . SER A 1 143 ? 16.714 3.447 -33.867 1.00 90.75 143 SER A N 1
ATOM 1079 C CA . SER A 1 143 ? 17.532 4.618 -33.517 1.00 90.75 143 SER A CA 1
ATOM 1080 C C . SER A 1 143 ? 17.730 4.805 -32.008 1.00 90.75 143 SER A C 1
ATOM 1082 O O . SER A 1 143 ? 18.083 5.904 -31.568 1.00 90.75 143 SER A O 1
ATOM 1084 N N . PHE A 1 144 ? 17.499 3.774 -31.190 1.00 92.94 144 PHE A N 1
ATOM 1085 C CA . PHE A 1 144 ? 17.676 3.901 -29.745 1.00 92.94 144 PHE A CA 1
ATOM 1086 C C . PHE A 1 144 ? 19.150 4.114 -29.363 1.00 92.94 144 PHE A C 1
ATOM 1088 O O . PHE A 1 144 ? 20.037 3.466 -29.923 1.00 92.94 144 PHE A O 1
ATOM 1095 N N . PRO A 1 145 ? 19.466 4.999 -28.394 1.00 93.50 145 PRO A N 1
ATOM 1096 C CA . PRO A 1 145 ? 20.852 5.300 -28.069 1.00 93.50 145 PRO A CA 1
ATOM 1097 C C . PRO A 1 145 ? 21.518 4.107 -27.380 1.00 93.50 145 PRO A C 1
ATOM 1099 O O . PRO A 1 145 ? 21.039 3.616 -26.353 1.00 93.50 145 PRO A O 1
ATOM 1102 N N . HIS A 1 146 ? 22.647 3.660 -27.923 1.00 92.31 146 HIS A N 1
ATOM 1103 C CA . HIS A 1 146 ? 23.383 2.533 -27.364 1.00 92.31 146 HIS A CA 1
ATOM 1104 C C . HIS A 1 146 ? 23.922 2.861 -25.962 1.00 92.31 146 HIS A C 1
ATOM 1106 O O . HIS A 1 146 ? 24.396 3.968 -25.682 1.00 92.31 146 HIS A O 1
ATOM 1112 N N . VAL A 1 147 ? 23.886 1.874 -25.072 1.00 93.88 147 VAL A N 1
ATOM 1113 C CA . VAL A 1 147 ? 24.611 1.918 -23.797 1.00 93.88 147 VAL A CA 1
ATOM 1114 C C . VAL A 1 147 ? 26.069 1.485 -23.999 1.00 93.88 147 VAL A C 1
ATOM 1116 O O . VAL A 1 147 ? 26.440 0.957 -25.047 1.00 93.88 147 VAL A O 1
ATOM 1119 N N . GLN A 1 148 ? 26.918 1.708 -22.997 1.00 91.00 148 GLN A N 1
ATOM 1120 C CA . GLN A 1 148 ? 28.306 1.225 -23.002 1.00 91.00 148 GLN A CA 1
ATOM 1121 C C . GLN A 1 148 ? 28.385 -0.307 -23.164 1.00 91.00 148 GLN A C 1
ATOM 1123 O O . GLN A 1 148 ? 27.493 -1.016 -22.699 1.00 91.00 148 GLN A O 1
ATOM 1128 N N . GLU A 1 149 ? 29.463 -0.829 -23.766 1.00 86.31 149 GLU A N 1
ATOM 1129 C CA . GLU A 1 149 ? 29.616 -2.272 -24.054 1.00 86.31 149 GLU A CA 1
ATOM 1130 C C . GLU A 1 149 ? 29.478 -3.165 -22.815 1.00 86.31 149 GLU A C 1
ATOM 1132 O O . GLU A 1 149 ? 28.884 -4.236 -22.886 1.00 86.31 149 GLU A O 1
ATOM 1137 N N . ALA A 1 150 ? 29.970 -2.705 -21.661 1.00 89.00 150 ALA A N 1
ATOM 1138 C CA . ALA A 1 150 ? 29.861 -3.428 -20.393 1.00 89.00 150 ALA A CA 1
ATOM 1139 C C . ALA A 1 150 ? 28.419 -3.523 -19.849 1.00 89.00 150 ALA A C 1
ATOM 1141 O O . ALA A 1 150 ? 28.184 -4.196 -18.847 1.00 89.00 150 ALA A O 1
ATOM 1142 N N . GLY A 1 151 ? 27.462 -2.828 -20.471 1.00 93.44 151 GLY A N 1
ATOM 1143 C CA . GLY A 1 151 ? 26.108 -2.670 -19.963 1.00 93.44 151 GLY A CA 1
ATOM 1144 C C . GLY A 1 151 ? 26.043 -1.797 -18.710 1.00 93.44 151 GLY A C 1
ATOM 1145 O O . GLY A 1 151 ? 27.017 -1.175 -18.273 1.00 93.44 151 GLY A O 1
ATOM 1146 N N . ILE A 1 152 ? 24.847 -1.717 -18.145 1.00 96.19 152 ILE A N 1
ATOM 1147 C CA . ILE A 1 152 ? 24.529 -0.943 -16.948 1.00 96.19 152 ILE A CA 1
ATOM 1148 C C . ILE A 1 152 ? 23.881 -1.898 -15.957 1.00 96.19 152 ILE A C 1
ATOM 1150 O O . ILE A 1 152 ? 22.887 -2.528 -16.290 1.00 96.19 152 ILE A O 1
ATOM 1154 N N . LEU A 1 153 ? 24.421 -1.979 -14.743 1.00 95.81 153 LEU A N 1
ATOM 1155 C CA . LEU A 1 153 ? 23.862 -2.741 -13.627 1.00 95.81 153 LEU A CA 1
ATOM 1156 C C . LEU A 1 153 ? 23.455 -1.758 -12.531 1.00 95.81 153 LEU A C 1
ATOM 1158 O O . LEU A 1 153 ? 24.296 -1.009 -12.032 1.00 95.81 153 LEU A O 1
ATOM 1162 N N . ILE A 1 154 ? 22.186 -1.784 -12.124 1.00 94.06 154 ILE A N 1
ATOM 1163 C CA . ILE A 1 154 ? 21.694 -0.966 -11.013 1.00 94.06 154 ILE A CA 1
ATOM 1164 C C . ILE A 1 154 ? 21.027 -1.865 -9.988 1.00 94.06 154 ILE A C 1
ATOM 1166 O O . ILE A 1 154 ? 19.942 -2.407 -10.202 1.00 94.06 154 ILE A O 1
ATOM 1170 N N . GLN A 1 155 ? 21.692 -2.000 -8.844 1.00 91.12 155 GLN A N 1
ATOM 1171 C CA . GLN A 1 155 ? 21.139 -2.658 -7.672 1.00 91.12 155 GLN A CA 1
ATOM 1172 C C . GLN A 1 155 ? 20.201 -1.712 -6.935 1.00 91.12 155 GLN A C 1
ATOM 1174 O O . GLN A 1 155 ? 20.496 -0.533 -6.711 1.00 91.12 155 GLN A O 1
ATOM 1179 N N . ARG A 1 156 ? 19.068 -2.259 -6.513 1.00 84.38 156 ARG A N 1
ATOM 1180 C CA . ARG A 1 156 ? 18.143 -1.568 -5.637 1.00 84.38 156 ARG A CA 1
ATOM 1181 C C . ARG A 1 156 ? 18.784 -1.433 -4.251 1.00 84.38 156 ARG A C 1
ATOM 1183 O O . ARG A 1 156 ? 19.227 -2.435 -3.696 1.00 84.38 156 ARG A O 1
ATOM 1190 N N . PRO A 1 157 ? 18.800 -0.231 -3.655 1.00 77.00 157 PRO A N 1
ATOM 1191 C CA . PRO A 1 157 ? 19.483 -0.020 -2.382 1.00 77.00 157 PRO A CA 1
ATOM 1192 C C . PRO A 1 157 ? 18.736 -0.615 -1.178 1.00 77.00 157 PRO A C 1
ATOM 1194 O O . PRO A 1 157 ? 19.317 -0.723 -0.102 1.00 77.00 157 PRO A O 1
ATOM 1197 N N . ILE A 1 158 ? 17.450 -0.948 -1.337 1.00 79.00 158 ILE A N 1
ATOM 1198 C CA . ILE A 1 158 ? 16.522 -1.314 -0.259 1.00 79.00 158 ILE A CA 1
ATOM 1199 C C . ILE A 1 158 ? 15.532 -2.392 -0.727 1.00 79.00 158 ILE A C 1
ATOM 1201 O O . ILE A 1 158 ? 15.168 -2.421 -1.899 1.00 79.00 158 ILE A O 1
ATOM 1205 N N . PRO A 1 159 ? 15.068 -3.298 0.147 1.00 79.12 159 PRO A N 1
ATOM 1206 C CA . PRO A 1 159 ? 14.258 -4.441 -0.282 1.00 79.12 159 PRO A CA 1
ATOM 1207 C C . PRO A 1 159 ? 12.790 -4.100 -0.588 1.00 79.12 159 PRO A C 1
ATOM 1209 O O . PRO A 1 159 ? 12.143 -4.777 -1.393 1.00 79.12 159 PRO A O 1
ATOM 1212 N N . TRP A 1 160 ? 12.258 -3.051 0.037 1.00 85.06 160 TRP A N 1
ATOM 1213 C CA . TRP A 1 160 ? 10.908 -2.551 -0.206 1.00 85.06 160 TRP A CA 1
ATOM 1214 C C . TRP A 1 160 ? 10.971 -1.105 -0.668 1.00 85.06 160 TRP A C 1
ATOM 1216 O O . TRP A 1 160 ? 11.846 -0.379 -0.229 1.00 85.06 160 TRP A O 1
ATOM 1226 N N . ASN A 1 161 ? 10.043 -0.721 -1.537 1.00 87.31 161 ASN A N 1
ATOM 1227 C CA . ASN A 1 161 ? 9.692 0.638 -1.921 1.00 87.31 161 ASN A CA 1
ATOM 1228 C C . ASN A 1 161 ? 8.177 0.729 -1.731 1.00 87.31 161 ASN A C 1
ATOM 1230 O O . ASN A 1 161 ? 7.411 0.131 -2.496 1.00 87.31 161 ASN A O 1
ATOM 1234 N N . TYR A 1 162 ? 7.761 1.390 -0.654 1.00 87.56 162 TYR A N 1
ATOM 1235 C CA . TYR A 1 162 ? 6.360 1.464 -0.243 1.00 87.56 162 TYR A CA 1
ATOM 1236 C C . TYR A 1 162 ? 5.665 2.666 -0.891 1.00 87.56 162 TYR A C 1
ATOM 1238 O O . TYR A 1 162 ? 6.279 3.721 -1.066 1.00 87.56 162 TYR A O 1
ATOM 1246 N N . TYR A 1 163 ? 4.379 2.530 -1.216 1.00 91.50 163 TYR A N 1
ATOM 1247 C CA . TYR A 1 163 ? 3.581 3.618 -1.785 1.00 91.50 163 TYR A CA 1
ATOM 1248 C C . TYR A 1 163 ? 2.184 3.700 -1.157 1.00 91.50 163 TYR A C 1
ATOM 1250 O O . TYR A 1 163 ? 1.573 2.669 -0.865 1.00 91.50 163 TYR A O 1
ATOM 1258 N N . GLN A 1 164 ? 1.666 4.937 -1.074 1.00 89.31 164 GLN A N 1
ATOM 1259 C CA . GLN A 1 164 ? 0.334 5.361 -0.601 1.00 89.31 164 GLN A CA 1
ATOM 1260 C C . GLN A 1 164 ? 0.204 5.615 0.912 1.00 89.31 164 GLN A C 1
ATOM 1262 O O . GLN A 1 164 ? 0.929 5.090 1.756 1.00 89.31 164 GLN A O 1
ATOM 1267 N N . ASN A 1 165 ? -0.754 6.458 1.293 1.00 88.75 165 ASN A N 1
ATOM 1268 C CA . ASN A 1 165 ? -1.249 6.602 2.664 1.00 88.75 165 ASN A CA 1
ATOM 1269 C C . ASN A 1 165 ? -2.691 6.060 2.727 1.00 88.75 165 ASN A C 1
ATOM 1271 O O . ASN A 1 165 ? -3.407 6.108 1.725 1.00 88.75 165 ASN A O 1
ATOM 1275 N N . ALA A 1 166 ? -3.148 5.590 3.891 1.00 87.88 166 ALA A N 1
ATOM 1276 C CA . ALA A 1 166 ? -4.546 5.216 4.106 1.00 87.88 166 ALA A CA 1
ATOM 1277 C C . ALA A 1 166 ? -5.511 6.341 3.674 1.00 87.88 166 ALA A C 1
ATOM 1279 O O . ALA A 1 166 ? -6.536 6.075 3.033 1.00 87.88 166 ALA A O 1
ATOM 1280 N N . VAL A 1 167 ? -5.148 7.609 3.922 1.00 88.06 167 VAL A N 1
ATOM 1281 C CA . VAL A 1 167 ? -5.952 8.787 3.536 1.00 88.06 167 VAL A CA 1
ATOM 1282 C C . VAL A 1 167 ? -6.021 9.035 2.026 1.00 88.06 167 VAL A C 1
ATOM 1284 O O . VAL A 1 167 ? -6.995 9.610 1.539 1.00 88.06 167 VAL A O 1
ATOM 1287 N N . THR A 1 168 ? -5.040 8.557 1.251 1.00 87.81 168 THR A N 1
ATOM 1288 C CA . THR A 1 168 ? -5.008 8.742 -0.211 1.00 87.81 168 THR A CA 1
ATOM 1289 C C . THR A 1 168 ? -6.202 8.063 -0.889 1.00 87.81 168 THR A C 1
ATOM 1291 O O . THR A 1 168 ? -6.707 8.558 -1.900 1.00 87.81 168 THR A O 1
ATOM 1294 N N . SER A 1 169 ? -6.719 6.984 -0.286 1.00 89.31 169 SER A N 1
ATOM 1295 C CA . SER A 1 169 ? -7.906 6.285 -0.789 1.00 89.31 169 SER A CA 1
ATOM 1296 C C . SER A 1 169 ? -9.168 7.155 -0.822 1.00 89.31 169 SER A C 1
ATOM 1298 O O . SER A 1 169 ? -9.985 6.972 -1.718 1.00 89.31 169 SER A O 1
ATOM 1300 N N . SER A 1 170 ? -9.295 8.137 0.077 1.00 89.12 170 SER A N 1
ATOM 1301 C CA . SER A 1 170 ? -10.423 9.080 0.088 1.00 89.12 170 SER A CA 1
ATOM 1302 C C . SER A 1 170 ? -10.125 10.361 -0.684 1.00 89.12 170 SER A C 1
ATOM 1304 O O . SER A 1 170 ? -10.951 10.821 -1.466 1.00 89.12 170 SER A O 1
ATOM 1306 N N . TYR A 1 171 ? -8.934 10.933 -0.492 1.00 86.56 171 TYR A N 1
ATOM 1307 C CA . TYR A 1 171 ? -8.592 12.225 -1.088 1.00 86.56 171 TYR A CA 1
ATOM 1308 C C . TYR A 1 171 ? -8.346 12.167 -2.595 1.00 86.56 171 TYR A C 1
ATOM 1310 O O . TYR A 1 171 ? -8.623 13.138 -3.296 1.00 86.56 171 TYR A O 1
ATOM 1318 N N . THR A 1 172 ? -7.837 11.039 -3.091 1.00 86.94 172 THR A N 1
ATOM 1319 C CA . THR A 1 172 ? -7.395 10.918 -4.483 1.00 86.94 172 THR A CA 1
ATOM 1320 C C . THR A 1 172 ? -8.122 9.797 -5.210 1.00 86.94 172 THR A C 1
ATOM 1322 O O . THR A 1 172 ? -8.597 10.006 -6.325 1.00 86.94 172 THR A O 1
ATOM 1325 N N . PHE A 1 173 ? -8.221 8.611 -4.600 1.00 93.12 173 PHE A N 1
ATOM 1326 C CA . PHE A 1 173 ? -8.642 7.397 -5.313 1.00 93.12 173 PHE A CA 1
ATOM 1327 C C . PHE A 1 173 ? -10.147 7.124 -5.258 1.00 93.12 173 PHE A C 1
ATOM 1329 O O . PHE A 1 173 ? -10.610 6.224 -5.955 1.00 93.12 173 PHE A O 1
ATOM 1336 N N . ALA A 1 174 ? -10.910 7.892 -4.468 1.00 92.19 174 ALA A N 1
ATOM 1337 C CA . ALA A 1 174 ? -12.317 7.608 -4.178 1.00 92.19 174 ALA A CA 1
ATOM 1338 C C . ALA A 1 174 ? -13.169 7.417 -5.438 1.00 92.19 174 ALA A C 1
ATOM 1340 O O . ALA A 1 174 ? -14.093 6.620 -5.422 1.00 92.19 174 ALA A O 1
ATOM 1341 N N . TRP A 1 175 ? -12.838 8.104 -6.533 1.00 94.44 175 TRP A N 1
ATOM 1342 C CA . TRP A 1 175 ? -13.608 8.089 -7.782 1.00 94.44 175 TRP A CA 1
ATOM 1343 C C . TRP A 1 175 ? -12.869 7.432 -8.951 1.00 94.44 175 TRP A C 1
ATOM 1345 O O . TRP A 1 175 ? -13.232 7.641 -10.106 1.00 94.44 175 TRP A O 1
ATOM 1355 N N . TRP A 1 176 ? -11.791 6.695 -8.682 1.00 95.56 176 TRP A N 1
ATOM 1356 C CA . TRP A 1 176 ? -11.014 6.056 -9.738 1.00 95.56 176 TRP A CA 1
ATOM 1357 C C . TRP A 1 176 ? -11.693 4.790 -10.247 1.00 95.56 176 TRP A C 1
ATOM 1359 O O . TRP A 1 176 ? -12.084 3.914 -9.476 1.00 95.56 176 TRP A O 1
ATOM 1369 N N . ASP A 1 177 ? -11.763 4.680 -11.568 1.00 95.88 177 ASP A N 1
ATOM 1370 C CA . ASP A 1 177 ? -12.135 3.457 -12.260 1.00 95.88 177 ASP A CA 1
ATOM 1371 C C . ASP A 1 177 ? -10.903 2.576 -12.534 1.00 95.88 177 ASP A C 1
ATOM 1373 O O . ASP A 1 177 ? -9.766 2.895 -12.169 1.00 95.88 177 ASP A O 1
ATOM 1377 N N . TRP A 1 178 ? -11.125 1.448 -13.213 1.00 97.00 178 TRP A N 1
ATOM 1378 C CA . TRP A 1 178 ? -10.031 0.563 -13.611 1.00 97.00 178 TRP A CA 1
ATOM 1379 C C . TRP A 1 178 ? -9.016 1.254 -14.526 1.00 97.00 178 TRP A C 1
ATOM 1381 O O . TRP A 1 178 ? -7.819 1.055 -14.352 1.00 97.00 178 TRP A O 1
ATOM 1391 N N . LYS A 1 179 ? -9.467 2.083 -15.473 1.00 96.94 179 LYS A N 1
ATOM 1392 C CA . LYS A 1 179 ? -8.580 2.744 -16.437 1.00 96.94 179 LYS A CA 1
ATOM 1393 C C . LYS A 1 179 ? -7.579 3.655 -15.727 1.00 96.94 179 LYS A C 1
ATOM 1395 O O . LYS A 1 179 ? -6.406 3.690 -16.098 1.00 96.94 179 LYS A O 1
ATOM 1400 N N . ARG A 1 180 ? -8.012 4.379 -14.691 1.00 96.19 180 ARG A N 1
ATOM 1401 C CA . ARG A 1 180 ? -7.108 5.205 -13.887 1.00 96.19 180 ARG A CA 1
ATOM 1402 C C . ARG A 1 180 ? -6.204 4.368 -12.981 1.00 96.19 180 ARG A C 1
ATOM 1404 O O . ARG A 1 180 ? -5.031 4.720 -12.854 1.00 96.19 180 ARG A O 1
ATOM 1411 N N . TRP A 1 181 ? -6.711 3.289 -12.385 1.00 97.38 181 TRP A N 1
ATOM 1412 C CA . TRP A 1 181 ? -5.900 2.371 -11.575 1.00 97.38 181 TRP A CA 1
ATOM 1413 C C . TRP A 1 181 ? -4.822 1.653 -12.390 1.00 97.38 181 TRP A C 1
ATOM 1415 O O . TRP A 1 181 ? -3.696 1.547 -11.921 1.00 97.38 181 TRP A O 1
ATOM 1425 N N . GLU A 1 182 ? -5.124 1.225 -13.617 1.00 97.81 182 GLU A N 1
ATOM 1426 C CA . GLU A 1 182 ? -4.149 0.600 -14.517 1.00 97.81 182 GLU A CA 1
ATOM 1427 C C . GLU A 1 182 ? -2.970 1.541 -14.788 1.00 97.81 182 GLU A C 1
ATOM 1429 O O . GLU A 1 182 ? -1.823 1.153 -14.586 1.00 97.81 182 GLU A O 1
ATOM 1434 N N . LYS A 1 183 ? -3.250 2.811 -15.117 1.00 96.94 183 LYS A N 1
ATOM 1435 C CA . LYS A 1 183 ? -2.207 3.839 -15.256 1.00 96.94 183 LYS A CA 1
ATOM 1436 C C . LYS A 1 183 ? -1.386 4.031 -13.977 1.00 96.94 183 LYS A C 1
ATOM 1438 O O . LYS A 1 183 ? -0.185 4.268 -14.059 1.00 96.94 183 LYS A O 1
ATOM 1443 N N . GLU A 1 184 ? -2.020 3.971 -12.802 1.00 97.31 184 GLU A N 1
ATOM 1444 C CA . GLU A 1 184 ? -1.297 4.130 -11.537 1.00 97.31 184 GLU A CA 1
ATOM 1445 C C . GLU A 1 184 ? -0.351 2.962 -11.281 1.00 97.31 184 GLU A C 1
ATOM 1447 O O . GLU A 1 184 ? 0.782 3.182 -10.877 1.00 97.31 184 GLU A O 1
ATOM 1452 N N . ILE A 1 185 ? -0.794 1.729 -11.525 1.00 98.19 185 ILE A N 1
ATOM 1453 C CA . ILE A 1 185 ? 0.027 0.539 -11.291 1.00 98.19 185 ILE A CA 1
ATOM 1454 C C . ILE A 1 185 ? 1.189 0.483 -12.295 1.00 98.19 185 ILE A C 1
ATOM 1456 O O . ILE A 1 185 ? 2.310 0.145 -11.914 1.00 98.19 185 ILE A O 1
ATOM 1460 N N . ASP A 1 186 ? 0.960 0.888 -13.545 1.00 98.25 186 ASP A N 1
ATOM 1461 C CA . ASP A 1 186 ? 2.027 1.056 -14.536 1.00 98.25 186 ASP A CA 1
ATOM 1462 C C . ASP A 1 186 ? 3.064 2.083 -14.057 1.00 98.25 186 ASP A C 1
ATOM 1464 O O . ASP A 1 186 ? 4.266 1.814 -14.063 1.00 98.25 186 ASP A O 1
ATOM 1468 N N . TRP A 1 187 ? 2.603 3.239 -13.566 1.00 97.50 187 TRP A N 1
ATOM 1469 C CA . TRP A 1 187 ? 3.478 4.257 -12.989 1.00 97.50 187 TRP A CA 1
ATOM 1470 C C . TRP A 1 187 ? 4.235 3.735 -11.759 1.00 97.50 187 TRP A C 1
ATOM 1472 O O . TRP A 1 187 ? 5.446 3.921 -11.677 1.00 97.50 187 TRP A O 1
ATOM 1482 N N . MET A 1 188 ? 3.571 3.017 -10.846 1.00 97.50 188 MET A N 1
ATOM 1483 C CA . MET A 1 188 ? 4.207 2.373 -9.690 1.00 97.50 188 MET A CA 1
ATOM 1484 C C . MET A 1 188 ? 5.359 1.456 -10.130 1.00 97.50 188 MET A C 1
ATOM 1486 O O . MET A 1 188 ? 6.449 1.536 -9.563 1.00 97.50 188 MET A O 1
ATOM 1490 N N . ALA A 1 189 ? 5.152 0.629 -11.161 1.00 98.12 189 ALA A N 1
ATOM 1491 C CA . ALA A 1 189 ? 6.187 -0.264 -11.682 1.00 98.12 189 ALA A CA 1
ATOM 1492 C C . ALA A 1 189 ? 7.372 0.513 -12.277 1.00 98.12 189 ALA A C 1
ATOM 1494 O O . ALA A 1 189 ? 8.520 0.210 -11.963 1.00 98.12 189 ALA A O 1
ATOM 1495 N N . LEU A 1 190 ? 7.106 1.560 -13.067 1.00 97.75 190 LEU A N 1
ATOM 1496 C CA . LEU A 1 190 ? 8.138 2.440 -13.633 1.00 97.75 190 LEU A CA 1
ATOM 1497 C C . LEU A 1 190 ? 8.949 3.165 -12.541 1.00 97.75 190 LEU A C 1
ATOM 1499 O O . LEU A 1 190 ? 10.147 3.390 -12.703 1.00 97.75 190 LEU A O 1
ATOM 1503 N N . GLN A 1 191 ? 8.333 3.514 -11.407 1.00 94.50 191 GLN A N 1
ATOM 1504 C CA . GLN A 1 191 ? 9.033 4.101 -10.254 1.00 94.50 191 GLN A CA 1
ATOM 1505 C C . GLN A 1 191 ? 9.726 3.063 -9.352 1.00 94.50 191 GLN A C 1
ATOM 1507 O O . GLN A 1 191 ? 10.359 3.433 -8.362 1.00 94.50 191 GLN A O 1
ATOM 1512 N N . GLY A 1 192 ? 9.624 1.767 -9.658 1.00 94.62 192 GLY A N 1
ATOM 1513 C CA . GLY A 1 192 ? 10.230 0.709 -8.854 1.00 94.62 192 GLY A CA 1
ATOM 1514 C C . GLY A 1 192 ? 9.498 0.410 -7.538 1.00 94.62 192 GLY A C 1
ATOM 1515 O O . GLY A 1 192 ? 10.114 -0.116 -6.610 1.00 94.62 192 GLY A O 1
ATOM 1516 N N . ILE A 1 193 ? 8.213 0.759 -7.414 1.00 94.62 193 ILE A N 1
ATOM 1517 C CA . ILE A 1 193 ? 7.384 0.450 -6.239 1.00 94.62 193 ILE A CA 1
ATOM 1518 C C . ILE A 1 193 ? 7.046 -1.041 -6.223 1.00 94.62 193 ILE A C 1
ATOM 1520 O O . ILE A 1 193 ? 6.491 -1.567 -7.185 1.00 94.62 193 ILE A O 1
ATOM 1524 N N . ASN A 1 194 ? 7.320 -1.717 -5.104 1.00 91.62 194 ASN A N 1
ATOM 1525 C CA . ASN A 1 194 ? 7.037 -3.148 -4.944 1.00 91.62 194 ASN A CA 1
ATOM 1526 C C . ASN A 1 194 ? 6.204 -3.493 -3.699 1.00 91.62 194 ASN A C 1
ATOM 1528 O O . ASN A 1 194 ? 5.865 -4.662 -3.529 1.00 91.62 194 ASN A O 1
ATOM 1532 N N . LEU A 1 195 ? 5.867 -2.522 -2.844 1.00 90.88 195 LEU A N 1
ATOM 1533 C CA . LEU A 1 195 ? 5.044 -2.734 -1.647 1.00 90.88 195 LEU A CA 1
ATOM 1534 C C . LEU A 1 195 ? 3.887 -1.709 -1.565 1.00 90.88 195 LEU A C 1
ATOM 1536 O O . LEU A 1 195 ? 3.887 -0.860 -0.674 1.00 90.88 195 LEU A O 1
ATOM 1540 N N . PRO A 1 196 ? 2.928 -1.701 -2.512 1.00 93.38 196 PRO A N 1
ATOM 1541 C CA . PRO A 1 196 ? 1.825 -0.735 -2.510 1.00 93.38 196 PRO A CA 1
ATOM 1542 C C . PRO A 1 196 ? 0.705 -1.105 -1.523 1.00 93.38 196 PRO A C 1
ATOM 1544 O O . PRO A 1 196 ? 0.417 -2.278 -1.301 1.00 93.38 196 PRO A O 1
ATOM 1547 N N . LEU A 1 197 ? -0.000 -0.112 -0.979 1.00 91.75 197 LEU A N 1
ATOM 1548 C CA . LEU A 1 197 ? -1.245 -0.340 -0.230 1.00 91.75 197 LEU A CA 1
ATOM 1549 C C . LEU A 1 197 ? -2.406 -0.736 -1.167 1.00 91.75 197 LEU A C 1
ATOM 1551 O O . LEU A 1 197 ? -2.500 -0.229 -2.286 1.00 91.75 197 LEU A O 1
ATOM 1555 N N . ALA A 1 198 ? -3.309 -1.619 -0.725 1.00 92.31 198 ALA A N 1
ATOM 1556 C CA . ALA A 1 198 ? -4.445 -2.081 -1.532 1.00 92.31 198 ALA A CA 1
ATOM 1557 C C . ALA A 1 198 ? -5.739 -2.215 -0.699 1.00 92.31 198 ALA A C 1
ATOM 1559 O O . ALA A 1 198 ? -6.099 -3.297 -0.240 1.00 92.31 198 ALA A O 1
ATOM 1560 N N . PHE A 1 199 ? -6.456 -1.101 -0.505 1.00 89.62 199 PHE A N 1
ATOM 1561 C CA . PHE A 1 199 ? -7.631 -1.001 0.389 1.00 89.62 199 PHE A CA 1
ATOM 1562 C C . PHE A 1 199 ? -8.996 -1.035 -0.292 1.00 89.62 199 PHE A C 1
ATOM 1564 O O . PHE A 1 199 ? -10.022 -1.020 0.399 1.00 89.62 199 PHE A O 1
ATOM 1571 N N . THR A 1 200 ? -9.027 -1.024 -1.621 1.00 93.62 200 THR A N 1
ATOM 1572 C CA . THR A 1 200 ? -10.261 -0.915 -2.399 1.00 93.62 200 THR A CA 1
ATOM 1573 C C . THR A 1 200 ? -11.206 -2.075 -2.069 1.00 93.62 200 THR A C 1
ATOM 1575 O O . THR A 1 200 ? -10.785 -3.222 -1.933 1.00 93.62 200 THR A O 1
ATOM 1578 N N . GLY A 1 201 ? -12.496 -1.781 -1.890 1.00 92.19 201 GLY A N 1
ATOM 1579 C CA . GLY A 1 201 ? -13.538 -2.798 -1.702 1.00 92.19 201 GLY A CA 1
ATOM 1580 C C . GLY A 1 201 ? -13.558 -3.541 -0.359 1.00 92.19 201 GLY A C 1
ATOM 1581 O O . GLY A 1 201 ? -14.330 -4.491 -0.225 1.00 92.19 201 GLY A O 1
ATOM 1582 N N . GLN A 1 202 ? -12.773 -3.141 0.649 1.00 94.19 202 GLN A N 1
ATOM 1583 C CA . GLN A 1 202 ? -12.762 -3.838 1.947 1.00 94.19 202 GLN A CA 1
ATOM 1584 C C . GLN A 1 202 ? -14.119 -3.811 2.675 1.00 94.19 202 GLN A C 1
ATOM 1586 O O . GLN A 1 202 ? -14.432 -4.737 3.421 1.00 94.19 202 GLN A O 1
ATOM 1591 N N . GLU A 1 203 ? -14.971 -2.817 2.409 1.00 96.00 203 GLU A N 1
ATOM 1592 C CA . GLU A 1 203 ? -16.329 -2.736 2.967 1.00 96.00 203 GLU A CA 1
ATOM 1593 C C . GLU A 1 203 ? -17.202 -3.925 2.525 1.00 96.00 203 GLU A C 1
ATOM 1595 O O . GLU A 1 203 ? -17.999 -4.438 3.309 1.00 96.00 203 GLU A O 1
ATOM 1600 N N . ALA A 1 204 ? -17.004 -4.437 1.303 1.00 95.62 204 ALA A N 1
ATOM 1601 C CA . ALA A 1 204 ? -17.705 -5.625 0.811 1.00 95.62 204 ALA A CA 1
ATOM 1602 C C . ALA A 1 204 ? -17.262 -6.904 1.545 1.00 95.62 204 ALA A C 1
ATOM 1604 O O . ALA A 1 204 ? -18.045 -7.842 1.707 1.00 95.62 204 ALA A O 1
ATOM 1605 N N . ILE A 1 205 ? -16.008 -6.948 2.010 1.00 95.44 205 ILE A N 1
ATOM 1606 C CA . ILE A 1 205 ? -15.508 -8.027 2.870 1.00 95.44 205 ILE A CA 1
ATOM 1607 C C . ILE A 1 205 ? -16.127 -7.897 4.262 1.00 95.44 205 ILE A C 1
ATOM 1609 O O . ILE A 1 205 ? -16.686 -8.873 4.759 1.00 95.44 205 ILE A O 1
ATOM 1613 N N . TRP A 1 206 ? -16.124 -6.696 4.847 1.00 96.56 206 TRP A N 1
ATOM 1614 C CA . TRP A 1 206 ? -16.753 -6.435 6.145 1.00 96.56 206 TRP A CA 1
ATOM 1615 C C . TRP A 1 206 ? -18.239 -6.784 6.170 1.00 96.56 206 TRP A C 1
ATOM 1617 O O . TRP A 1 206 ? -18.694 -7.418 7.119 1.00 96.56 206 TRP A O 1
ATOM 1627 N N . GLN A 1 207 ? -18.983 -6.460 5.109 1.00 95.75 207 GLN A N 1
ATOM 1628 C CA . GLN A 1 207 ? -20.392 -6.835 4.987 1.00 95.75 207 GLN A CA 1
ATOM 1629 C C . GLN A 1 207 ? -20.591 -8.357 5.102 1.00 95.75 207 GLN A C 1
ATOM 1631 O O . GLN A 1 207 ? -21.500 -8.814 5.794 1.00 95.75 207 GLN A O 1
ATOM 1636 N N . LYS A 1 208 ? -19.729 -9.155 4.458 1.00 95.19 208 LYS A N 1
ATOM 1637 C CA . LYS A 1 208 ? -19.784 -10.626 4.520 1.00 95.19 208 LYS A CA 1
ATOM 1638 C C . LYS A 1 208 ? -19.380 -11.158 5.891 1.00 95.19 208 LYS A C 1
ATOM 1640 O O . LYS A 1 208 ? -20.017 -12.079 6.388 1.00 95.19 208 LYS A O 1
ATOM 1645 N N . VAL A 1 209 ? -18.351 -10.571 6.501 1.00 96.31 209 VAL A N 1
ATOM 1646 C CA . VAL A 1 209 ? -17.884 -10.949 7.840 1.00 96.31 209 VAL A CA 1
ATOM 1647 C C . VAL A 1 209 ? -18.982 -10.712 8.862 1.00 96.31 209 VAL A C 1
ATOM 1649 O O . VAL A 1 209 ? -19.400 -11.651 9.524 1.00 96.31 209 VAL A O 1
ATOM 1652 N N . PHE A 1 210 ? -19.510 -9.492 8.950 1.00 96.88 210 PHE A N 1
ATOM 1653 C CA . PHE A 1 210 ? -20.496 -9.136 9.967 1.00 96.88 210 PHE A CA 1
ATOM 1654 C C . PHE A 1 210 ? -21.833 -9.863 9.802 1.00 96.88 210 PHE A C 1
ATOM 1656 O O . PHE A 1 210 ? -22.484 -10.161 10.802 1.00 96.88 210 PHE A O 1
ATOM 1663 N N . ARG A 1 211 ? -22.191 -10.276 8.579 1.00 95.12 211 ARG A N 1
ATOM 1664 C CA . ARG A 1 211 ? -23.325 -11.184 8.358 1.00 95.12 211 ARG A CA 1
ATOM 1665 C C . ARG A 1 211 ? -23.162 -12.519 9.098 1.00 95.12 211 ARG A C 1
ATOM 1667 O O . ARG A 1 211 ? -24.149 -13.037 9.609 1.00 95.12 211 ARG A O 1
ATOM 1674 N N . ASN A 1 212 ? -21.939 -13.046 9.212 1.00 94.81 212 ASN A N 1
ATOM 1675 C CA . ASN A 1 212 ? -21.656 -14.269 9.979 1.00 94.81 212 ASN A CA 1
ATOM 1676 C C . ASN A 1 212 ? -21.740 -14.054 11.502 1.00 94.81 212 ASN A C 1
ATOM 1678 O O . ASN A 1 212 ? -21.807 -15.024 12.248 1.00 94.81 212 ASN A O 1
ATOM 1682 N N . PHE A 1 213 ? -21.771 -12.799 11.957 1.00 96.19 213 PHE A N 1
ATOM 1683 C CA . PHE A 1 213 ? -21.960 -12.406 13.357 1.00 96.19 213 PHE A CA 1
ATOM 1684 C C . PHE A 1 213 ? -23.378 -11.868 13.616 1.00 96.19 213 PHE A C 1
ATOM 1686 O O . PHE A 1 213 ? -23.585 -11.078 14.533 1.00 96.19 213 PHE A O 1
ATOM 1693 N N . ASN A 1 214 ? -24.360 -12.287 12.806 1.00 95.62 214 ASN A N 1
ATOM 1694 C CA . ASN A 1 214 ? -25.776 -11.908 12.912 1.00 95.62 214 ASN A CA 1
ATOM 1695 C C . ASN A 1 214 ? -26.063 -10.399 12.795 1.00 95.62 214 ASN A C 1
ATOM 1697 O O . ASN A 1 214 ? -27.126 -9.944 13.209 1.00 95.62 214 ASN A O 1
ATOM 1701 N N . ILE A 1 215 ? -25.153 -9.621 12.205 1.00 95.88 215 ILE A N 1
ATOM 1702 C CA . ILE A 1 215 ? -25.386 -8.205 11.912 1.00 95.88 215 ILE A CA 1
ATOM 1703 C C . ILE A 1 215 ? -26.095 -8.097 10.559 1.00 95.88 215 ILE A C 1
ATOM 1705 O O . ILE A 1 215 ? -25.592 -8.574 9.536 1.00 95.88 215 ILE A O 1
ATOM 1709 N N . SER A 1 216 ? -27.273 -7.472 10.541 1.00 93.50 216 SER A N 1
ATOM 1710 C CA . SER A 1 216 ? -28.048 -7.287 9.315 1.00 93.50 216 SER A CA 1
ATOM 1711 C C . SER A 1 216 ? -27.488 -6.160 8.438 1.00 93.50 216 SER A C 1
ATOM 1713 O O . SER A 1 216 ? -26.676 -5.336 8.858 1.00 93.50 216 SER A O 1
ATOM 1715 N N . HIS A 1 217 ? -27.964 -6.071 7.193 1.00 89.25 217 HIS A N 1
ATOM 1716 C CA . HIS A 1 217 ? -27.622 -4.944 6.319 1.00 89.25 217 HIS A CA 1
ATOM 1717 C C . HIS A 1 217 ? -28.075 -3.593 6.906 1.00 89.25 217 HIS A C 1
ATOM 1719 O O . HIS A 1 217 ? -27.386 -2.589 6.743 1.00 89.25 217 HIS A O 1
ATOM 1725 N N . LEU A 1 218 ? -29.208 -3.571 7.619 1.00 90.88 218 LEU A N 1
ATOM 1726 C CA . LEU A 1 218 ? -29.721 -2.361 8.267 1.00 90.88 218 LEU A CA 1
ATOM 1727 C C . LEU A 1 218 ? -28.828 -1.928 9.434 1.00 90.88 218 LEU A C 1
ATOM 1729 O O . LEU A 1 218 ? -28.566 -0.738 9.582 1.00 90.88 218 LEU A O 1
ATOM 1733 N N . ASP A 1 219 ? -28.300 -2.887 10.193 1.00 92.69 219 ASP A N 1
ATOM 1734 C CA . ASP A 1 219 ? -27.380 -2.632 11.306 1.00 92.69 219 ASP A CA 1
ATOM 1735 C C . ASP A 1 219 ? -26.033 -2.040 10.848 1.00 92.69 219 ASP A C 1
ATOM 1737 O O . ASP A 1 219 ? -25.368 -1.335 11.607 1.00 92.69 219 ASP A O 1
ATOM 1741 N N . LEU A 1 220 ? -25.631 -2.298 9.597 1.00 92.69 220 LEU A N 1
ATOM 1742 C CA . LEU A 1 220 ? -24.411 -1.753 8.989 1.00 92.69 220 LEU A CA 1
ATOM 1743 C C . LEU A 1 220 ? -24.608 -0.397 8.301 1.00 92.69 220 LEU A C 1
ATOM 1745 O O . LEU A 1 220 ? -23.617 0.221 7.908 1.00 92.69 220 LEU A O 1
ATOM 1749 N N . LYS A 1 221 ? -25.850 0.079 8.147 1.00 86.81 221 LYS A N 1
ATOM 1750 C CA . LYS A 1 221 ? -26.166 1.282 7.359 1.00 86.81 221 LYS A CA 1
ATOM 1751 C C . LYS A 1 221 ? -25.361 2.508 7.797 1.00 86.81 221 LYS A C 1
ATOM 1753 O O . LYS A 1 221 ? -24.881 3.253 6.947 1.00 86.81 221 LYS A O 1
ATOM 1758 N N . ASP A 1 222 ? -25.200 2.676 9.108 1.00 88.62 222 ASP A N 1
ATOM 1759 C CA . ASP A 1 222 ? -24.494 3.812 9.708 1.00 88.62 222 ASP A CA 1
ATOM 1760 C C . ASP A 1 222 ? -23.041 3.477 10.089 1.00 88.62 222 ASP A C 1
ATOM 1762 O O . ASP A 1 222 ? -22.344 4.334 10.629 1.00 88.62 222 ASP A O 1
ATOM 1766 N N . PHE A 1 223 ? -22.569 2.252 9.826 1.00 93.56 223 PHE A N 1
ATOM 1767 C CA . PHE A 1 223 ? -21.208 1.825 10.166 1.00 93.56 223 PHE A CA 1
ATOM 1768 C C . PHE A 1 223 ? -20.172 2.361 9.172 1.00 93.56 223 PHE A C 1
ATOM 1770 O O . PHE A 1 223 ? -19.144 2.900 9.576 1.00 93.56 223 PHE A O 1
ATOM 1777 N N . PHE A 1 224 ? -20.447 2.260 7.871 1.00 94.38 224 PHE A N 1
ATOM 1778 C CA . PHE A 1 224 ? -19.535 2.759 6.843 1.00 94.38 224 PHE A CA 1
ATOM 1779 C C . PHE A 1 224 ? -19.733 4.258 6.595 1.00 94.38 224 PHE A C 1
ATOM 1781 O O . PHE A 1 224 ? -20.861 4.746 6.524 1.00 94.38 224 PHE A O 1
ATOM 1788 N N . GLY A 1 225 ? -18.633 4.990 6.418 1.00 93.06 225 GLY A N 1
ATOM 1789 C CA . GLY A 1 225 ? -18.668 6.319 5.805 1.00 93.06 225 GLY A CA 1
ATOM 1790 C C . GLY A 1 225 ? -19.010 6.265 4.308 1.00 93.06 225 GLY A C 1
ATOM 1791 O O . GLY A 1 225 ? -18.988 5.208 3.677 1.00 93.06 225 GLY A O 1
ATOM 1792 N N . GLY A 1 226 ? -19.303 7.424 3.721 1.00 95.12 226 GLY A N 1
ATOM 1793 C CA . GLY A 1 226 ? -19.424 7.586 2.271 1.00 95.12 226 GLY A CA 1
ATOM 1794 C C . GLY A 1 226 ? -18.080 7.441 1.549 1.00 95.12 226 GLY A C 1
ATOM 1795 O O . GLY A 1 226 ? -17.036 7.541 2.196 1.00 95.12 226 GLY A O 1
ATOM 1796 N N . PRO A 1 227 ? -18.064 7.283 0.210 1.00 94.75 227 PRO A N 1
ATOM 1797 C CA . PRO A 1 227 ? -16.846 6.991 -0.558 1.00 94.75 227 PRO A CA 1
ATOM 1798 C C . PRO A 1 227 ? -15.670 7.940 -0.293 1.00 94.75 227 PRO A C 1
ATOM 1800 O O . PRO A 1 227 ? -14.541 7.495 -0.108 1.00 94.75 227 PRO A O 1
ATOM 1803 N N . ALA A 1 228 ? -15.946 9.243 -0.200 1.00 93.06 228 ALA A N 1
ATOM 1804 C CA . ALA A 1 228 ? -14.945 10.281 0.049 1.00 93.06 228 ALA A CA 1
ATOM 1805 C C . ALA A 1 228 ? -14.476 10.371 1.513 1.00 93.06 228 ALA A C 1
ATOM 1807 O O . ALA A 1 228 ? -13.665 11.235 1.830 1.00 93.06 228 ALA A O 1
ATOM 1808 N N . PHE A 1 229 ? -14.995 9.524 2.408 1.00 92.81 229 PHE A N 1
ATOM 1809 C CA . PHE A 1 229 ? -14.706 9.545 3.845 1.00 92.81 229 PHE A CA 1
ATOM 1810 C C . PHE A 1 229 ? -14.275 8.180 4.399 1.00 92.81 229 PHE A C 1
ATOM 1812 O O . PHE A 1 229 ? -14.109 8.020 5.611 1.00 92.81 229 PHE A O 1
ATOM 1819 N N . LEU A 1 230 ? -14.074 7.188 3.526 1.00 93.56 230 LEU A N 1
ATOM 1820 C CA . LEU A 1 230 ? -13.773 5.815 3.925 1.00 93.56 230 LEU A CA 1
ATOM 1821 C C . LEU A 1 230 ? -12.464 5.680 4.695 1.00 93.56 230 LEU A C 1
ATOM 1823 O O . LEU A 1 230 ? -12.379 4.833 5.573 1.00 93.56 230 LEU A O 1
ATOM 1827 N N . SER A 1 231 ? -11.460 6.510 4.422 1.00 91.06 231 SER A N 1
ATOM 1828 C CA . SER A 1 231 ? -10.172 6.460 5.125 1.00 91.06 231 SER A CA 1
ATOM 1829 C C . SER A 1 231 ? -10.351 6.625 6.632 1.00 91.06 231 SER A C 1
ATOM 1831 O O . SER A 1 231 ? -9.918 5.768 7.394 1.00 91.06 231 SER A O 1
ATOM 1833 N N . TRP A 1 232 ? -11.060 7.672 7.056 1.00 90.94 232 TRP A N 1
ATOM 1834 C CA . TRP A 1 232 ? -11.341 7.936 8.472 1.00 90.94 232 TRP A CA 1
ATOM 1835 C C . TRP A 1 232 ? -12.339 6.949 9.068 1.00 90.94 232 TRP A C 1
ATOM 1837 O O . TRP A 1 232 ? -12.294 6.668 10.260 1.00 90.94 232 TRP A O 1
ATOM 1847 N N . SER A 1 233 ? -13.234 6.393 8.248 1.00 91.50 233 SER A N 1
ATOM 1848 C CA . SER A 1 233 ? -14.129 5.330 8.706 1.00 91.50 233 SER A CA 1
ATOM 1849 C C . SER A 1 233 ? -13.372 4.033 9.012 1.00 91.50 233 SER A C 1
ATOM 1851 O O . SER A 1 233 ? -13.597 3.415 10.051 1.00 91.50 233 SER A O 1
ATOM 1853 N N . ARG A 1 234 ? -12.413 3.660 8.157 1.00 92.12 234 ARG A N 1
ATOM 1854 C CA . ARG A 1 234 ? -11.540 2.485 8.326 1.00 92.12 234 ARG A CA 1
ATOM 1855 C C . ARG A 1 234 ? -10.606 2.620 9.527 1.00 92.12 234 ARG A C 1
ATOM 1857 O O . ARG A 1 234 ? -10.392 1.641 10.230 1.00 92.12 234 ARG A O 1
ATOM 1864 N N . MET A 1 235 ? -10.104 3.829 9.777 1.00 90.38 235 MET A N 1
ATOM 1865 C CA . MET A 1 235 ? -9.273 4.167 10.943 1.00 90.38 235 MET A CA 1
ATOM 1866 C C . MET A 1 235 ? -10.093 4.340 12.238 1.00 90.38 235 MET A C 1
ATOM 1868 O O . MET A 1 235 ? -9.537 4.607 13.297 1.00 90.38 235 MET A O 1
ATOM 1872 N N . GLY A 1 236 ? -11.419 4.163 12.183 1.00 88.94 236 GLY A N 1
ATOM 1873 C CA . GLY A 1 236 ? -12.281 4.219 13.364 1.00 88.94 236 GLY A CA 1
ATOM 1874 C C . GLY A 1 236 ? -12.528 5.630 13.895 1.00 88.94 236 GLY A C 1
ATOM 1875 O O . GLY A 1 236 ? -13.009 5.777 15.013 1.00 88.94 236 GLY A O 1
ATOM 1876 N N . ASN A 1 237 ? -12.249 6.677 13.121 1.00 88.19 237 ASN A N 1
ATOM 1877 C CA . ASN A 1 237 ? -12.459 8.059 13.545 1.00 88.19 237 ASN A CA 1
ATOM 1878 C C . ASN A 1 237 ? -13.912 8.528 13.349 1.00 88.19 237 ASN A C 1
ATOM 1880 O O . ASN A 1 237 ? -14.458 9.256 14.179 1.00 88.19 237 ASN A O 1
ATOM 1884 N N . LEU A 1 238 ? -14.546 8.107 12.248 1.00 90.81 238 LEU A N 1
ATOM 1885 C CA . LEU A 1 238 ? -15.916 8.488 11.889 1.00 90.81 238 LEU A CA 1
ATOM 1886 C C . LEU A 1 238 ? -16.751 7.295 11.427 1.00 90.81 238 LEU A C 1
ATOM 1888 O O . LEU A 1 238 ? -16.224 6.254 11.045 1.00 90.81 238 LEU A O 1
ATOM 1892 N N . HIS A 1 239 ? -18.068 7.458 11.405 1.00 93.00 239 HIS A N 1
ATOM 1893 C CA . HIS A 1 239 ? -18.979 6.492 10.795 1.00 93.00 239 HIS A CA 1
ATOM 1894 C C . HIS A 1 239 ? -20.198 7.203 10.184 1.00 93.00 239 HIS A C 1
ATOM 1896 O O . HIS A 1 239 ? -20.541 8.324 10.568 1.00 93.00 239 HIS A O 1
ATOM 1902 N N . GLY A 1 240 ? -20.832 6.588 9.184 1.00 93.12 240 GLY A N 1
ATOM 1903 C CA . GLY A 1 240 ? -22.091 7.036 8.570 1.00 93.12 240 GLY A CA 1
ATOM 1904 C C . GLY A 1 240 ? -22.041 8.310 7.708 1.00 93.12 240 GLY A C 1
ATOM 1905 O O . GLY A 1 240 ? -22.855 8.459 6.797 1.00 93.12 240 GLY A O 1
ATOM 1906 N N . TRP A 1 241 ? -21.108 9.238 7.944 1.00 94.00 241 TRP A N 1
ATOM 1907 C CA . TRP A 1 241 ? -21.057 10.512 7.217 1.00 94.00 241 TRP A CA 1
ATOM 1908 C C . TRP A 1 241 ? -20.814 10.319 5.714 1.00 94.00 241 TRP A C 1
ATOM 1910 O O . TRP A 1 241 ? -19.863 9.651 5.308 1.00 94.00 241 TRP A O 1
ATOM 1920 N N . GLY A 1 242 ? -21.672 10.920 4.884 1.00 92.75 242 GLY A N 1
ATOM 1921 C CA . GLY A 1 242 ? -21.648 10.780 3.423 1.00 92.75 242 GLY A CA 1
ATOM 1922 C C . GLY A 1 242 ? -22.172 9.437 2.895 1.00 92.75 242 GLY A C 1
ATOM 1923 O O . GLY A 1 242 ? -22.146 9.223 1.685 1.00 92.75 242 GLY A O 1
ATOM 1924 N N . GLY A 1 243 ? -22.608 8.532 3.776 1.00 92.19 243 GLY A N 1
ATOM 1925 C CA . GLY A 1 243 ? -23.238 7.262 3.422 1.00 92.19 243 GLY A CA 1
ATOM 1926 C C . GLY A 1 243 ? -24.770 7.356 3.306 1.00 92.19 243 GLY A C 1
ATOM 1927 O O . GLY A 1 243 ? -25.333 8.454 3.340 1.00 92.19 243 GLY A O 1
ATOM 1928 N N . PRO A 1 244 ? -25.469 6.207 3.207 1.00 94.44 244 PRO A N 1
ATOM 1929 C CA . PRO A 1 244 ? -24.924 4.844 3.171 1.00 94.44 244 PRO A CA 1
ATOM 1930 C C . PRO A 1 244 ? -24.312 4.482 1.810 1.00 94.44 244 PRO A C 1
ATOM 1932 O O . PRO A 1 244 ? -24.650 5.069 0.783 1.00 94.44 244 PRO A O 1
ATOM 1935 N N . LEU A 1 245 ? -23.438 3.473 1.791 1.00 95.31 245 LEU A N 1
ATOM 1936 C CA . LEU A 1 245 ? -22.915 2.905 0.545 1.00 95.31 245 LEU A CA 1
ATOM 1937 C C . LEU A 1 245 ? -23.976 2.009 -0.118 1.00 95.31 245 LEU A C 1
ATOM 1939 O O . LEU A 1 245 ? -24.465 1.084 0.536 1.00 95.31 245 LEU A O 1
ATOM 1943 N N . PRO A 1 246 ? -24.326 2.218 -1.400 1.00 95.12 246 PRO A N 1
ATOM 1944 C CA . PRO A 1 246 ? -25.233 1.316 -2.103 1.00 95.12 246 PRO A CA 1
ATOM 1945 C C . PRO A 1 246 ? -24.557 -0.037 -2.375 1.00 95.12 246 PRO A C 1
ATOM 1947 O O . PRO A 1 246 ? -23.342 -0.109 -2.549 1.00 95.12 246 PRO A O 1
ATOM 1950 N N . GLN A 1 247 ? -25.337 -1.119 -2.479 1.00 95.31 247 GLN A N 1
ATOM 1951 C CA . GLN A 1 247 ? -24.785 -2.456 -2.755 1.00 95.31 247 GLN A CA 1
ATOM 1952 C C . GLN A 1 247 ? -23.975 -2.496 -4.062 1.00 95.31 247 GLN A C 1
ATOM 1954 O O . GLN A 1 247 ? -22.906 -3.099 -4.105 1.00 95.31 247 GLN A O 1
ATOM 1959 N N . SER A 1 248 ? -24.426 -1.770 -5.091 1.00 96.19 248 SER A N 1
ATOM 1960 C CA . SER A 1 248 ? -23.706 -1.638 -6.363 1.00 96.19 248 SER A CA 1
ATOM 1961 C C . SER A 1 248 ? -22.289 -1.088 -6.189 1.00 96.19 248 SER A C 1
ATOM 1963 O O . SER A 1 248 ? -21.375 -1.547 -6.867 1.00 96.19 248 SER A O 1
ATOM 1965 N N . TRP A 1 249 ? -22.081 -0.158 -5.252 1.00 95.50 249 TRP A N 1
ATOM 1966 C CA . TRP A 1 249 ? -20.752 0.349 -4.916 1.00 95.50 249 TRP A CA 1
ATOM 1967 C C . TRP A 1 249 ? -19.877 -0.755 -4.326 1.00 95.50 249 TRP A C 1
ATOM 1969 O O . TRP A 1 249 ? -18.758 -0.960 -4.786 1.00 95.50 249 TRP A O 1
ATOM 1979 N N . LEU A 1 250 ? -20.387 -1.498 -3.340 1.00 95.56 250 LEU A N 1
ATOM 1980 C CA . LEU A 1 250 ? -19.646 -2.586 -2.694 1.00 95.56 250 LEU A CA 1
ATOM 1981 C C . LEU A 1 250 ? -19.212 -3.650 -3.710 1.00 95.56 250 LEU A C 1
ATOM 1983 O O . LEU A 1 250 ? -18.046 -4.049 -3.729 1.00 95.56 250 LEU A O 1
ATOM 1987 N N . ASP A 1 251 ? -20.127 -4.055 -4.588 1.00 95.12 251 ASP A N 1
ATOM 1988 C CA . ASP A 1 251 ? -19.870 -5.077 -5.601 1.00 95.12 251 ASP A CA 1
ATOM 1989 C C . ASP A 1 251 ? -18.849 -4.588 -6.644 1.00 95.12 251 ASP A C 1
ATOM 1991 O O . ASP A 1 251 ? -17.889 -5.297 -6.961 1.00 95.12 251 ASP A O 1
ATOM 1995 N N . GLN A 1 252 ? -18.990 -3.350 -7.131 1.00 95.50 252 GLN A N 1
ATOM 1996 C CA . GLN A 1 252 ? -18.057 -2.752 -8.092 1.00 95.50 252 GLN A CA 1
ATOM 1997 C C . GLN A 1 252 ? -16.658 -2.555 -7.501 1.00 95.50 252 GLN A C 1
ATOM 1999 O O . GLN A 1 252 ? -15.667 -2.865 -8.161 1.00 95.50 252 GLN A O 1
ATOM 2004 N N . GLN A 1 253 ? -16.557 -2.086 -6.256 1.00 96.19 253 GLN A N 1
ATOM 2005 C CA . GLN A 1 253 ? -15.272 -1.892 -5.584 1.00 96.19 253 GLN A CA 1
ATOM 2006 C C . GLN A 1 253 ? -14.573 -3.229 -5.299 1.00 96.19 253 GLN A C 1
ATOM 2008 O O . GLN A 1 253 ? -13.352 -3.320 -5.430 1.00 96.19 253 GLN A O 1
ATOM 2013 N N . LEU A 1 254 ? -15.325 -4.289 -4.978 1.00 94.50 254 LEU A N 1
ATOM 2014 C CA . LEU A 1 254 ? -14.771 -5.637 -4.839 1.00 94.50 254 LEU A CA 1
ATOM 2015 C C . LEU A 1 254 ? -14.200 -6.152 -6.170 1.00 94.50 254 LEU A C 1
ATOM 2017 O O . LEU A 1 254 ? -13.097 -6.699 -6.197 1.00 94.50 254 LEU A O 1
ATOM 2021 N N . LEU A 1 255 ? -14.920 -5.962 -7.280 1.00 93.75 255 LEU A N 1
ATOM 2022 C CA . LEU A 1 255 ? -14.437 -6.326 -8.617 1.00 93.75 255 LEU A CA 1
ATOM 2023 C C . LEU A 1 255 ? -13.206 -5.508 -9.025 1.00 93.75 255 LEU A C 1
ATOM 2025 O O . LEU A 1 255 ? -12.255 -6.063 -9.577 1.00 93.75 255 LEU A O 1
ATOM 2029 N N . LEU A 1 256 ? -13.200 -4.207 -8.730 1.00 94.50 256 LEU A N 1
ATOM 2030 C CA . LEU A 1 256 ? -12.066 -3.325 -8.989 1.00 94.50 256 LEU A CA 1
ATOM 2031 C C . LEU A 1 256 ? -10.820 -3.787 -8.225 1.00 94.50 256 LEU A C 1
ATOM 2033 O O . LEU A 1 256 ? -9.752 -3.914 -8.821 1.00 94.50 256 LEU A O 1
ATOM 2037 N N . GLN A 1 257 ? -10.961 -4.125 -6.942 1.00 94.81 257 GLN A N 1
ATOM 2038 C CA . GLN A 1 257 ? -9.853 -4.623 -6.129 1.00 94.81 257 GLN A CA 1
ATOM 2039 C C . GLN A 1 257 ? -9.257 -5.920 -6.680 1.00 94.81 257 GLN A C 1
ATOM 2041 O O . GLN A 1 257 ? -8.037 -6.064 -6.705 1.00 94.81 257 GLN A O 1
ATOM 2046 N N . LYS A 1 258 ? -10.084 -6.851 -7.177 1.00 92.12 258 LYS A N 1
ATOM 2047 C CA . LYS A 1 258 ? -9.577 -8.071 -7.829 1.00 92.12 258 LYS A CA 1
ATOM 2048 C C . LYS A 1 258 ? -8.677 -7.747 -9.023 1.00 92.12 258 LYS A C 1
ATOM 2050 O O . LYS A 1 258 ? -7.617 -8.351 -9.159 1.00 92.12 258 LYS A O 1
ATOM 2055 N N . LYS A 1 259 ? -9.056 -6.765 -9.851 1.00 92.06 259 LYS A N 1
ATOM 2056 C CA . LYS A 1 259 ? -8.232 -6.313 -10.986 1.00 92.06 259 LYS A CA 1
ATOM 2057 C C . LYS A 1 259 ? -6.932 -5.641 -10.529 1.00 92.06 259 LYS A C 1
ATOM 2059 O O . LYS A 1 259 ? -5.877 -5.928 -11.088 1.00 92.06 259 LYS A O 1
ATOM 2064 N N . ILE A 1 260 ? -6.997 -4.793 -9.496 1.00 94.44 260 ILE A N 1
ATOM 2065 C CA . ILE A 1 260 ? -5.822 -4.121 -8.910 1.00 94.44 260 ILE A CA 1
ATOM 2066 C C . ILE A 1 260 ? -4.808 -5.155 -8.417 1.00 94.44 260 ILE A C 1
ATOM 2068 O O . ILE A 1 260 ? -3.644 -5.116 -8.812 1.00 94.44 260 ILE A O 1
ATOM 2072 N N . LEU A 1 261 ? -5.259 -6.112 -7.603 1.00 92.69 261 LEU A N 1
ATOM 2073 C CA . LEU A 1 261 ? -4.395 -7.149 -7.039 1.00 92.69 261 LEU A CA 1
ATOM 2074 C C . LEU A 1 261 ? -3.804 -8.057 -8.117 1.00 92.69 261 LEU A C 1
ATOM 2076 O O . LEU A 1 261 ? -2.625 -8.395 -8.032 1.00 92.69 261 LEU A O 1
ATOM 2080 N N . ALA A 1 262 ? -4.590 -8.405 -9.141 1.00 89.81 262 ALA A N 1
ATOM 2081 C CA . ALA A 1 262 ? -4.107 -9.174 -10.282 1.00 89.81 262 ALA A CA 1
ATOM 2082 C C . ALA A 1 262 ? -2.933 -8.469 -10.973 1.00 89.81 262 ALA A C 1
ATOM 2084 O O . ALA A 1 262 ? -1.860 -9.052 -11.096 1.00 89.81 262 ALA A O 1
ATOM 2085 N N . ARG A 1 263 ? -3.092 -7.191 -11.342 1.00 94.69 263 ARG A N 1
ATOM 2086 C CA . ARG A 1 263 ? -2.036 -6.449 -12.047 1.00 94.69 263 ARG A CA 1
ATOM 2087 C C . ARG A 1 263 ? -0.803 -6.196 -11.178 1.00 94.69 263 ARG A C 1
ATOM 2089 O O . ARG A 1 263 ? 0.317 -6.288 -11.671 1.00 94.69 263 ARG A O 1
ATOM 2096 N N . MET A 1 264 ? -0.991 -5.904 -9.890 1.00 94.75 264 MET A N 1
ATOM 2097 C CA . MET A 1 264 ? 0.120 -5.768 -8.942 1.00 94.75 264 MET A CA 1
ATOM 2098 C C . MET A 1 264 ? 0.934 -7.064 -8.857 1.00 94.75 264 MET A C 1
ATOM 2100 O O . MET A 1 264 ? 2.159 -7.025 -8.951 1.00 94.75 264 MET A O 1
ATOM 2104 N N . TYR A 1 265 ? 0.265 -8.213 -8.744 1.00 91.19 265 TYR A N 1
ATOM 2105 C CA . TYR A 1 265 ? 0.938 -9.508 -8.730 1.00 91.19 265 TYR A CA 1
ATOM 2106 C C . TYR A 1 265 ? 1.659 -9.823 -10.035 1.00 91.19 265 TYR A C 1
ATOM 2108 O O . TYR A 1 265 ? 2.815 -10.242 -10.005 1.00 91.19 265 TYR A O 1
ATOM 2116 N N . GLU A 1 266 ? 0.978 -9.622 -11.164 1.00 93.00 266 GLU A N 1
ATOM 2117 C CA . GLU A 1 266 ? 1.527 -9.846 -12.499 1.00 93.00 266 GLU A CA 1
ATOM 2118 C C . GLU A 1 266 ? 2.848 -9.097 -12.677 1.00 93.00 266 GLU A C 1
ATOM 2120 O O . GLU A 1 266 ? 3.776 -9.648 -13.246 1.00 93.00 266 GLU A O 1
ATOM 2125 N N . LEU A 1 267 ? 2.980 -7.888 -12.125 1.00 95.38 267 LEU A N 1
ATOM 2126 C CA . LEU A 1 267 ? 4.211 -7.095 -12.189 1.00 95.38 267 LEU A CA 1
ATOM 2127 C C . LEU A 1 267 ? 5.253 -7.453 -11.116 1.00 95.38 267 LEU A C 1
ATOM 2129 O O . LEU A 1 267 ? 6.356 -6.919 -11.151 1.00 95.38 267 LEU A O 1
ATOM 2133 N N . GLY A 1 268 ? 4.948 -8.354 -10.181 1.00 92.00 268 GLY A N 1
ATOM 2134 C CA . GLY A 1 268 ? 5.855 -8.749 -9.098 1.00 92.00 268 GLY A CA 1
ATOM 2135 C C . GLY A 1 268 ? 5.775 -7.871 -7.841 1.00 92.00 268 GLY A C 1
ATOM 2136 O O . GLY A 1 268 ? 6.670 -7.926 -6.998 1.00 92.00 268 GLY A O 1
ATOM 2137 N N . MET A 1 269 ? 4.715 -7.073 -7.679 1.00 92.06 269 MET A N 1
ATOM 2138 C CA . MET A 1 269 ? 4.471 -6.292 -6.461 1.00 92.06 269 MET A CA 1
ATOM 2139 C C . MET A 1 269 ? 3.868 -7.154 -5.342 1.00 92.06 269 MET A C 1
ATOM 2141 O O . MET A 1 269 ? 3.178 -8.145 -5.580 1.00 92.06 269 MET A O 1
ATOM 2145 N N . THR A 1 270 ? 4.069 -6.724 -4.095 1.00 90.00 270 THR A N 1
ATOM 2146 C CA . THR A 1 270 ? 3.441 -7.289 -2.895 1.00 90.00 270 THR A CA 1
ATOM 2147 C C . THR A 1 270 ? 2.470 -6.274 -2.280 1.00 90.00 270 THR A C 1
ATOM 2149 O O . THR A 1 270 ? 2.883 -5.459 -1.458 1.00 90.00 270 THR A O 1
ATOM 2152 N N . PRO A 1 271 ? 1.183 -6.273 -2.664 1.00 91.19 271 PRO A N 1
ATOM 2153 C CA . PRO A 1 271 ? 0.181 -5.423 -2.042 1.00 91.19 271 PRO A CA 1
ATOM 2154 C C . PRO A 1 271 ? 0.015 -5.677 -0.541 1.00 91.19 271 PRO A C 1
ATOM 2156 O O . PRO A 1 271 ? 0.041 -6.820 -0.082 1.00 91.19 271 PRO A O 1
ATOM 2159 N N . VAL A 1 272 ? -0.207 -4.593 0.200 1.00 91.19 272 VAL A N 1
ATOM 2160 C CA . VAL A 1 272 ? -0.551 -4.592 1.624 1.00 91.19 272 VAL A CA 1
ATOM 2161 C C . VAL A 1 272 ? -2.072 -4.555 1.763 1.00 91.19 272 VAL A C 1
ATOM 2163 O O . VAL A 1 272 ? -2.720 -3.602 1.317 1.00 91.19 272 VAL A O 1
ATOM 2166 N N . LEU A 1 273 ? -2.643 -5.586 2.381 1.00 92.62 273 LEU A N 1
ATOM 2167 C CA . LEU A 1 273 ? -4.087 -5.725 2.580 1.00 92.62 273 LEU A CA 1
ATOM 2168 C C . LEU A 1 273 ? -4.504 -5.208 3.966 1.00 92.62 273 LEU A C 1
ATOM 2170 O O . LEU A 1 273 ? -3.686 -5.200 4.883 1.00 92.62 273 LEU A O 1
ATOM 2174 N N . PRO A 1 274 ? -5.755 -4.762 4.162 1.00 92.94 274 PRO A N 1
ATOM 2175 C CA . PRO A 1 274 ? -6.221 -4.365 5.487 1.00 92.94 274 PRO A CA 1
ATOM 2176 C C . PRO A 1 274 ? -6.386 -5.583 6.407 1.00 92.94 274 PRO A C 1
ATOM 2178 O O . PRO A 1 274 ? -6.566 -6.707 5.934 1.00 92.94 274 PRO A O 1
ATOM 2181 N N . ALA A 1 275 ? -6.400 -5.337 7.713 1.00 92.06 275 ALA A N 1
ATOM 2182 C CA . ALA A 1 275 ? -6.726 -6.278 8.777 1.00 92.06 275 ALA A CA 1
ATOM 2183 C C . ALA A 1 275 ? -7.603 -5.608 9.849 1.00 92.06 275 ALA A C 1
ATOM 2185 O O . ALA A 1 275 ? -7.813 -4.396 9.843 1.00 92.06 275 ALA A O 1
ATOM 2186 N N . PHE A 1 276 ? -8.159 -6.415 10.753 1.00 93.06 276 PHE A N 1
ATOM 2187 C CA . PHE A 1 276 ? -9.039 -5.926 11.810 1.00 93.06 276 PHE A CA 1
ATOM 2188 C C . PHE A 1 276 ? -8.265 -5.182 12.902 1.00 93.06 276 PHE A C 1
ATOM 2190 O O . PHE A 1 276 ? -7.348 -5.746 13.497 1.00 93.06 276 PHE A O 1
ATOM 2197 N N . SER A 1 277 ? -8.705 -3.960 13.204 1.00 85.31 277 SER A N 1
ATOM 2198 C CA . SER A 1 277 ? -8.106 -3.081 14.213 1.00 85.31 277 SER A CA 1
ATOM 2199 C C . SER A 1 277 ? -8.986 -2.857 15.449 1.00 85.31 277 SER A C 1
ATOM 2201 O O . SER A 1 277 ? -8.641 -2.043 16.299 1.00 85.31 277 SER A O 1
ATOM 2203 N N . GLY A 1 278 ? -10.116 -3.559 15.580 1.00 89.94 278 GLY A N 1
ATOM 2204 C CA . GLY A 1 278 ? -11.011 -3.456 16.740 1.00 89.94 278 GLY A CA 1
ATOM 2205 C C . GLY A 1 278 ? -12.271 -2.616 16.530 1.00 89.94 278 GLY A C 1
ATOM 2206 O O . GLY A 1 278 ? -13.208 -2.746 17.314 1.00 89.94 278 GLY A O 1
ATOM 2207 N N . ASN A 1 279 ? -12.337 -1.779 15.490 1.00 92.19 279 ASN A N 1
ATOM 2208 C CA . ASN A 1 279 ? -13.526 -0.967 15.216 1.00 92.19 279 ASN A CA 1
ATOM 2209 C C . ASN A 1 279 ? -14.709 -1.836 14.748 1.00 92.19 279 ASN A C 1
ATOM 2211 O O . ASN A 1 279 ? -14.598 -2.569 13.763 1.00 92.19 279 ASN A O 1
ATOM 2215 N N . VAL A 1 280 ? -15.850 -1.737 15.429 1.00 95.00 280 VAL A N 1
ATOM 2216 C CA . VAL A 1 280 ? -17.034 -2.581 15.206 1.00 95.00 280 VAL A CA 1
ATOM 2217 C C . VAL A 1 280 ? -18.326 -1.760 15.084 1.00 95.00 280 VAL A C 1
ATOM 2219 O O . VAL A 1 280 ? -18.410 -0.644 15.598 1.00 95.00 280 VAL A O 1
ATOM 2222 N N . PRO A 1 281 ? -19.376 -2.289 14.426 1.00 95.31 281 PRO A N 1
ATOM 2223 C CA . PRO A 1 281 ? -20.687 -1.650 14.393 1.00 95.31 281 PRO A CA 1
ATOM 2224 C C . PRO A 1 281 ? -21.319 -1.569 15.785 1.00 95.31 281 PRO A C 1
ATOM 2226 O O . PRO A 1 281 ? -21.207 -2.501 16.583 1.00 95.31 281 PRO A O 1
ATOM 2229 N N . ALA A 1 282 ? -22.089 -0.507 16.042 1.00 93.38 282 ALA A N 1
ATOM 2230 C CA . ALA A 1 282 ? -22.828 -0.331 17.297 1.00 93.38 282 ALA A CA 1
ATOM 2231 C C . ALA A 1 282 ? -23.739 -1.532 17.628 1.00 93.38 282 ALA A C 1
ATOM 2233 O O . ALA A 1 282 ? -23.878 -1.911 18.791 1.00 93.38 282 ALA A O 1
ATOM 2234 N N . ALA A 1 283 ? -24.313 -2.161 16.595 1.00 95.12 283 ALA A N 1
ATOM 2235 C CA . ALA A 1 283 ? -25.167 -3.341 16.706 1.00 95.12 283 ALA A CA 1
ATOM 2236 C C . ALA A 1 283 ? -24.493 -4.520 17.428 1.00 95.12 283 ALA A C 1
ATOM 2238 O O . ALA A 1 283 ? -25.165 -5.265 18.144 1.00 95.12 283 ALA A O 1
ATOM 2239 N N . LEU A 1 284 ? -23.164 -4.656 17.313 1.00 95.56 284 LEU A N 1
ATOM 2240 C CA . LEU A 1 284 ? -22.422 -5.753 17.934 1.00 95.56 284 LEU A CA 1
ATOM 2241 C C . LEU A 1 284 ? -22.585 -5.753 19.463 1.00 95.56 284 LEU A C 1
ATOM 2243 O O . LEU A 1 284 ? -22.664 -6.819 20.060 1.00 95.56 284 LEU A O 1
ATOM 2247 N N . LYS A 1 285 ? -22.739 -4.577 20.088 1.00 94.12 285 LYS A N 1
ATOM 2248 C CA . LYS A 1 285 ? -22.979 -4.447 21.535 1.00 94.12 285 LYS A CA 1
ATOM 2249 C C . LYS A 1 285 ? -24.319 -5.034 21.984 1.00 94.12 285 LYS A C 1
ATOM 2251 O O . LYS A 1 285 ? -24.432 -5.489 23.116 1.00 94.12 285 LYS A O 1
ATOM 2256 N N . TYR A 1 286 ? -25.332 -5.012 21.122 1.00 94.12 286 TYR A N 1
ATOM 2257 C CA . TYR A 1 286 ? -26.649 -5.572 21.434 1.00 94.12 286 TYR A CA 1
ATOM 2258 C C . TYR A 1 286 ? -26.708 -7.073 21.141 1.00 94.12 286 TYR A C 1
ATOM 2260 O O . TYR A 1 286 ? -27.364 -7.810 21.870 1.00 94.12 286 TYR A O 1
ATOM 2268 N N . ILE A 1 287 ? -26.002 -7.524 20.102 1.00 95.31 287 ILE A N 1
ATOM 2269 C CA . ILE A 1 287 ? -25.939 -8.937 19.705 1.00 95.31 287 ILE A CA 1
ATOM 2270 C C . ILE A 1 287 ? -25.031 -9.734 20.655 1.00 95.31 287 ILE A C 1
ATOM 2272 O O . ILE A 1 287 ? -25.368 -10.853 21.034 1.00 95.31 287 ILE A O 1
ATOM 2276 N N . PHE A 1 288 ? -23.914 -9.142 21.086 1.00 96.19 288 PHE A N 1
ATOM 2277 C CA . PHE A 1 288 ? -22.964 -9.716 22.039 1.00 96.19 288 PHE A CA 1
ATOM 2278 C C . PHE A 1 288 ? -22.879 -8.834 23.299 1.00 96.19 288 PHE A C 1
ATOM 2280 O O . PHE A 1 288 ? -21.902 -8.109 23.482 1.00 96.19 288 PHE A O 1
ATOM 2287 N N . PRO A 1 289 ? -23.880 -8.878 24.200 1.00 94.94 289 PRO A N 1
ATOM 2288 C CA . PRO A 1 289 ? -23.944 -7.988 25.365 1.00 94.94 289 PRO A CA 1
ATOM 2289 C C . PRO A 1 289 ? -22.826 -8.220 26.392 1.00 94.94 289 PRO A C 1
ATOM 2291 O O . PRO A 1 289 ? -22.553 -7.340 27.206 1.00 94.94 289 PRO A O 1
ATOM 2294 N N . SER A 1 290 ? -22.176 -9.388 26.365 1.00 95.62 290 SER A N 1
ATOM 2295 C CA . SER A 1 290 ? -21.005 -9.696 27.192 1.00 95.62 290 SER A CA 1
ATOM 2296 C C . SER A 1 290 ? -19.686 -9.202 26.595 1.00 95.62 290 SER A C 1
ATOM 2298 O O . SER A 1 290 ? -18.673 -9.256 27.289 1.00 95.62 290 SER A O 1
ATOM 2300 N N . ALA A 1 291 ? -19.677 -8.764 25.329 1.00 95.81 291 ALA A N 1
ATOM 2301 C CA . ALA A 1 291 ? -18.464 -8.298 24.675 1.00 95.81 291 ALA A CA 1
ATOM 2302 C C . ALA A 1 291 ? -18.008 -6.958 25.267 1.00 95.81 291 ALA A C 1
ATOM 2304 O O . ALA A 1 291 ? -18.802 -6.031 25.469 1.00 95.81 291 ALA A O 1
ATOM 2305 N N . LYS A 1 292 ? -16.706 -6.832 25.513 1.00 94.12 292 LYS A N 1
ATOM 2306 C CA . LYS A 1 292 ? -16.080 -5.617 26.042 1.00 94.12 292 LYS A CA 1
ATOM 2307 C C . LYS A 1 292 ? -15.967 -4.554 24.950 1.00 94.12 292 LYS A C 1
ATOM 2309 O O . LYS A 1 292 ? -14.930 -4.410 24.311 1.00 94.12 292 LYS A O 1
ATOM 2314 N N . ILE A 1 293 ? -17.048 -3.814 24.722 1.00 93.75 293 ILE A N 1
ATOM 2315 C CA . ILE A 1 293 ? -17.109 -2.776 23.687 1.00 93.75 293 ILE A CA 1
ATOM 2316 C C . ILE A 1 293 ? -17.208 -1.387 24.320 1.00 93.75 293 ILE A C 1
ATOM 2318 O O . ILE A 1 293 ? -18.201 -1.044 24.979 1.00 93.75 293 ILE A O 1
ATOM 2322 N N . THR A 1 294 ? -16.203 -0.563 24.040 1.00 90.00 294 THR A N 1
ATOM 2323 C CA . THR A 1 294 ? -16.096 0.819 24.515 1.00 90.00 294 THR A CA 1
ATOM 2324 C C . THR A 1 294 ? -16.459 1.781 23.395 1.00 90.00 294 THR A C 1
ATOM 2326 O O . THR A 1 294 ? -16.035 1.614 22.256 1.00 90.00 294 THR A O 1
ATOM 2329 N N . ARG A 1 295 ? -17.245 2.814 23.707 1.00 89.94 295 ARG A N 1
ATOM 2330 C CA . ARG A 1 295 ? -17.507 3.903 22.763 1.00 89.94 295 ARG A CA 1
ATOM 2331 C C . ARG A 1 295 ? -16.380 4.929 22.869 1.00 89.94 295 ARG A C 1
ATOM 2333 O O . ARG A 1 295 ? -16.138 5.436 23.962 1.00 89.94 295 ARG A O 1
ATOM 2340 N N . LEU A 1 296 ? -15.708 5.209 21.758 1.00 85.88 296 LEU A N 1
ATOM 2341 C CA . LEU A 1 296 ? -14.589 6.144 21.699 1.00 85.88 296 LEU A CA 1
ATOM 2342 C C . LEU A 1 296 ? -15.044 7.604 21.823 1.00 85.88 296 LEU A C 1
ATOM 2344 O O . LEU A 1 296 ? -16.229 7.934 21.703 1.00 85.88 296 LEU A O 1
ATOM 2348 N N . GLY A 1 297 ? -14.069 8.474 22.089 1.00 83.44 297 GLY A N 1
ATOM 2349 C CA . GLY A 1 297 ? -14.258 9.916 22.187 1.00 83.44 297 GLY A CA 1
ATOM 2350 C C . GLY A 1 297 ? -14.591 10.584 20.850 1.00 83.44 297 GLY A C 1
ATOM 2351 O O . GLY A 1 297 ? -14.615 9.965 19.787 1.00 83.44 297 GLY A O 1
ATOM 2352 N N . ASN A 1 298 ? -14.863 11.887 20.914 1.00 85.12 298 ASN A N 1
ATOM 2353 C CA . ASN A 1 298 ? -15.116 12.692 19.726 1.00 85.12 298 ASN A CA 1
ATOM 2354 C C . ASN A 1 298 ? -13.811 12.981 18.976 1.00 85.12 298 ASN A C 1
ATOM 2356 O O . ASN A 1 298 ? -12.979 13.740 19.466 1.00 85.12 298 ASN A O 1
ATOM 2360 N N . TRP A 1 299 ? -13.684 12.437 17.767 1.00 83.81 299 TRP A N 1
ATOM 2361 C CA . TRP A 1 299 ? -12.666 12.826 16.799 1.00 83.81 299 TRP A CA 1
ATOM 2362 C C . TRP A 1 299 ? -13.263 13.858 15.839 1.00 83.81 299 TRP A C 1
ATOM 2364 O O . TRP A 1 299 ? -14.045 13.490 14.968 1.00 83.81 299 TRP A O 1
ATOM 2374 N N . PHE A 1 300 ? -12.965 15.146 16.054 1.00 78.44 300 PHE A N 1
ATOM 2375 C CA . PHE A 1 300 ? -13.291 16.283 15.169 1.00 78.44 300 PHE A CA 1
ATOM 2376 C C . PHE A 1 300 ? -14.584 16.146 14.341 1.00 78.44 300 PHE A C 1
ATOM 2378 O O . PHE A 1 300 ? -14.593 16.365 13.129 1.00 78.44 300 PHE A O 1
ATOM 2385 N N . THR A 1 301 ? -15.684 15.761 14.993 1.00 78.62 301 THR A N 1
ATOM 2386 C CA . THR A 1 301 ? -16.887 15.345 14.272 1.00 78.62 301 THR A CA 1
ATOM 2387 C C . THR A 1 301 ? -17.471 16.450 13.388 1.00 78.62 301 THR A C 1
ATOM 2389 O O . THR A 1 301 ? -17.377 17.647 13.685 1.00 78.62 301 THR A O 1
ATOM 2392 N N . VAL A 1 302 ? -18.142 16.045 12.309 1.00 82.19 302 VAL A N 1
ATOM 2393 C CA . VAL A 1 302 ? -18.688 16.955 11.298 1.00 82.19 302 VAL A CA 1
ATOM 2394 C C . VAL A 1 302 ? -19.712 17.905 11.918 1.00 82.19 302 VAL A C 1
ATOM 2396 O O . VAL A 1 302 ? -20.740 17.483 12.454 1.00 82.19 302 VAL A O 1
ATOM 2399 N N . GLY A 1 303 ? -19.414 19.206 11.854 1.00 81.31 303 GLY A N 1
ATOM 2400 C CA . GLY A 1 303 ? -20.256 20.260 12.424 1.00 81.31 303 GLY A CA 1
ATOM 2401 C C . GLY A 1 303 ? -20.437 20.161 13.942 1.00 81.31 303 GLY A C 1
ATOM 2402 O O . GLY A 1 303 ? -21.432 20.657 14.460 1.00 81.31 303 GLY A O 1
ATOM 2403 N N . GLY A 1 304 ? -19.538 19.471 14.656 1.00 83.12 304 GLY A N 1
ATOM 2404 C CA . GLY A 1 304 ? -19.664 19.250 16.099 1.00 83.12 304 GLY A CA 1
ATOM 2405 C C . GLY A 1 304 ? -20.776 18.270 16.499 1.00 83.12 304 GLY A C 1
ATOM 2406 O O . GLY A 1 304 ? -21.045 18.126 17.687 1.00 83.12 304 GLY A O 1
ATOM 2407 N N . ASN A 1 305 ? -21.409 17.574 15.544 1.00 87.81 305 ASN A N 1
ATOM 2408 C CA . ASN A 1 305 ? -22.472 16.605 15.799 1.00 87.81 305 ASN A CA 1
ATOM 2409 C C . ASN A 1 305 ? -21.925 15.197 16.135 1.00 87.81 305 ASN A C 1
ATOM 2411 O O . ASN A 1 305 ? -21.411 14.527 15.235 1.00 87.81 305 ASN A O 1
ATOM 2415 N N . PRO A 1 306 ? -22.087 14.672 17.368 1.00 86.00 306 PRO A N 1
ATOM 2416 C CA . PRO A 1 306 ? -21.555 13.362 17.759 1.00 86.00 306 PRO A CA 1
ATOM 2417 C C . PRO A 1 306 ? -22.206 12.146 17.082 1.00 86.00 306 PRO A C 1
ATOM 2419 O O . PRO A 1 306 ? -21.843 11.011 17.385 1.00 86.00 306 PRO A O 1
ATOM 2422 N N . ARG A 1 307 ? -23.181 12.363 16.191 1.00 88.56 307 ARG A N 1
ATOM 2423 C CA . ARG A 1 307 ? -23.793 11.328 15.347 1.00 88.56 307 ARG A CA 1
ATOM 2424 C C . ARG A 1 307 ? -22.793 10.649 14.405 1.00 88.56 307 ARG A C 1
ATOM 2426 O O . ARG A 1 307 ? -23.032 9.512 14.019 1.00 88.56 307 ARG A O 1
ATOM 2433 N N . TRP A 1 308 ? -21.740 11.358 14.001 1.00 88.94 308 TRP A N 1
ATOM 2434 C CA . TRP A 1 308 ? -20.826 10.930 12.933 1.00 88.94 308 TRP A CA 1
ATOM 2435 C C . TRP A 1 308 ? -19.453 10.459 13.429 1.00 88.94 308 TRP A C 1
ATOM 2437 O O . TRP A 1 308 ? -18.594 10.137 12.616 1.00 88.94 308 TRP A O 1
ATOM 2447 N N . CYS A 1 309 ? -19.227 10.442 14.741 1.00 81.19 309 CYS A N 1
ATOM 2448 C CA . CYS A 1 309 ? -17.957 10.084 15.381 1.00 81.19 309 CYS A CA 1
ATOM 2449 C C . CYS A 1 309 ? -18.147 8.915 16.333 1.00 81.19 309 CYS A C 1
ATOM 2451 O O . CYS A 1 309 ? -19.205 8.298 16.382 1.00 81.19 309 CYS A O 1
ATOM 2453 N N . CYS A 1 310 ? -17.175 8.754 17.230 1.00 87.94 310 CYS A N 1
ATOM 2454 C CA . CYS A 1 310 ? -17.414 8.113 18.512 1.00 87.94 310 CYS A CA 1
ATOM 2455 C C . CYS A 1 310 ? -17.822 6.661 18.292 1.00 87.94 310 CYS A C 1
ATOM 2457 O O . CYS A 1 310 ? -18.869 6.189 18.751 1.00 87.94 310 CYS A O 1
ATOM 2459 N N . THR A 1 311 ? -16.977 6.023 17.490 1.00 89.50 311 THR A N 1
ATOM 2460 C CA . THR A 1 311 ? -17.062 4.646 17.043 1.00 89.50 311 THR A CA 1
ATOM 2461 C C . THR A 1 311 ? -16.953 3.689 18.225 1.00 89.50 311 THR A C 1
ATOM 2463 O O . THR A 1 311 ? -16.696 4.081 19.368 1.00 89.50 311 THR A O 1
ATOM 2466 N N . TYR A 1 312 ? -17.209 2.414 17.963 1.00 91.88 312 TYR A N 1
ATOM 2467 C CA . TYR A 1 312 ? -17.208 1.383 18.986 1.00 91.88 312 TYR A CA 1
ATOM 2468 C C . TYR A 1 312 ? -15.960 0.530 18.807 1.00 91.88 312 TYR A C 1
ATOM 2470 O O . TYR A 1 312 ? -15.761 -0.077 17.759 1.00 91.88 312 TYR A O 1
ATOM 2478 N N . LEU A 1 313 ? -15.128 0.493 19.840 1.00 91.25 313 LEU A N 1
ATOM 2479 C CA . LEU A 1 313 ? -13.913 -0.300 19.880 1.00 91.25 313 LEU A CA 1
ATOM 2480 C C . LEU A 1 313 ? -14.168 -1.563 20.699 1.00 91.25 313 LEU A C 1
ATOM 2482 O O . LEU A 1 313 ? -14.499 -1.486 21.885 1.00 91.25 313 LEU A O 1
ATOM 2486 N N . LEU A 1 314 ? -14.012 -2.718 20.060 1.00 93.38 314 LEU A N 1
ATOM 2487 C CA . LEU A 1 314 ? -13.932 -4.003 20.738 1.00 93.38 314 LEU A CA 1
ATOM 2488 C C . LEU A 1 314 ? -12.564 -4.113 21.415 1.00 93.38 314 LEU A C 1
ATOM 2490 O O . LEU A 1 314 ? -11.531 -3.997 20.755 1.00 93.38 314 LEU A O 1
ATOM 2494 N N . ASP A 1 315 ? -12.561 -4.323 22.727 1.00 89.00 315 ASP A N 1
ATOM 2495 C CA . ASP A 1 315 ? -11.335 -4.499 23.495 1.00 89.00 315 ASP A CA 1
ATOM 2496 C C . ASP A 1 315 ? -10.611 -5.770 23.047 1.00 89.00 315 ASP A C 1
ATOM 2498 O O . ASP A 1 315 ? -11.215 -6.830 22.878 1.00 89.00 315 ASP A O 1
ATOM 2502 N N . ALA A 1 316 ? -9.299 -5.682 22.859 1.00 85.69 316 ALA A N 1
ATOM 2503 C CA . ALA A 1 316 ? -8.549 -6.791 22.291 1.00 85.69 316 ALA A CA 1
ATOM 2504 C C . ALA A 1 316 ? -8.299 -7.951 23.267 1.00 85.69 316 ALA A C 1
ATOM 2506 O O . ALA A 1 316 ? -7.880 -9.027 22.845 1.00 85.69 316 ALA A O 1
ATOM 2507 N N . THR A 1 317 ? -8.613 -7.781 24.556 1.00 84.31 317 THR A N 1
ATOM 2508 C CA . THR A 1 317 ? -8.672 -8.901 25.510 1.00 84.31 317 THR A CA 1
ATOM 2509 C C . THR A 1 317 ? -9.954 -9.724 25.379 1.00 84.31 317 THR A C 1
ATOM 2511 O O . THR A 1 317 ? -10.055 -10.792 25.985 1.00 84.31 317 THR A O 1
ATOM 2514 N N . ASP A 1 318 ? -10.942 -9.251 24.615 1.00 93.56 318 ASP A N 1
ATOM 2515 C CA . ASP A 1 318 ? -12.168 -9.992 24.348 1.00 93.56 318 ASP A CA 1
ATOM 2516 C C . ASP A 1 318 ? -11.913 -11.129 23.336 1.00 93.56 318 ASP A C 1
ATOM 2518 O O . ASP A 1 318 ? -11.333 -10.881 22.273 1.00 93.56 318 ASP A O 1
ATOM 2522 N N . PRO A 1 319 ? -12.350 -12.377 23.603 1.00 93.75 319 PRO A N 1
ATOM 2523 C CA . PRO A 1 319 ? -12.199 -13.486 22.657 1.00 93.75 319 PRO A CA 1
ATOM 2524 C C . PRO A 1 319 ? -12.769 -13.189 21.263 1.00 93.75 319 PRO A C 1
ATOM 2526 O O . PRO A 1 319 ? -12.194 -13.624 20.258 1.00 93.75 319 PRO A O 1
ATOM 2529 N N . LEU A 1 320 ? -13.842 -12.390 21.193 1.00 95.69 320 LEU A N 1
ATOM 2530 C CA . LEU A 1 320 ? -14.493 -12.003 19.946 1.00 95.69 320 LEU A CA 1
ATOM 2531 C C . LEU A 1 320 ? -13.551 -11.216 19.022 1.00 95.69 320 LEU A C 1
ATOM 2533 O O . LEU A 1 320 ? -13.703 -11.263 17.802 1.00 95.69 320 LEU A O 1
ATOM 2537 N N . PHE A 1 321 ? -12.536 -10.541 19.573 1.00 94.50 321 PHE A N 1
ATOM 2538 C CA . PHE A 1 321 ? -11.565 -9.785 18.785 1.00 94.50 321 PHE A CA 1
ATOM 2539 C C . PHE A 1 321 ? -10.795 -10.695 17.823 1.00 94.50 321 PHE A C 1
ATOM 2541 O O . PHE A 1 321 ? -10.678 -10.412 16.628 1.00 94.50 321 PHE A O 1
ATOM 2548 N N . ILE A 1 322 ? -10.298 -11.824 18.335 1.00 94.56 322 ILE A N 1
ATOM 2549 C CA . ILE A 1 322 ? -9.542 -12.798 17.540 1.00 94.56 322 ILE A CA 1
ATOM 2550 C C . ILE A 1 322 ? -10.473 -13.495 16.545 1.00 94.56 322 ILE A C 1
ATOM 2552 O O . ILE A 1 322 ? -10.066 -13.752 15.413 1.00 94.56 322 ILE A O 1
ATOM 2556 N N . GLU A 1 323 ? -11.714 -13.792 16.936 1.00 96.12 323 GLU A N 1
ATOM 2557 C CA . GLU A 1 323 ? -12.701 -14.426 16.056 1.00 96.12 323 GLU A CA 1
ATOM 2558 C C . GLU A 1 323 ? -13.064 -13.544 14.858 1.00 96.12 323 GLU A C 1
ATOM 2560 O O . GLU A 1 323 ? -13.011 -14.013 13.718 1.00 96.12 323 GLU A O 1
ATOM 2565 N N . ILE A 1 324 ? -13.358 -12.260 15.092 1.00 96.50 324 ILE A N 1
ATOM 2566 C CA . ILE A 1 324 ? -13.641 -11.293 14.024 1.00 96.50 324 ILE A CA 1
ATOM 2567 C C . ILE A 1 324 ? -12.400 -11.084 13.154 1.00 96.50 324 ILE A C 1
ATOM 2569 O O . ILE A 1 324 ? -12.505 -11.121 11.927 1.00 96.50 324 ILE A O 1
ATOM 2573 N N . GLY A 1 325 ? -11.218 -10.929 13.762 1.00 94.25 325 GLY A N 1
ATOM 2574 C CA . GLY A 1 325 ? -9.958 -10.794 13.029 1.00 94.25 325 GLY A CA 1
ATOM 2575 C C . GLY A 1 325 ? -9.689 -11.982 12.102 1.00 94.25 325 GLY A C 1
ATOM 2576 O O . GLY A 1 325 ? -9.432 -11.793 10.911 1.00 94.25 325 GLY A O 1
ATOM 2577 N N . ARG A 1 326 ? -9.848 -13.212 12.609 1.00 94.88 326 ARG A N 1
ATOM 2578 C CA . ARG A 1 326 ? -9.735 -14.445 11.817 1.00 94.88 326 ARG A CA 1
ATOM 2579 C C . ARG A 1 326 ? -10.725 -14.463 10.662 1.00 94.88 326 ARG A C 1
ATOM 2581 O O . ARG A 1 326 ? -10.336 -14.728 9.524 1.00 94.88 326 ARG A O 1
ATOM 2588 N N . ALA A 1 327 ? -11.997 -14.199 10.963 1.00 95.88 327 ALA A N 1
ATOM 2589 C CA . ALA A 1 327 ? -13.071 -14.226 9.983 1.00 95.88 327 ALA A CA 1
ATOM 2590 C C . ALA A 1 327 ? -12.822 -13.208 8.866 1.00 95.88 327 ALA A C 1
ATOM 2592 O O . ALA A 1 327 ? -13.033 -13.524 7.696 1.00 95.88 327 ALA A O 1
ATOM 2593 N N . PHE A 1 328 ? -12.314 -12.019 9.203 1.00 95.06 328 PHE A N 1
ATOM 2594 C CA . PHE A 1 328 ? -11.970 -10.998 8.223 1.00 95.06 328 PHE A CA 1
ATOM 2595 C C . PHE A 1 328 ? -10.860 -11.445 7.276 1.00 95.06 328 PHE A C 1
ATOM 2597 O O . PHE A 1 328 ? -11.055 -11.393 6.062 1.00 95.06 328 PHE A O 1
ATOM 2604 N N . ILE A 1 329 ? -9.745 -11.962 7.799 1.00 91.56 329 ILE A N 1
ATOM 2605 C CA . ILE A 1 329 ? -8.650 -12.459 6.957 1.00 91.56 329 ILE A CA 1
ATOM 2606 C C . ILE A 1 329 ? -9.115 -13.625 6.077 1.00 91.56 329 ILE A C 1
ATOM 2608 O O . ILE A 1 329 ? -8.888 -13.617 4.869 1.00 91.56 329 ILE A O 1
ATOM 2612 N N . GLN A 1 330 ? -9.838 -14.600 6.633 1.00 90.38 330 GLN A N 1
ATOM 2613 C CA . GLN A 1 330 ? -10.360 -15.728 5.854 1.00 90.38 330 GLN A CA 1
ATOM 2614 C C . GLN A 1 330 ? -11.325 -15.271 4.752 1.00 90.38 330 GLN A C 1
ATOM 2616 O O . GLN A 1 330 ? -11.240 -15.736 3.613 1.00 90.38 330 GLN A O 1
ATOM 2621 N N . GLN A 1 331 ? -12.223 -14.333 5.061 1.00 91.56 331 GLN A N 1
ATOM 2622 C CA . GLN A 1 331 ? -13.194 -13.814 4.103 1.00 91.56 331 GLN A CA 1
ATOM 2623 C C . GLN A 1 331 ? -12.541 -12.932 3.036 1.00 91.56 331 GLN A C 1
ATOM 2625 O O . GLN A 1 331 ? -12.995 -12.941 1.889 1.00 91.56 331 GLN A O 1
ATOM 2630 N N . GLN A 1 332 ? -11.482 -12.203 3.387 1.00 89.44 332 GLN A N 1
ATOM 2631 C CA . GLN A 1 332 ? -10.651 -11.449 2.454 1.00 89.44 332 GLN A CA 1
ATOM 2632 C C . GLN A 1 332 ? -9.943 -12.401 1.484 1.00 89.44 332 GLN A C 1
ATOM 2634 O O . GLN A 1 332 ? -10.053 -12.223 0.271 1.00 89.44 332 GLN A O 1
ATOM 2639 N N . LEU A 1 333 ? -9.314 -13.464 1.996 1.00 84.00 333 LEU A N 1
ATOM 2640 C CA . LEU A 1 333 ? -8.625 -14.462 1.177 1.00 84.00 333 LEU A CA 1
ATOM 2641 C C . LEU A 1 333 ? -9.587 -15.200 0.235 1.00 84.00 333 LEU A C 1
ATOM 2643 O O . LEU A 1 333 ? -9.343 -15.288 -0.969 1.00 84.00 333 LEU A O 1
ATOM 2647 N N . LYS A 1 334 ? -10.729 -15.656 0.755 1.00 83.88 334 LYS A N 1
ATOM 2648 C CA . LYS A 1 334 ? -11.790 -16.282 -0.047 1.00 83.88 334 LYS A CA 1
ATOM 2649 C C . LYS A 1 334 ? -12.379 -15.313 -1.071 1.00 83.88 334 LYS A C 1
ATOM 2651 O O . LYS A 1 334 ? -12.575 -15.663 -2.229 1.00 83.88 334 LYS A O 1
ATOM 2656 N N . GLY A 1 335 ? -12.689 -14.093 -0.639 1.00 78.75 335 GLY A N 1
ATOM 2657 C CA . GLY A 1 335 ? -13.407 -13.101 -1.432 1.00 78.75 335 GLY A CA 1
ATOM 2658 C C . GLY A 1 335 ? -12.586 -12.507 -2.570 1.00 78.75 335 GLY A C 1
ATOM 2659 O O . GLY A 1 335 ? -13.156 -12.247 -3.629 1.00 78.75 335 GLY A O 1
ATOM 2660 N N . LEU A 1 336 ? -11.282 -12.302 -2.364 1.00 79.06 336 LEU A N 1
ATOM 2661 C CA . LEU A 1 336 ? -10.383 -11.675 -3.336 1.00 79.06 336 LEU A CA 1
ATOM 2662 C C . LEU A 1 336 ? -9.669 -12.691 -4.230 1.00 79.06 336 LEU A C 1
ATOM 2664 O O . LEU A 1 336 ? -9.469 -12.399 -5.405 1.00 79.06 336 LEU A O 1
ATOM 2668 N N . PHE A 1 337 ? -9.357 -13.882 -3.712 1.00 68.94 337 PHE A N 1
ATOM 2669 C CA . PHE A 1 337 ? -8.531 -14.872 -4.414 1.00 68.94 337 PHE A CA 1
ATOM 2670 C C . PHE A 1 337 ? -9.267 -16.187 -4.731 1.00 68.94 337 PHE A C 1
ATOM 2672 O O . PHE A 1 337 ? -8.632 -17.143 -5.164 1.00 68.94 337 PHE A O 1
ATOM 2679 N N . ASN A 1 338 ? -10.594 -16.242 -4.533 1.00 60.97 338 ASN A N 1
ATOM 2680 C CA . ASN A 1 338 ? -11.443 -17.423 -4.761 1.00 60.97 338 ASN A CA 1
ATOM 2681 C C . ASN A 1 338 ? -10.896 -18.701 -4.082 1.00 60.97 338 ASN A C 1
ATOM 2683 O O . ASN A 1 338 ? -10.910 -19.780 -4.661 1.00 60.97 338 ASN A O 1
ATOM 2687 N N . LEU A 1 339 ? -10.382 -18.587 -2.854 1.00 50.06 339 LEU A N 1
ATOM 2688 C CA . LEU A 1 339 ? -9.843 -19.722 -2.097 1.00 50.06 339 LEU A CA 1
ATOM 2689 C C . LEU A 1 339 ? -10.924 -20.376 -1.210 1.00 50.06 339 LEU A C 1
ATOM 2691 O O . LEU A 1 339 ? -11.640 -19.682 -0.486 1.00 50.06 339 LEU A O 1
ATOM 2695 N N . VAL A 1 340 ? -11.013 -21.707 -1.209 1.00 37.56 340 VAL A N 1
ATOM 2696 C CA . VAL A 1 340 ? -11.840 -22.538 -0.317 1.00 37.56 340 VAL A CA 1
ATOM 2697 C C . VAL A 1 340 ? -10.952 -23.258 0.700 1.00 37.56 340 VAL A C 1
ATOM 2699 O O . VAL A 1 340 ? -9.870 -23.737 0.378 1.00 37.56 340 VAL A O 1
ATOM 2702 N N . SER A 1 341 ? -11.396 -23.320 1.957 1.00 35.88 341 SER A N 1
ATOM 2703 C CA . SER A 1 341 ? -10.695 -24.052 3.018 1.00 35.88 341 SER A CA 1
ATOM 2704 C C . SER A 1 341 ? -11.035 -25.539 2.957 1.00 35.88 341 SER A C 1
ATOM 2706 O O . SER A 1 341 ? -12.212 -25.887 2.909 1.00 35.88 341 SER A O 1
ATOM 2708 N N . ASN A 1 342 ? -10.024 -26.408 2.988 1.00 31.97 342 ASN A N 1
ATOM 2709 C CA . ASN A 1 342 ? -10.194 -27.865 2.963 1.00 31.97 342 ASN A CA 1
ATOM 2710 C C . ASN A 1 342 ? -9.596 -28.573 4.195 1.00 31.97 342 ASN A C 1
ATOM 2712 O O . ASN A 1 342 ? -9.195 -29.726 4.109 1.00 31.97 342 ASN A O 1
ATOM 2716 N N . GLY A 1 343 ? -9.526 -27.905 5.350 1.00 34.34 343 GLY A N 1
ATOM 2717 C CA . GLY A 1 343 ? -9.078 -28.522 6.610 1.00 34.34 343 GLY A CA 1
ATOM 2718 C C . GLY A 1 343 ? -7.561 -28.731 6.749 1.00 34.34 343 GLY A C 1
ATOM 2719 O O . GLY A 1 343 ? -7.082 -28.846 7.871 1.00 34.34 343 GLY A O 1
ATOM 2720 N N . GLU A 1 344 ? -6.798 -28.673 5.652 1.00 30.27 344 GLU A N 1
ATOM 2721 C CA . GLU A 1 344 ? -5.320 -28.687 5.637 1.00 30.27 344 GLU A CA 1
ATOM 2722 C C . GLU A 1 344 ? -4.710 -27.377 5.092 1.00 30.27 344 GLU A C 1
ATOM 2724 O O . GLU A 1 344 ? -3.494 -27.187 5.094 1.00 30.27 344 GLU A O 1
ATOM 2729 N N . GLY A 1 345 ? -5.552 -26.441 4.640 1.00 34.94 345 GLY A N 1
ATOM 2730 C CA . GLY A 1 345 ? -5.142 -25.160 4.069 1.00 34.94 345 GLY A CA 1
ATOM 2731 C C . GLY A 1 345 ? -6.271 -24.461 3.308 1.00 34.94 345 GLY A C 1
ATOM 2732 O O . GLY A 1 345 ? -7.444 -24.820 3.427 1.00 34.94 345 GLY A O 1
ATOM 2733 N N . LEU A 1 346 ? -5.911 -23.424 2.549 1.00 37.69 346 LEU A N 1
ATOM 2734 C CA . LEU A 1 346 ? -6.775 -22.724 1.592 1.00 37.69 346 LEU A CA 1
ATOM 2735 C C . LEU A 1 346 ? -6.341 -23.113 0.167 1.00 37.69 346 LEU A C 1
ATOM 2737 O O . LEU A 1 346 ? -5.177 -22.925 -0.186 1.00 37.69 346 LEU A O 1
ATOM 2741 N N . VAL A 1 347 ? -7.262 -23.633 -0.645 1.00 31.33 347 VAL A N 1
ATOM 2742 C CA . VAL A 1 347 ? -7.048 -24.104 -2.028 1.00 31.33 347 VAL A CA 1
ATOM 2743 C C . VAL A 1 347 ? -7.927 -23.299 -2.984 1.00 31.33 347 VAL A C 1
ATOM 2745 O O . VAL A 1 347 ? -9.036 -22.931 -2.623 1.00 31.33 347 VAL A O 1
ATOM 2748 N N . ALA A 1 348 ? -7.451 -22.987 -4.190 1.00 37.19 348 ALA A N 1
ATOM 2749 C CA . ALA A 1 348 ? -8.243 -22.262 -5.186 1.00 37.19 348 ALA A CA 1
ATOM 2750 C C . ALA A 1 348 ? -9.480 -23.062 -5.628 1.00 37.19 348 ALA A C 1
ATOM 2752 O O . ALA A 1 348 ? -9.372 -24.244 -5.950 1.00 37.19 348 ALA A O 1
ATOM 2753 N N . ASP A 1 349 ? -10.637 -22.402 -5.653 1.00 33.34 349 ASP A N 1
ATOM 2754 C CA . ASP A 1 349 ? -11.890 -22.915 -6.198 1.00 33.34 349 ASP A CA 1
ATOM 2755 C C . ASP A 1 349 ? -12.220 -22.171 -7.494 1.00 33.34 349 ASP A C 1
ATOM 2757 O O . ASP A 1 349 ? -12.472 -20.960 -7.523 1.00 33.34 349 ASP A O 1
ATOM 2761 N N . PHE A 1 350 ? -12.178 -22.913 -8.595 1.00 35.50 350 PHE A N 1
ATOM 2762 C CA . PHE A 1 350 ? -12.453 -22.414 -9.933 1.00 35.50 350 PHE A CA 1
ATOM 2763 C C . PHE A 1 350 ? -13.954 -22.502 -10.214 1.00 35.50 350 PHE A C 1
ATOM 2765 O O . PHE A 1 350 ? -14.399 -23.269 -11.067 1.00 35.50 350 PHE A O 1
ATOM 2772 N N . GLY A 1 351 ? -14.742 -21.705 -9.491 1.00 27.66 351 GLY A N 1
ATOM 2773 C CA . GLY A 1 351 ? -16.169 -21.527 -9.751 1.00 27.66 351 GLY A CA 1
ATOM 2774 C C . GLY A 1 351 ? -16.404 -20.871 -11.113 1.00 27.66 351 GLY A C 1
ATOM 2775 O O . GLY A 1 351 ? -16.544 -19.653 -11.206 1.00 27.66 351 GLY A O 1
ATOM 2776 N N . MET A 1 352 ? -16.420 -21.668 -12.183 1.00 26.59 352 MET A N 1
ATOM 2777 C CA . MET A 1 352 ? -16.863 -21.233 -13.503 1.00 26.59 352 MET A CA 1
ATOM 2778 C C . MET A 1 352 ? -18.392 -21.144 -13.516 1.00 26.59 352 MET A C 1
ATOM 2780 O O . MET A 1 352 ? -19.074 -22.164 -13.564 1.00 26.59 352 MET A O 1
ATOM 2784 N N . THR A 1 353 ? -18.944 -19.934 -13.552 1.00 27.20 353 THR A N 1
ATOM 2785 C CA . THR A 1 353 ? -20.256 -19.708 -14.165 1.00 27.20 353 THR A CA 1
ATOM 2786 C C . THR A 1 353 ? -20.028 -19.082 -15.537 1.00 27.20 353 THR A C 1
ATOM 2788 O O . THR A 1 353 ? -19.602 -17.937 -15.670 1.00 27.20 353 THR A O 1
ATOM 2791 N N . ASN A 1 354 ? -20.266 -19.873 -16.585 1.00 31.47 354 ASN A N 1
ATOM 2792 C CA . ASN A 1 354 ? -20.339 -19.389 -17.960 1.00 31.47 354 ASN A CA 1
ATOM 2793 C C . ASN A 1 354 ? -21.496 -18.384 -18.068 1.00 31.47 354 ASN A C 1
ATOM 2795 O O . ASN A 1 354 ? -22.656 -18.780 -18.119 1.00 31.47 354 ASN A O 1
ATOM 2799 N N . GLY A 1 355 ? -21.187 -17.091 -18.116 1.00 26.45 355 GLY A N 1
ATOM 2800 C CA . GLY A 1 355 ? -22.162 -16.031 -18.345 1.00 26.45 355 GLY A CA 1
ATOM 2801 C C . GLY A 1 355 ? -21.486 -14.830 -18.991 1.00 26.45 355 GLY A C 1
ATOM 2802 O O . GLY A 1 355 ? -20.474 -14.344 -18.494 1.00 26.45 355 GLY A O 1
ATOM 2803 N N . ARG A 1 356 ? -22.022 -14.386 -20.132 1.00 25.16 356 ARG A N 1
ATOM 2804 C CA . ARG A 1 356 ? -21.600 -13.179 -20.857 1.00 25.16 356 ARG A CA 1
ATOM 2805 C C . ARG A 1 356 ? -21.454 -11.987 -19.905 1.00 25.16 356 ARG A C 1
ATOM 2807 O O . ARG A 1 356 ? -22.334 -11.752 -19.084 1.00 25.16 356 ARG A O 1
ATOM 2814 N N . ILE A 1 357 ? -20.400 -11.195 -20.098 1.00 26.61 357 ILE A N 1
ATOM 2815 C CA . ILE A 1 357 ? -20.368 -9.791 -19.673 1.00 26.61 357 ILE A CA 1
ATOM 2816 C C . ILE A 1 357 ? -21.461 -9.084 -20.494 1.00 26.61 357 ILE A C 1
ATOM 2818 O O . ILE A 1 357 ? -21.363 -9.123 -21.722 1.00 26.61 357 ILE A O 1
ATOM 2822 N N . PRO A 1 358 ? -22.520 -8.506 -19.900 1.00 26.86 358 PRO A N 1
ATOM 2823 C CA . PRO A 1 358 ? -23.458 -7.706 -20.670 1.00 26.86 358 PRO A CA 1
ATOM 2824 C C . PRO A 1 358 ? -22.790 -6.370 -20.993 1.00 26.86 358 PRO A C 1
ATOM 2826 O O . PRO A 1 358 ? -22.415 -5.627 -20.083 1.00 26.86 358 PRO A O 1
ATOM 2829 N N . ASP A 1 359 ? -22.664 -6.069 -22.283 1.00 25.47 359 ASP A N 1
ATOM 2830 C CA . ASP A 1 359 ? -22.564 -4.692 -22.749 1.00 25.47 359 ASP A CA 1
ATOM 2831 C C . ASP A 1 359 ? -23.827 -3.961 -22.276 1.00 25.47 359 ASP A C 1
ATOM 2833 O O . ASP A 1 359 ? -24.948 -4.334 -22.624 1.00 25.47 359 ASP A O 1
ATOM 2837 N N . LEU A 1 360 ? -23.662 -2.962 -21.409 1.00 29.25 360 LEU A N 1
ATOM 2838 C CA . LEU A 1 360 ? -24.768 -2.133 -20.934 1.00 29.25 360 LEU A CA 1
ATOM 2839 C C . LEU A 1 360 ? -25.105 -1.077 -21.993 1.00 29.25 360 LEU A C 1
ATOM 2841 O O . LEU A 1 360 ? -24.778 0.096 -21.840 1.00 29.25 360 LEU A O 1
ATOM 2845 N N . GLU A 1 361 ? -25.818 -1.500 -23.033 1.00 26.08 361 GLU A N 1
ATOM 2846 C CA . GLU A 1 361 ? -26.744 -0.645 -23.772 1.00 26.08 361 GLU A CA 1
ATOM 2847 C C . GLU A 1 361 ? -28.151 -1.250 -23.692 1.00 26.08 361 GLU A C 1
ATOM 2849 O O . GLU A 1 361 ? -28.432 -2.289 -24.276 1.00 26.08 361 GLU A O 1
ATOM 2854 N N . GLY A 1 362 ? -29.046 -0.560 -22.982 1.00 24.31 362 GLY A N 1
ATOM 2855 C CA . GLY A 1 362 ? -30.477 -0.576 -23.281 1.00 24.31 362 GLY A CA 1
ATOM 2856 C C . GLY A 1 362 ? -31.336 -1.741 -22.764 1.00 24.31 362 GLY A C 1
ATOM 2857 O O . GLY A 1 362 ? -31.216 -2.887 -23.174 1.00 24.31 362 GLY A O 1
ATOM 2858 N N . THR A 1 363 ? -32.370 -1.338 -22.021 1.00 22.80 363 THR A N 1
ATOM 2859 C CA . THR A 1 363 ? -33.701 -1.960 -21.849 1.00 22.80 363 THR A CA 1
ATOM 2860 C C . THR A 1 363 ? -33.918 -3.060 -20.798 1.00 22.80 363 THR A C 1
ATOM 2862 O O . THR A 1 363 ? -33.273 -4.099 -20.757 1.00 22.80 363 THR A O 1
ATOM 2865 N N . PHE A 1 364 ? -34.903 -2.755 -19.944 1.00 25.95 364 PHE A N 1
ATOM 2866 C CA . PHE A 1 364 ? -35.604 -3.597 -18.975 1.00 25.95 364 PHE A CA 1
ATOM 2867 C C . PHE A 1 364 ? -36.161 -4.885 -19.601 1.00 25.95 364 PHE A C 1
ATOM 2869 O O . PHE A 1 364 ? -36.653 -4.819 -20.725 1.00 25.95 364 PHE A O 1
ATOM 2876 N N . LEU A 1 365 ? -36.193 -5.983 -18.828 1.00 23.81 365 LEU A N 1
ATOM 2877 C CA . LEU A 1 365 ? -37.359 -6.866 -18.613 1.00 23.81 365 LEU A CA 1
ATOM 2878 C C . LEU A 1 365 ? -37.043 -7.995 -17.601 1.00 23.81 365 LEU A C 1
ATOM 2880 O O . LEU A 1 365 ? -35.885 -8.326 -17.355 1.00 23.81 365 LEU A O 1
ATOM 2884 N N . ASP A 1 366 ? -38.113 -8.500 -16.989 1.00 22.86 366 ASP A N 1
ATOM 2885 C CA . ASP A 1 366 ? -38.226 -9.281 -15.751 1.00 22.86 366 ASP A CA 1
ATOM 2886 C C . ASP A 1 366 ? -37.746 -10.757 -15.757 1.00 22.86 366 ASP A C 1
ATOM 2888 O O . ASP A 1 366 ? -37.736 -11.431 -16.780 1.00 22.86 366 ASP A O 1
ATOM 2892 N N . SER A 1 367 ? -37.419 -11.214 -14.535 1.00 25.55 367 SER A N 1
ATOM 2893 C CA . SER A 1 367 ? -37.708 -12.496 -13.839 1.00 25.55 367 SER A CA 1
ATOM 2894 C C . SER A 1 367 ? -37.609 -13.895 -14.498 1.00 25.55 367 SER A C 1
ATOM 2896 O O . SER A 1 367 ? -38.150 -14.136 -15.565 1.00 25.55 367 SER A O 1
ATOM 2898 N N . GLU A 1 368 ? -37.121 -14.839 -13.667 1.00 24.62 368 GLU A N 1
ATOM 2899 C CA . GLU A 1 368 ? -37.474 -16.279 -13.511 1.00 24.62 368 GLU A CA 1
ATOM 2900 C C . GLU A 1 368 ? -36.396 -17.361 -13.779 1.00 24.62 368 GLU A C 1
ATOM 2902 O O . GLU A 1 368 ? -35.857 -17.517 -14.868 1.00 24.62 368 GLU A O 1
ATOM 2907 N N . LEU A 1 369 ? -36.123 -18.107 -12.691 1.00 27.80 369 LEU A N 1
ATOM 2908 C CA . LEU A 1 369 ? -35.884 -19.557 -12.540 1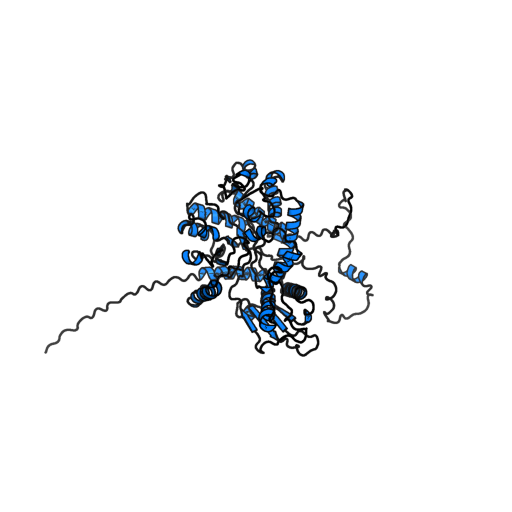.00 27.80 369 LEU A CA 1
ATOM 2909 C C . LEU A 1 369 ? -35.329 -20.359 -13.729 1.00 27.80 369 LEU A C 1
ATOM 2911 O O . LEU A 1 369 ? -36.041 -20.592 -14.699 1.00 27.80 369 LEU A O 1
ATOM 2915 N N . ILE A 1 370 ? -34.147 -20.974 -13.559 1.00 26.03 370 ILE A N 1
ATOM 2916 C CA . ILE A 1 370 ? -33.760 -22.166 -14.337 1.00 26.03 370 ILE A CA 1
ATOM 2917 C C . ILE A 1 370 ? -33.116 -23.234 -13.434 1.00 26.03 370 ILE A C 1
ATOM 2919 O O . ILE A 1 370 ? -32.173 -22.962 -12.691 1.00 26.03 370 ILE A O 1
ATOM 2923 N N . GLU A 1 371 ? -33.682 -24.442 -13.535 1.00 24.47 371 GLU A N 1
ATOM 2924 C CA . GLU A 1 371 ? -33.377 -25.700 -12.843 1.00 24.47 371 GLU A CA 1
ATOM 2925 C C . GLU A 1 371 ? -32.041 -26.369 -13.239 1.00 24.47 371 GLU A C 1
ATOM 2927 O O . GLU A 1 371 ? -31.463 -26.150 -14.302 1.00 24.47 371 GLU A O 1
ATOM 2932 N N . GLU A 1 372 ? -31.595 -27.274 -12.365 1.00 26.20 372 GLU A N 1
ATOM 2933 C CA . GLU A 1 372 ? -30.252 -27.854 -12.240 1.00 26.20 372 GLU A CA 1
ATOM 2934 C C . GLU A 1 372 ? -29.975 -29.120 -13.099 1.00 26.20 372 GLU A C 1
ATOM 2936 O O . GLU A 1 372 ? -29.075 -29.896 -12.785 1.00 26.20 372 GLU A O 1
ATOM 2941 N N . SER A 1 373 ? -30.708 -29.387 -14.190 1.00 26.89 373 SER A N 1
ATOM 2942 C CA . SER A 1 373 ? -30.708 -30.728 -14.830 1.00 26.89 373 SER A CA 1
ATOM 2943 C C . SER A 1 373 ? -30.080 -30.867 -16.234 1.00 26.89 373 SER A C 1
ATOM 2945 O O . SER A 1 373 ? -30.112 -31.957 -16.804 1.00 26.89 373 SER A O 1
ATOM 2947 N N . ALA A 1 374 ? -29.410 -29.848 -16.791 1.00 27.14 374 ALA A N 1
ATOM 2948 C CA . ALA A 1 374 ? -28.869 -29.902 -18.167 1.00 27.14 374 ALA A CA 1
ATOM 2949 C C . ALA A 1 374 ? -27.366 -30.280 -18.315 1.00 27.14 374 ALA A C 1
ATOM 2951 O O . ALA A 1 374 ? -26.792 -30.146 -19.397 1.00 27.14 374 ALA A O 1
ATOM 2952 N N . TRP A 1 375 ? -26.696 -30.776 -17.269 1.00 26.89 375 TRP A N 1
ATOM 2953 C CA . TRP A 1 375 ? -25.222 -30.889 -17.217 1.00 26.89 375 TRP A CA 1
ATOM 2954 C C . TRP A 1 375 ? -24.631 -32.273 -17.531 1.00 26.89 375 TRP A C 1
ATOM 2956 O O . TRP A 1 375 ? -23.883 -32.814 -16.716 1.00 26.89 375 TRP A O 1
ATOM 2966 N N . LYS A 1 376 ? -24.918 -32.885 -18.692 1.00 26.44 376 LYS A N 1
ATOM 2967 C CA . LYS A 1 376 ? -24.317 -34.208 -19.000 1.00 26.44 376 LYS A CA 1
ATOM 2968 C C . LYS A 1 376 ? -23.626 -34.447 -20.338 1.00 26.44 376 LYS A C 1
ATOM 2970 O O . LYS A 1 376 ? -23.142 -35.553 -20.512 1.00 26.44 376 LYS A O 1
ATOM 2975 N N . ASN A 1 377 ? -23.444 -33.472 -21.229 1.00 32.31 377 ASN A N 1
ATOM 2976 C CA . ASN A 1 377 ? -22.639 -33.708 -22.442 1.00 32.31 377 ASN A CA 1
ATOM 2977 C C . ASN A 1 377 ? -21.890 -32.452 -22.906 1.00 32.31 377 ASN A C 1
ATOM 2979 O O . ASN A 1 377 ? -22.461 -31.649 -23.639 1.00 32.31 377 ASN A O 1
ATOM 2983 N N . ILE A 1 378 ? -20.613 -32.287 -22.532 1.00 31.45 378 ILE A N 1
ATOM 2984 C CA . ILE A 1 378 ? -19.736 -31.270 -23.140 1.00 31.45 378 ILE A CA 1
ATOM 2985 C C . ILE A 1 378 ? -18.345 -31.870 -23.412 1.00 31.45 378 ILE A C 1
ATOM 2987 O O . ILE A 1 378 ? -17.729 -32.477 -22.540 1.00 31.45 378 ILE A O 1
ATOM 2991 N N . LEU A 1 379 ? -17.909 -31.721 -24.666 1.00 31.03 379 LEU A N 1
ATOM 2992 C CA . LEU A 1 379 ? -16.667 -32.216 -25.273 1.00 31.03 379 LEU A CA 1
ATOM 2993 C C . LEU A 1 379 ? -15.413 -31.557 -24.664 1.00 31.03 379 LEU A C 1
ATOM 2995 O O . LEU A 1 379 ? -15.477 -30.431 -24.171 1.00 31.03 379 LEU A O 1
ATOM 2999 N N . THR A 1 380 ? -14.258 -32.226 -24.741 1.00 39.41 380 THR A N 1
ATOM 3000 C CA . THR A 1 380 ? -12.983 -31.697 -24.220 1.00 39.41 380 THR A CA 1
ATOM 3001 C C . THR A 1 380 ? -12.402 -30.586 -25.110 1.00 39.41 380 THR A C 1
ATOM 3003 O O . THR A 1 380 ? -12.699 -30.493 -26.303 1.00 39.41 380 THR A O 1
ATOM 3006 N N . THR A 1 381 ? -11.538 -29.739 -24.537 1.00 33.97 381 THR A N 1
ATOM 3007 C CA . THR A 1 381 ? -10.921 -28.558 -25.179 1.00 33.97 381 THR A CA 1
ATOM 3008 C C . THR A 1 381 ? -10.236 -28.867 -26.518 1.00 33.97 381 THR A C 1
ATOM 3010 O O . THR A 1 381 ? -10.313 -28.063 -27.445 1.00 33.97 381 THR A O 1
ATOM 3013 N N . ASP A 1 382 ? -9.644 -30.057 -26.665 1.00 33.03 382 ASP A N 1
ATOM 3014 C CA . ASP A 1 382 ? -8.986 -30.489 -27.908 1.00 33.03 382 ASP A CA 1
ATOM 3015 C C . ASP A 1 382 ? -9.987 -30.684 -29.066 1.00 33.03 382 ASP A C 1
ATOM 3017 O O . ASP A 1 382 ? -9.711 -30.357 -30.221 1.00 33.03 382 ASP A O 1
ATOM 3021 N N . GLN A 1 383 ? -11.206 -31.138 -28.759 1.00 37.19 383 GLN A N 1
ATOM 3022 C CA . GLN A 1 383 ? -12.254 -31.389 -29.754 1.00 37.19 383 GLN A CA 1
ATOM 3023 C C . GLN A 1 383 ? -12.899 -30.089 -30.264 1.00 37.19 383 GLN A C 1
ATOM 3025 O O . GLN A 1 383 ? -13.323 -30.017 -31.420 1.00 37.19 383 GLN A O 1
ATOM 3030 N N . LEU A 1 384 ? -12.935 -29.041 -29.433 1.00 38.62 384 LEU A N 1
ATOM 3031 C CA . LEU A 1 384 ? -13.447 -27.717 -29.808 1.00 38.62 384 LEU A CA 1
ATOM 3032 C C . LEU A 1 384 ? -12.478 -26.952 -30.720 1.00 38.62 384 LEU A C 1
ATOM 3034 O O . LEU A 1 384 ? -12.920 -26.261 -31.639 1.00 38.62 384 LEU A O 1
ATOM 3038 N N . ILE A 1 385 ? -11.169 -27.117 -30.518 1.00 35.78 385 ILE A N 1
ATOM 3039 C CA . ILE A 1 385 ? -10.138 -26.488 -31.356 1.00 35.78 385 ILE A CA 1
ATOM 3040 C C . ILE A 1 385 ? -10.142 -27.102 -32.764 1.00 35.78 385 ILE A C 1
ATOM 3042 O O . ILE A 1 385 ? -10.168 -26.368 -33.752 1.00 35.78 385 ILE A O 1
ATOM 3046 N N . ARG A 1 386 ? -10.232 -28.434 -32.877 1.00 39.50 386 ARG A N 1
ATOM 3047 C CA . ARG A 1 386 ? -10.247 -29.138 -34.176 1.00 39.50 386 ARG A CA 1
ATOM 3048 C C . ARG A 1 386 ? -11.463 -28.789 -35.036 1.00 39.50 386 ARG A C 1
ATOM 3050 O O . ARG A 1 386 ? -11.324 -28.561 -36.235 1.00 39.50 386 ARG A O 1
ATOM 3057 N N . ARG A 1 387 ? -12.648 -28.681 -34.423 1.00 37.03 387 ARG A N 1
ATOM 3058 C CA . ARG A 1 387 ? -13.884 -28.302 -35.133 1.00 37.03 387 ARG A CA 1
ATOM 3059 C C . ARG A 1 387 ? -13.901 -26.846 -35.590 1.00 37.03 387 ARG A C 1
ATOM 3061 O O . ARG A 1 387 ? -14.522 -26.553 -36.605 1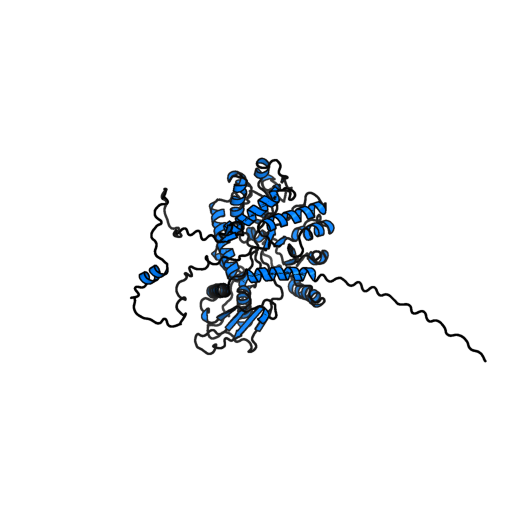.00 37.03 387 ARG A O 1
ATOM 3068 N N . ARG A 1 388 ? -13.238 -25.936 -34.868 1.00 36.56 388 ARG A N 1
ATOM 3069 C CA . ARG A 1 388 ? -13.232 -24.505 -35.209 1.00 36.56 388 ARG A CA 1
ATOM 3070 C C . ARG A 1 388 ? -12.305 -24.164 -36.382 1.00 36.56 388 ARG A C 1
ATOM 3072 O O . ARG A 1 388 ? -12.514 -23.137 -37.015 1.00 36.56 388 ARG A O 1
ATOM 3079 N N . TRP A 1 389 ? -11.336 -25.028 -36.689 1.00 31.12 389 TRP A N 1
ATOM 3080 C CA . TRP A 1 389 ? -10.309 -24.780 -37.711 1.00 31.12 389 TRP A CA 1
ATOM 3081 C C . TRP A 1 389 ? -10.329 -25.749 -38.906 1.00 31.12 389 TRP A C 1
ATOM 3083 O O . TRP A 1 389 ? -9.460 -25.656 -39.765 1.00 31.12 389 TRP A O 1
ATOM 3093 N N . ASN A 1 390 ? -11.320 -26.647 -38.994 1.00 33.66 390 ASN A N 1
ATOM 3094 C CA . ASN A 1 390 ? -11.554 -27.541 -40.141 1.00 33.66 390 ASN A CA 1
ATOM 3095 C C . ASN A 1 390 ? -10.295 -28.309 -40.618 1.00 33.66 390 ASN A C 1
ATOM 3097 O O . ASN A 1 390 ? -10.050 -28.462 -41.814 1.00 33.66 390 ASN A O 1
ATOM 3101 N N . MET A 1 391 ? -9.465 -28.765 -39.673 1.00 34.84 391 MET A N 1
ATOM 3102 C CA . MET A 1 391 ? -8.234 -29.502 -39.972 1.00 34.84 391 MET A CA 1
ATOM 3103 C C . MET A 1 391 ? -8.543 -30.993 -40.182 1.00 34.84 391 MET A C 1
ATOM 3105 O O . MET A 1 391 ? -9.053 -31.649 -39.273 1.00 34.84 391 MET A O 1
ATOM 3109 N N . ASN A 1 392 ? -8.233 -31.528 -41.369 1.00 31.94 392 ASN A N 1
ATOM 3110 C CA . ASN A 1 392 ? -8.386 -32.953 -41.690 1.00 31.94 392 ASN A CA 1
ATOM 3111 C C . ASN A 1 392 ? -7.271 -33.815 -41.065 1.00 31.94 392 ASN A C 1
ATOM 3113 O O . ASN A 1 392 ? -6.128 -33.384 -40.933 1.00 31.94 392 ASN A O 1
ATOM 3117 N N . GLU A 1 393 ? -7.620 -35.059 -40.726 1.00 35.94 393 GLU A N 1
ATOM 3118 C CA . GLU A 1 393 ? -6.889 -36.003 -39.859 1.00 35.94 393 GLU A CA 1
ATOM 3119 C C . GLU A 1 393 ? -5.547 -36.567 -40.376 1.00 35.94 393 GLU A C 1
ATOM 3121 O O . GLU A 1 393 ? -5.051 -37.553 -39.835 1.00 35.94 393 GLU A O 1
ATOM 3126 N N . SER A 1 394 ? -4.893 -35.983 -41.378 1.00 35.66 394 SER A N 1
ATOM 3127 C CA . SER A 1 394 ? -3.697 -36.613 -41.955 1.00 35.66 394 SER A CA 1
ATOM 3128 C C . SER A 1 394 ? -2.630 -35.625 -42.421 1.00 35.66 394 SER A C 1
ATOM 3130 O O . SER A 1 394 ? -2.583 -35.279 -43.598 1.00 35.66 394 SER A O 1
ATOM 3132 N N . ALA A 1 395 ? -1.738 -35.227 -41.508 1.00 28.91 395 ALA A N 1
ATOM 3133 C CA . ALA A 1 395 ? -0.333 -34.912 -41.795 1.00 28.91 395 ALA A CA 1
ATOM 3134 C C . ALA A 1 395 ? 0.452 -34.781 -40.477 1.00 28.91 395 ALA A C 1
ATOM 3136 O O . ALA A 1 395 ? 0.131 -33.956 -39.625 1.00 28.91 395 ALA A O 1
ATOM 3137 N N . GLY A 1 396 ? 1.472 -35.621 -40.297 1.00 34.03 396 GLY A N 1
ATOM 3138 C CA . GLY A 1 396 ? 2.437 -35.490 -39.210 1.00 34.03 396 GLY A CA 1
ATOM 3139 C C . GLY A 1 396 ? 3.435 -34.353 -39.462 1.00 34.03 396 GLY A C 1
ATOM 3140 O O . GLY A 1 396 ? 3.713 -34.027 -40.610 1.00 34.03 396 GLY A O 1
ATOM 3141 N N . HIS A 1 397 ? 4.005 -33.857 -38.357 1.00 26.44 397 HIS A N 1
ATOM 3142 C CA . HIS A 1 397 ? 5.007 -32.785 -38.188 1.00 26.44 397 HIS A CA 1
ATOM 3143 C C . HIS A 1 397 ? 4.471 -31.356 -37.979 1.00 26.44 397 HIS A C 1
ATOM 3145 O O . HIS A 1 397 ? 3.945 -30.712 -38.879 1.00 26.44 397 HIS A O 1
ATOM 3151 N N . ILE A 1 398 ? 4.700 -30.851 -36.760 1.00 28.08 398 ILE A N 1
ATOM 3152 C CA . ILE A 1 398 ? 4.547 -29.451 -36.341 1.00 28.08 398 ILE A CA 1
ATOM 3153 C C . ILE A 1 398 ? 5.941 -28.798 -36.415 1.00 28.08 398 ILE A C 1
ATOM 3155 O O . ILE A 1 398 ? 6.836 -29.269 -35.709 1.00 28.08 398 ILE A O 1
ATOM 3159 N N . PRO A 1 399 ? 6.172 -27.736 -37.209 1.00 23.77 399 PRO A N 1
ATOM 3160 C CA . PRO A 1 399 ? 7.402 -26.955 -37.132 1.00 23.77 399 PRO A CA 1
ATOM 3161 C C . PRO A 1 399 ? 7.334 -25.938 -35.986 1.00 23.77 399 PRO A C 1
ATOM 3163 O O . PRO A 1 399 ? 6.339 -25.239 -35.798 1.00 23.77 399 PRO A O 1
ATOM 3166 N N . SER A 1 400 ? 8.431 -25.822 -35.246 1.00 32.72 400 SER A N 1
ATOM 3167 C CA . SER A 1 400 ? 8.659 -24.828 -34.200 1.00 32.72 400 SER A CA 1
ATOM 3168 C C . SER A 1 400 ? 8.829 -23.420 -34.784 1.00 32.72 400 SER A C 1
ATOM 3170 O O . SER A 1 400 ? 9.920 -23.075 -35.224 1.00 32.72 400 SER A O 1
ATOM 3172 N N . THR A 1 401 ? 7.790 -22.583 -34.753 1.00 26.67 401 THR A N 1
ATOM 3173 C CA . THR A 1 401 ? 7.937 -21.113 -34.764 1.00 26.67 401 THR A CA 1
ATOM 3174 C C . THR A 1 401 ? 6.782 -20.474 -33.990 1.00 26.67 401 THR A C 1
ATOM 3176 O O . THR A 1 401 ? 5.614 -20.610 -34.339 1.00 26.67 401 THR A O 1
ATOM 3179 N N . ALA A 1 402 ? 7.118 -19.801 -32.891 1.00 29.05 402 ALA A N 1
ATOM 3180 C CA . ALA A 1 402 ? 6.194 -19.182 -31.947 1.00 29.05 402 ALA A CA 1
ATOM 3181 C C . ALA A 1 402 ? 5.909 -17.708 -32.301 1.00 29.05 402 ALA A C 1
ATOM 3183 O O . ALA A 1 402 ? 6.096 -16.834 -31.466 1.00 29.05 402 ALA A O 1
ATOM 3184 N N . ASN A 1 403 ? 5.455 -17.425 -33.528 1.00 28.38 403 ASN A N 1
ATOM 3185 C CA . ASN A 1 403 ? 5.205 -16.050 -34.005 1.00 28.38 403 ASN A CA 1
ATOM 3186 C C . ASN A 1 403 ? 3.734 -15.782 -34.388 1.00 28.38 403 ASN A C 1
ATOM 3188 O O . ASN A 1 403 ? 3.459 -15.042 -35.324 1.00 28.38 403 ASN A O 1
ATOM 3192 N N . GLY A 1 404 ? 2.773 -16.383 -33.677 1.00 24.78 404 GLY A N 1
ATOM 3193 C CA . GLY A 1 404 ? 1.344 -16.303 -34.030 1.00 24.78 404 GLY A CA 1
ATOM 3194 C C . GLY A 1 404 ? 0.394 -15.688 -32.995 1.00 24.78 404 GLY A C 1
ATOM 3195 O O . GLY A 1 404 ? -0.805 -15.682 -33.242 1.00 24.78 404 GLY A O 1
ATOM 3196 N N . CYS A 1 405 ? 0.873 -15.191 -31.848 1.00 24.72 405 CYS A N 1
ATOM 3197 C CA . CYS A 1 405 ? 0.010 -14.682 -30.762 1.00 24.72 405 CYS A CA 1
ATOM 3198 C C . CYS A 1 405 ? 0.022 -13.148 -30.604 1.00 24.72 405 CYS A C 1
ATOM 3200 O O . CYS A 1 405 ? -0.186 -12.659 -29.496 1.00 24.72 405 CYS A O 1
ATOM 3202 N N . LEU A 1 406 ? 0.282 -12.384 -31.671 1.00 29.50 406 LEU A N 1
ATOM 3203 C CA . LEU A 1 406 ? 0.405 -10.918 -31.584 1.00 29.50 406 LEU A CA 1
ATOM 3204 C C . LEU A 1 406 ? -0.767 -10.101 -32.138 1.00 29.50 406 LEU A C 1
ATOM 3206 O O . LEU A 1 406 ? -0.754 -8.889 -31.973 1.00 29.50 406 LEU A O 1
ATOM 3210 N N . ASP A 1 407 ? -1.823 -10.721 -32.661 1.00 25.36 407 ASP A N 1
ATOM 3211 C CA . ASP A 1 407 ? -3.019 -9.985 -33.078 1.00 25.36 407 ASP A CA 1
ATOM 3212 C C . ASP A 1 407 ? -4.250 -10.474 -32.305 1.00 25.36 407 ASP A C 1
ATOM 3214 O O . ASP A 1 407 ? -4.571 -11.660 -32.303 1.00 25.36 407 ASP A O 1
ATOM 3218 N N . TYR A 1 408 ? -4.944 -9.531 -31.661 1.00 24.44 408 TYR A N 1
ATOM 3219 C CA . TYR A 1 408 ? -6.170 -9.687 -30.858 1.00 24.44 408 TYR A CA 1
ATOM 3220 C C . TYR A 1 408 ? -6.009 -10.231 -29.424 1.00 24.44 408 TYR A C 1
ATOM 3222 O O . TYR A 1 408 ? -6.449 -11.328 -29.100 1.00 24.44 408 TYR A O 1
ATOM 3230 N N . GLY A 1 409 ? -5.468 -9.400 -28.525 1.00 28.98 409 GLY A N 1
ATOM 3231 C CA . GLY A 1 409 ? -6.152 -8.901 -27.310 1.00 28.98 409 GLY A CA 1
ATOM 3232 C C . GLY A 1 409 ? -6.953 -9.827 -26.371 1.00 28.98 409 GLY A C 1
ATOM 3233 O O . GLY A 1 409 ? -7.710 -9.310 -25.555 1.00 28.98 409 GLY A O 1
ATOM 3234 N N . LEU A 1 410 ? -6.822 -11.151 -26.437 1.00 26.58 410 LEU A N 1
ATOM 3235 C CA . LEU A 1 410 ? -7.537 -12.117 -25.595 1.00 26.58 410 LEU A CA 1
ATOM 3236 C C . LEU A 1 410 ? -6.584 -13.234 -25.152 1.00 26.58 410 LEU A C 1
ATOM 3238 O O . LEU A 1 410 ? -6.725 -14.401 -25.514 1.00 26.58 410 LEU A O 1
ATOM 3242 N N . CYS A 1 411 ? -5.626 -12.891 -24.289 1.00 26.22 411 CYS A N 1
ATOM 3243 C CA . CYS A 1 411 ? -5.036 -13.891 -23.403 1.00 26.22 411 CYS A CA 1
ATOM 3244 C C . CYS A 1 411 ? -6.096 -14.295 -22.369 1.00 26.22 411 CYS A C 1
ATOM 3246 O O . CYS A 1 411 ? -6.166 -13.745 -21.274 1.00 26.22 411 CYS A O 1
ATOM 3248 N N . CYS A 1 412 ? -6.936 -15.266 -22.719 1.00 28.28 412 CYS A N 1
ATOM 3249 C CA . CYS A 1 412 ? -7.879 -15.928 -21.819 1.00 28.28 412 CYS A CA 1
ATOM 3250 C C . CYS A 1 412 ? -7.176 -16.856 -20.808 1.00 28.28 412 CYS A C 1
ATOM 3252 O O . CYS A 1 412 ? -7.624 -17.976 -20.648 1.00 28.28 412 CYS A O 1
ATOM 3254 N N . TYR A 1 413 ? -6.087 -16.460 -20.133 1.00 31.45 413 TYR A N 1
ATOM 3255 C CA . TYR A 1 413 ? -5.394 -17.343 -19.169 1.00 31.45 413 TYR A CA 1
ATOM 3256 C C . TYR A 1 413 ? -4.690 -16.718 -17.922 1.00 31.45 413 TYR A C 1
ATOM 3258 O O . TYR A 1 413 ? -3.905 -17.440 -17.312 1.00 31.45 413 TYR A O 1
ATOM 3266 N N . PRO A 1 414 ? -4.960 -15.489 -17.408 1.00 34.00 414 PRO A N 1
ATOM 3267 C CA . PRO A 1 414 ? -4.366 -15.067 -16.122 1.00 34.00 414 PRO A CA 1
ATOM 3268 C C . PRO A 1 414 ? -5.081 -15.623 -14.878 1.00 34.00 414 PRO A C 1
ATOM 3270 O O . PRO A 1 414 ? -4.477 -15.743 -13.817 1.00 34.00 414 PRO A O 1
ATOM 3273 N N . TRP A 1 415 ? -6.366 -15.985 -14.973 1.00 28.67 415 TRP A N 1
ATOM 3274 C CA . TRP A 1 415 ? -7.176 -16.367 -13.801 1.00 28.67 415 TRP A CA 1
ATOM 3275 C C . TRP A 1 415 ? -6.823 -17.734 -13.192 1.00 28.67 415 TRP A C 1
ATOM 3277 O O . TRP A 1 415 ? -7.250 -18.040 -12.081 1.00 28.67 415 TRP A O 1
ATOM 3287 N N . LEU A 1 416 ? -6.051 -18.563 -13.899 1.00 31.58 416 LEU A N 1
ATOM 3288 C CA . LEU A 1 416 ? -5.836 -19.973 -13.554 1.00 31.58 416 LEU A CA 1
ATOM 3289 C C . LEU A 1 416 ? -4.621 -20.244 -12.655 1.00 31.58 416 LEU A C 1
ATOM 3291 O O . LEU A 1 416 ? -4.438 -21.376 -12.220 1.00 31.58 416 LEU A O 1
ATOM 3295 N N . VAL A 1 417 ? -3.810 -19.233 -12.323 1.00 34.03 417 VAL A N 1
ATOM 3296 C CA . VAL A 1 417 ? -2.596 -19.427 -11.507 1.00 34.03 417 VAL A CA 1
ATOM 3297 C C . VAL A 1 417 ? -2.520 -18.393 -10.382 1.00 34.03 417 VAL A C 1
ATOM 3299 O O . VAL A 1 417 ? -1.528 -17.701 -10.197 1.00 34.03 417 VAL A O 1
ATOM 3302 N N . PHE A 1 418 ? -3.587 -18.295 -9.588 1.00 36.38 418 PHE A N 1
ATOM 3303 C CA . PHE A 1 418 ? -3.630 -17.481 -8.366 1.00 36.38 418 PHE A CA 1
ATOM 3304 C C . PHE A 1 418 ? -3.106 -18.258 -7.130 1.00 36.38 418 PHE A C 1
ATOM 3306 O O . PHE A 1 418 ? -3.539 -18.058 -5.995 1.00 36.38 418 PHE A O 1
ATOM 3313 N N . HIS A 1 419 ? -2.153 -19.176 -7.327 1.00 31.66 419 HIS A N 1
ATOM 3314 C CA . HIS A 1 419 ? -1.548 -19.969 -6.253 1.00 31.66 419 HIS A CA 1
ATOM 3315 C C . HIS A 1 419 ? -0.330 -19.238 -5.672 1.00 31.66 419 HIS A C 1
ATOM 3317 O O . HIS A 1 419 ? 0.796 -19.465 -6.097 1.00 31.66 419 HIS A O 1
ATOM 3323 N N . GLY A 1 420 ? -0.538 -18.361 -4.679 1.00 37.78 420 GLY A N 1
ATOM 3324 C CA . GLY A 1 420 ? 0.605 -17.728 -3.997 1.00 37.78 420 GLY A CA 1
ATOM 3325 C C . GLY A 1 420 ? 0.361 -16.449 -3.195 1.00 37.78 420 GLY A C 1
ATOM 3326 O O . GLY A 1 420 ? 1.183 -16.093 -2.366 1.00 37.78 420 GLY A O 1
ATOM 3327 N N . LEU A 1 421 ? -0.757 -15.767 -3.404 1.00 40.91 421 LEU A N 1
ATOM 3328 C CA . LEU A 1 421 ? -0.748 -14.308 -3.534 1.00 40.91 421 LEU A CA 1
ATOM 3329 C C . LEU A 1 421 ? -0.786 -13.465 -2.259 1.00 40.91 421 LEU A C 1
ATOM 3331 O O . LEU A 1 421 ? -1.760 -13.521 -1.519 1.00 40.91 421 LEU A O 1
ATOM 3335 N N . CYS A 1 422 ? 0.213 -12.588 -2.098 1.00 47.50 422 CYS A N 1
ATOM 3336 C CA . CYS A 1 422 ? 0.138 -11.322 -1.344 1.00 47.50 422 CYS A CA 1
ATOM 3337 C C . CYS A 1 422 ? -0.435 -11.419 0.077 1.00 47.50 422 CYS A C 1
ATOM 3339 O O . CYS A 1 422 ? -1.251 -10.599 0.488 1.00 47.50 422 CYS A O 1
ATOM 3341 N N . ARG A 1 423 ? -0.041 -12.449 0.828 1.00 53.75 423 ARG A N 1
ATOM 3342 C CA . ARG A 1 423 ? -0.789 -12.848 2.034 1.00 53.75 423 ARG A CA 1
ATOM 3343 C C . ARG A 1 423 ? -0.406 -12.094 3.305 1.00 53.75 423 ARG A C 1
ATOM 3345 O O . ARG A 1 423 ? -1.157 -12.101 4.269 1.00 53.75 423 ARG A O 1
ATOM 3352 N N . LYS A 1 424 ? 0.764 -11.453 3.320 1.00 59.78 424 LYS A N 1
ATOM 3353 C CA . LYS A 1 424 ? 1.505 -11.301 4.579 1.00 59.78 424 LYS A CA 1
ATOM 3354 C C . LYS A 1 424 ? 1.473 -9.897 5.118 1.00 59.78 424 LYS A C 1
ATOM 3356 O O . LYS A 1 424 ? 1.239 -9.751 6.301 1.00 59.78 424 LYS A O 1
ATOM 3361 N N . ALA A 1 425 ? 1.702 -8.877 4.298 1.00 57.81 425 ALA A N 1
ATOM 3362 C CA . ALA A 1 425 ? 1.688 -7.510 4.796 1.00 57.81 425 ALA A CA 1
ATOM 3363 C C . ALA A 1 425 ? 0.241 -7.073 5.046 1.00 57.81 425 ALA A C 1
ATOM 3365 O O . ALA A 1 425 ? -0.537 -6.876 4.112 1.00 57.81 425 ALA A O 1
ATOM 3366 N N . MET A 1 426 ? -0.100 -6.955 6.321 1.00 77.38 426 MET A N 1
ATOM 3367 C CA . MET A 1 426 ? -1.416 -6.588 6.804 1.00 77.38 426 MET A CA 1
ATOM 3368 C C . MET A 1 426 ? -1.342 -5.254 7.512 1.00 77.38 426 MET A C 1
ATOM 3370 O O . MET A 1 426 ? -0.531 -5.064 8.415 1.00 77.38 426 MET A O 1
ATOM 3374 N N . TRP A 1 427 ? -2.206 -4.338 7.112 1.00 80.00 427 TRP A N 1
ATOM 3375 C CA . TRP A 1 427 ? -2.301 -3.031 7.723 1.00 80.00 427 TRP A CA 1
ATOM 3376 C C . TRP A 1 427 ? -3.411 -2.994 8.768 1.00 80.00 427 TRP A C 1
ATOM 3378 O O . TRP A 1 427 ? -4.526 -3.445 8.508 1.00 80.00 427 TRP A O 1
ATOM 3388 N N . SER A 1 428 ? -3.109 -2.444 9.940 1.00 69.69 428 SER A N 1
ATOM 3389 C CA . SER A 1 428 ? -4.079 -2.217 11.010 1.00 69.69 428 SER A CA 1
ATOM 3390 C C . SER A 1 428 ? -3.568 -1.128 11.937 1.00 69.69 428 SER A C 1
ATOM 3392 O O . SER A 1 428 ? -2.477 -1.272 12.484 1.00 69.69 428 SER A O 1
ATOM 3394 N N . ASP A 1 429 ? -4.391 -0.114 12.181 1.00 69.88 429 ASP A N 1
ATOM 3395 C CA . ASP A 1 429 ? -4.129 0.933 13.163 1.00 69.88 429 ASP A CA 1
ATOM 3396 C C . ASP A 1 429 ? -5.382 1.134 14.027 1.00 69.88 429 ASP A C 1
ATOM 3398 O O . ASP A 1 429 ? -6.451 1.499 13.538 1.00 69.88 429 ASP A O 1
ATOM 3402 N N . THR A 1 430 ? -5.274 0.813 15.318 1.00 69.44 430 THR A N 1
ATOM 3403 C CA . THR A 1 430 ? -6.389 0.890 16.285 1.00 69.44 430 THR A CA 1
ATOM 3404 C C . THR A 1 430 ? -6.560 2.291 16.870 1.00 69.44 430 THR A C 1
ATOM 3406 O O . THR A 1 430 ? -7.656 2.676 17.264 1.00 69.44 430 THR A O 1
ATOM 3409 N N . PHE A 1 431 ? -5.468 3.051 16.933 1.00 72.75 431 PHE A N 1
ATOM 3410 C CA . PHE A 1 431 ? -5.370 4.301 17.684 1.00 72.75 431 PHE A CA 1
ATOM 3411 C C . PHE A 1 431 ? -4.800 5.444 16.843 1.00 72.75 431 PHE A C 1
ATOM 3413 O O . PHE A 1 431 ? -4.138 6.341 17.365 1.00 72.75 431 PHE A O 1
ATOM 3420 N N . ASP A 1 432 ? -5.052 5.421 15.532 1.00 69.00 432 ASP A N 1
ATOM 3421 C CA . ASP A 1 432 ? -4.703 6.556 14.683 1.00 69.00 432 ASP A CA 1
ATOM 3422 C C . ASP A 1 432 ? -5.565 7.761 15.084 1.00 69.00 432 ASP A C 1
ATOM 3424 O O . ASP A 1 432 ? -6.796 7.743 14.985 1.00 69.00 432 ASP A O 1
ATOM 3428 N N . GLU A 1 433 ? -4.897 8.765 15.654 1.00 74.50 433 GLU A N 1
ATOM 3429 C CA . GLU A 1 433 ? -5.491 9.967 16.251 1.00 74.50 433 GLU A CA 1
ATOM 3430 C C . GLU A 1 433 ? -6.560 9.709 17.334 1.00 74.50 433 GLU A C 1
ATOM 3432 O O . GLU A 1 433 ? -7.387 10.577 17.621 1.00 74.50 433 GLU A O 1
ATOM 3437 N N . ASN A 1 434 ? -6.526 8.536 17.974 1.00 76.25 434 ASN A N 1
ATOM 3438 C CA . ASN A 1 434 ? -7.356 8.195 19.129 1.00 76.25 434 ASN A CA 1
ATOM 3439 C C . ASN A 1 434 ? -6.466 7.746 20.291 1.00 76.25 434 ASN A C 1
ATOM 3441 O O . ASN A 1 434 ? -5.642 6.852 20.128 1.00 76.25 434 ASN A O 1
ATOM 3445 N N . THR A 1 435 ? -6.655 8.316 21.479 1.00 81.25 435 THR A N 1
ATOM 3446 C CA . THR A 1 435 ? -5.858 7.951 22.657 1.00 81.25 435 THR A CA 1
ATOM 3447 C C . THR A 1 435 ? -6.343 6.624 23.259 1.00 81.25 435 THR A C 1
ATOM 3449 O O . THR A 1 435 ? -7.554 6.467 23.468 1.00 81.25 435 THR A O 1
ATOM 3452 N N . PRO A 1 436 ? -5.443 5.672 23.582 1.00 83.38 436 PRO A N 1
ATOM 3453 C CA . PRO A 1 436 ? -5.820 4.456 24.296 1.00 83.38 436 PRO A CA 1
ATOM 3454 C C . PRO A 1 436 ? -6.475 4.767 25.652 1.00 83.38 436 PRO A C 1
ATOM 3456 O O . PRO A 1 436 ? -6.117 5.751 26.300 1.00 83.38 436 PRO A O 1
ATOM 3459 N N . PRO A 1 437 ? -7.404 3.923 26.134 1.00 79.88 437 PRO A N 1
ATOM 3460 C CA . PRO A 1 437 ? -8.139 4.198 27.370 1.00 79.88 437 PRO A CA 1
ATOM 3461 C C . PRO A 1 437 ? -7.284 4.068 28.640 1.00 79.88 437 PRO A C 1
ATOM 3463 O O . PRO A 1 437 ? -7.660 4.601 29.682 1.00 79.88 437 PRO A O 1
ATOM 3466 N N . VAL A 1 438 ? -6.166 3.338 28.572 1.00 85.50 438 VAL A N 1
ATOM 3467 C CA . VAL A 1 438 ? -5.289 3.028 29.708 1.00 85.50 438 VAL A CA 1
ATOM 3468 C C . VAL A 1 438 ? -3.833 3.175 29.263 1.00 85.50 438 VAL A C 1
ATOM 3470 O O . VAL A 1 438 ? -3.473 2.689 28.191 1.00 85.50 438 VAL A O 1
ATOM 3473 N N . ASP A 1 439 ? -2.996 3.829 30.075 1.00 90.38 439 ASP A N 1
ATOM 3474 C CA . ASP A 1 439 ? -1.571 4.070 29.787 1.00 90.38 439 ASP A CA 1
ATOM 3475 C C . ASP A 1 439 ? -0.623 2.983 30.317 1.00 90.38 439 ASP A C 1
ATOM 3477 O O . ASP A 1 439 ? 0.597 3.110 30.196 1.00 90.38 439 ASP A O 1
ATOM 3481 N N . ASP A 1 440 ? -1.176 1.902 30.862 1.00 93.00 440 ASP A N 1
ATOM 3482 C CA . ASP A 1 440 ? -0.444 0.749 31.375 1.00 93.00 440 ASP A CA 1
ATOM 3483 C C . ASP A 1 440 ? 0.266 -0.022 30.238 1.00 93.00 440 ASP A C 1
ATOM 3485 O O . ASP A 1 440 ? -0.395 -0.531 29.325 1.00 93.00 440 ASP A O 1
ATOM 3489 N N . PRO A 1 441 ? 1.608 -0.147 30.271 1.00 95.06 441 PRO A N 1
ATOM 3490 C CA . PRO A 1 441 ? 2.365 -0.934 29.303 1.00 95.06 441 PRO A CA 1
ATOM 3491 C C . PRO A 1 441 ? 1.887 -2.386 29.146 1.00 95.06 441 PRO A C 1
ATOM 3493 O O . PRO A 1 441 ? 1.944 -2.914 28.035 1.00 95.06 441 PRO A O 1
ATOM 3496 N N . GLU A 1 442 ? 1.404 -3.044 30.205 1.00 92.94 442 GLU A N 1
ATOM 3497 C CA . GLU A 1 442 ? 0.920 -4.431 30.098 1.00 92.94 442 GLU A CA 1
ATOM 3498 C C . GLU A 1 442 ? -0.367 -4.518 29.271 1.00 92.94 442 GLU A C 1
ATOM 3500 O O . GLU A 1 442 ? -0.495 -5.390 28.402 1.00 92.94 442 GLU A O 1
ATOM 3505 N N . TYR A 1 443 ? -1.284 -3.568 29.473 1.00 89.50 443 TYR A N 1
ATOM 3506 C CA . TYR A 1 443 ? -2.474 -3.413 28.640 1.00 89.50 443 TYR A CA 1
ATOM 3507 C C . TYR A 1 443 ? -2.109 -3.160 27.170 1.00 89.50 443 TYR A C 1
ATOM 3509 O O . TYR A 1 443 ? -2.599 -3.862 26.284 1.00 89.50 443 TYR A O 1
ATOM 3517 N N . ILE A 1 444 ? -1.206 -2.210 26.902 1.00 92.19 444 ILE A N 1
ATOM 3518 C CA . ILE A 1 444 ? -0.778 -1.864 25.536 1.00 92.19 444 ILE A CA 1
ATOM 3519 C C . ILE A 1 444 ? -0.102 -3.049 24.833 1.00 92.19 444 ILE A C 1
ATOM 3521 O O . ILE A 1 444 ? -0.375 -3.314 23.660 1.00 92.19 444 ILE A O 1
ATOM 3525 N N . SER A 1 445 ? 0.743 -3.793 25.549 1.00 93.44 445 SER A N 1
ATOM 3526 C CA . SER A 1 445 ? 1.375 -5.003 25.019 1.00 93.44 445 SER A CA 1
ATOM 3527 C C . SER A 1 445 ? 0.338 -6.086 24.708 1.00 93.44 445 SER A C 1
ATOM 3529 O O . SER A 1 445 ? 0.336 -6.659 23.618 1.00 93.44 445 SER A O 1
ATOM 3531 N N . SER A 1 446 ? -0.613 -6.316 25.619 1.00 90.19 446 SER A N 1
ATOM 3532 C CA . SER A 1 446 ? -1.695 -7.291 25.424 1.00 90.19 446 SER A CA 1
ATOM 3533 C C . SER A 1 446 ? -2.571 -6.945 24.219 1.00 90.19 446 SER A C 1
ATOM 3535 O O . SER A 1 446 ? -2.937 -7.826 23.440 1.00 90.19 446 SER A O 1
ATOM 3537 N N . LEU A 1 447 ? -2.860 -5.657 24.030 1.00 89.44 447 LEU A N 1
ATOM 3538 C CA . LEU A 1 447 ? -3.583 -5.148 22.875 1.00 89.44 447 LEU A CA 1
ATOM 3539 C C . LEU A 1 447 ? -2.840 -5.426 21.563 1.00 89.44 447 LEU A C 1
ATOM 3541 O O . LEU A 1 447 ? -3.419 -6.012 20.647 1.00 89.44 447 LEU A O 1
ATOM 3545 N N . GLY A 1 448 ? -1.566 -5.032 21.469 1.00 91.38 448 GLY A N 1
ATOM 3546 C CA . GLY A 1 448 ? -0.762 -5.257 20.266 1.00 91.38 448 GLY A CA 1
ATOM 3547 C C . GLY A 1 448 ? -0.629 -6.746 19.926 1.00 91.38 448 GLY A C 1
ATOM 3548 O O . GLY A 1 448 ? -0.805 -7.149 18.772 1.00 91.38 448 GLY A O 1
ATOM 3549 N N . ALA A 1 449 ? -0.447 -7.587 20.948 1.00 93.12 449 ALA A N 1
ATOM 3550 C CA . ALA A 1 449 ? -0.388 -9.036 20.797 1.00 93.12 449 ALA A CA 1
ATOM 3551 C C . ALA A 1 449 ? -1.712 -9.619 20.276 1.00 93.12 449 ALA A C 1
ATOM 3553 O O . ALA A 1 449 ? -1.703 -10.519 19.435 1.00 93.12 449 ALA A O 1
ATOM 3554 N N . ALA A 1 450 ? -2.856 -9.113 20.741 1.00 91.81 450 ALA A N 1
ATOM 3555 C CA . ALA A 1 450 ? -4.173 -9.568 20.309 1.00 91.81 450 ALA A CA 1
ATOM 3556 C C . ALA A 1 450 ? -4.519 -9.138 18.873 1.00 91.81 450 ALA A C 1
ATOM 3558 O O . ALA A 1 450 ? -5.020 -9.968 18.109 1.00 91.81 450 ALA A O 1
ATOM 3559 N N . ILE A 1 451 ? -4.174 -7.905 18.473 1.00 90.75 451 ILE A N 1
ATOM 3560 C CA . ILE A 1 451 ? -4.272 -7.435 17.077 1.00 90.75 451 ILE A CA 1
ATOM 3561 C C . ILE A 1 451 ? -3.513 -8.388 16.156 1.00 90.75 451 ILE A C 1
ATOM 3563 O O . ILE A 1 451 ? -4.074 -8.960 15.214 1.00 90.75 451 ILE A O 1
ATOM 3567 N N . PHE A 1 452 ? -2.247 -8.636 16.485 1.00 93.00 452 PHE A N 1
ATOM 3568 C CA . PHE A 1 452 ? -1.405 -9.521 15.699 1.00 93.00 452 PHE A CA 1
ATOM 3569 C C . PHE A 1 452 ? -1.893 -10.974 15.712 1.00 93.00 452 PHE A C 1
ATOM 3571 O O . PHE A 1 452 ? -1.874 -11.645 14.682 1.00 93.00 452 PHE A O 1
ATOM 3578 N N . LYS A 1 453 ? -2.387 -11.474 16.848 1.00 93.50 453 LYS A N 1
ATOM 3579 C CA . LYS A 1 453 ? -2.953 -12.825 16.950 1.00 93.50 453 LYS A CA 1
ATOM 3580 C C . LYS A 1 453 ? -4.213 -12.984 16.099 1.00 93.50 453 LYS A C 1
ATOM 3582 O O . LYS A 1 453 ? -4.400 -14.045 15.503 1.00 93.50 453 LYS A O 1
ATOM 3587 N N . GLY A 1 454 ? -5.042 -11.944 15.991 1.00 91.12 454 GLY A N 1
ATOM 3588 C CA . GLY A 1 454 ? -6.173 -11.894 15.062 1.00 91.12 454 GLY A CA 1
ATOM 3589 C C . GLY A 1 454 ? -5.720 -12.134 13.621 1.00 91.12 454 GLY A C 1
ATOM 3590 O O . GLY A 1 454 ? -6.195 -13.077 12.984 1.00 91.12 454 GLY A O 1
ATOM 3591 N N . MET A 1 455 ? -4.726 -11.367 13.158 1.00 90.12 455 MET A N 1
ATOM 3592 C CA . MET A 1 455 ? -4.101 -11.534 11.836 1.00 90.12 455 MET A CA 1
ATOM 3593 C C . MET A 1 455 ? -3.508 -12.936 11.649 1.00 90.12 455 MET A C 1
ATOM 3595 O O . MET A 1 455 ? -3.849 -13.649 10.704 1.00 90.12 455 MET A O 1
ATOM 3599 N N . GLN A 1 456 ? -2.657 -13.356 12.591 1.00 91.75 456 GLN A N 1
ATOM 3600 C CA . GLN A 1 456 ? -1.923 -14.620 12.539 1.00 91.75 456 GLN A CA 1
ATOM 3601 C C . GLN A 1 456 ? -2.855 -15.835 12.501 1.00 91.75 456 GLN A C 1
ATOM 3603 O O . GLN A 1 456 ? -2.527 -16.865 11.914 1.00 91.75 456 GLN A O 1
ATOM 3608 N N . SER A 1 457 ? -4.026 -15.726 13.127 1.00 91.94 457 SER A N 1
ATOM 3609 C CA . SER A 1 457 ? -5.006 -16.806 13.141 1.00 91.94 457 SER A CA 1
ATOM 3610 C C . SER A 1 457 ? -5.708 -17.020 11.794 1.00 91.94 457 SER A C 1
ATOM 3612 O O . SER A 1 457 ? -6.274 -18.091 11.582 1.00 91.94 457 SER A O 1
ATOM 3614 N N . GLY A 1 458 ? -5.677 -16.024 10.901 1.00 87.56 458 GLY A N 1
ATOM 3615 C CA . GLY A 1 458 ? -6.140 -16.139 9.518 1.00 87.56 458 GLY A CA 1
ATOM 3616 C C . GLY A 1 458 ? -5.016 -16.434 8.517 1.00 87.56 458 GLY A C 1
ATOM 3617 O O . GLY A 1 458 ? -5.245 -17.167 7.558 1.00 87.56 458 GLY A O 1
ATOM 3618 N N . ASP A 1 459 ? -3.805 -15.919 8.759 1.00 85.62 459 ASP A N 1
ATOM 3619 C CA . ASP A 1 459 ? -2.581 -16.275 8.029 1.00 85.62 459 ASP A CA 1
ATOM 3620 C C . ASP A 1 459 ? -1.395 -16.428 8.992 1.00 85.62 459 ASP A C 1
ATOM 3622 O O . ASP A 1 459 ? -0.878 -15.454 9.542 1.00 85.62 459 ASP A O 1
ATOM 3626 N N . SER A 1 460 ? -0.878 -17.652 9.126 1.00 86.94 460 SER A N 1
ATOM 3627 C CA . SER A 1 460 ? 0.275 -17.955 9.981 1.00 86.94 460 SER A CA 1
ATOM 3628 C C . SER A 1 460 ? 1.539 -17.179 9.597 1.00 86.94 460 SER A C 1
ATOM 3630 O O . SER A 1 460 ? 2.431 -17.003 10.429 1.00 86.94 460 SER A O 1
ATOM 3632 N N . ASN A 1 461 ? 1.618 -16.647 8.375 1.00 83.62 461 ASN A N 1
ATOM 3633 C CA . ASN A 1 461 ? 2.718 -15.821 7.898 1.00 83.62 461 ASN A CA 1
ATOM 3634 C C . ASN A 1 461 ? 2.424 -14.308 7.897 1.00 83.62 461 ASN A C 1
ATOM 3636 O O . ASN A 1 461 ? 3.273 -13.565 7.405 1.00 83.62 461 ASN A O 1
ATOM 3640 N N . ALA A 1 462 ? 1.345 -13.832 8.524 1.00 86.19 462 ALA A N 1
ATOM 3641 C CA . ALA A 1 462 ? 1.014 -12.405 8.618 1.00 86.19 462 ALA A CA 1
ATOM 3642 C C . ALA A 1 462 ? 2.130 -11.531 9.230 1.00 86.19 462 ALA A C 1
ATOM 3644 O O . ALA A 1 462 ? 2.701 -11.853 10.267 1.00 86.19 462 ALA A O 1
ATOM 3645 N N . ILE A 1 463 ? 2.417 -10.403 8.602 1.00 87.94 463 ILE A N 1
ATOM 3646 C CA . ILE A 1 463 ? 3.319 -9.332 9.016 1.00 87.94 463 ILE A CA 1
ATOM 3647 C C . ILE A 1 463 ? 2.442 -8.107 9.224 1.00 87.94 463 ILE A C 1
ATOM 3649 O O . ILE A 1 463 ? 1.726 -7.691 8.317 1.00 87.94 463 ILE A O 1
ATOM 3653 N N . TRP A 1 464 ? 2.527 -7.498 10.390 1.00 91.75 464 TRP A N 1
ATOM 3654 C CA . TRP A 1 464 ? 1.826 -6.260 10.662 1.00 91.75 464 TRP A CA 1
ATOM 3655 C C . TRP A 1 464 ? 2.623 -5.077 10.107 1.00 91.75 464 TRP A C 1
ATOM 3657 O O . TRP A 1 464 ? 3.767 -4.854 10.491 1.00 91.75 464 TRP A O 1
ATOM 3667 N N . LEU A 1 465 ? 2.031 -4.327 9.183 1.00 90.19 465 LEU A N 1
ATOM 3668 C CA . LEU A 1 465 ? 2.490 -3.008 8.775 1.00 90.19 465 LEU A CA 1
ATOM 3669 C C . LEU A 1 465 ? 1.662 -1.952 9.518 1.00 90.19 465 LEU A C 1
ATOM 3671 O O . LEU A 1 465 ? 0.454 -1.868 9.314 1.00 90.19 465 LEU A O 1
ATOM 3675 N N . MET A 1 466 ? 2.302 -1.163 10.375 1.00 90.75 466 MET A N 1
ATOM 3676 C CA . MET A 1 466 ? 1.636 -0.194 11.257 1.00 90.75 466 MET A CA 1
ATOM 3677 C C . MET A 1 466 ? 2.034 1.238 10.900 1.00 90.75 466 MET A C 1
ATOM 3679 O O . MET A 1 466 ? 3.194 1.490 10.563 1.00 90.75 466 MET A O 1
ATOM 3683 N N . GLN A 1 467 ? 1.112 2.194 11.009 1.00 89.81 467 GLN A N 1
ATOM 3684 C CA . GLN A 1 467 ? 1.442 3.613 10.906 1.00 89.81 467 GLN A CA 1
ATOM 3685 C C . GLN A 1 467 ? 2.133 4.114 12.181 1.00 89.81 467 GLN A C 1
ATOM 3687 O O . GLN A 1 467 ? 1.638 3.965 13.291 1.00 89.81 467 GLN A O 1
ATOM 3692 N N . GLY A 1 468 ? 3.280 4.779 12.031 1.00 90.69 468 GLY A N 1
ATOM 3693 C CA . GLY A 1 468 ? 3.991 5.412 13.144 1.00 90.69 468 GLY A CA 1
ATOM 3694 C C . GLY A 1 468 ? 3.428 6.774 13.568 1.00 90.69 468 GLY A C 1
ATOM 3695 O O . GLY A 1 468 ? 3.950 7.361 14.511 1.00 90.69 468 GLY A O 1
ATOM 3696 N N . TRP A 1 469 ? 2.391 7.300 12.898 1.00 90.38 469 TRP A N 1
ATOM 3697 C CA . TRP A 1 469 ? 1.868 8.661 13.128 1.00 90.38 469 TRP A CA 1
ATOM 3698 C C . TRP A 1 469 ? 1.436 8.894 14.571 1.00 90.38 469 TRP A C 1
ATOM 3700 O O . TRP A 1 469 ? 1.757 9.938 15.139 1.00 90.38 469 TRP A O 1
ATOM 3710 N N . LEU A 1 470 ? 0.813 7.891 15.190 1.00 89.19 470 LEU A N 1
ATOM 3711 C CA . LEU A 1 470 ? 0.411 7.917 16.595 1.00 89.19 470 LEU A CA 1
ATOM 3712 C C . LEU A 1 470 ? 1.558 8.329 17.539 1.00 89.19 470 LEU A C 1
ATOM 3714 O O . LEU A 1 470 ? 1.329 9.125 18.446 1.00 89.19 470 LEU A O 1
ATOM 3718 N N . PHE A 1 471 ? 2.804 7.911 17.266 1.00 92.50 471 PHE A N 1
ATOM 3719 C CA . PHE A 1 471 ? 3.980 8.273 18.072 1.00 92.50 471 PHE A CA 1
ATOM 3720 C C . PHE A 1 471 ? 4.426 9.733 17.906 1.00 92.50 471 PHE A C 1
ATOM 3722 O O . PHE A 1 471 ? 5.114 10.263 18.775 1.00 92.50 471 PHE A O 1
ATOM 3729 N N . SER A 1 472 ? 4.068 10.391 16.799 1.00 87.75 472 SER A N 1
ATOM 3730 C CA . SER A 1 472 ? 4.347 11.818 16.588 1.00 87.75 472 SER A CA 1
ATOM 3731 C C . SER A 1 472 ? 3.172 12.717 16.974 1.00 87.75 472 SER A C 1
ATOM 3733 O O . SER A 1 472 ? 3.390 13.911 17.204 1.00 87.75 472 SER A O 1
ATOM 3735 N N . TYR A 1 473 ? 1.948 12.197 16.941 1.00 85.94 473 TYR A N 1
ATOM 3736 C CA . TYR A 1 473 ? 0.729 12.982 17.094 1.00 85.94 473 TYR A CA 1
ATOM 3737 C C . TYR A 1 473 ? 0.301 13.118 18.558 1.00 85.94 473 TYR A C 1
ATOM 3739 O O . TYR A 1 473 ? 0.006 14.226 19.006 1.00 85.94 473 TYR A O 1
ATOM 3747 N N . ASP A 1 474 ? 0.285 12.011 19.305 1.00 85.94 474 ASP A N 1
ATOM 3748 C CA . ASP A 1 474 ? -0.298 11.960 20.646 1.00 85.94 474 ASP A CA 1
ATOM 3749 C C . ASP A 1 474 ? 0.801 11.867 21.729 1.00 85.94 474 ASP A C 1
ATOM 3751 O O . ASP A 1 474 ? 1.579 10.905 21.734 1.00 85.94 474 ASP A O 1
ATOM 3755 N N . PRO A 1 475 ? 0.878 12.823 22.681 1.00 89.56 475 PRO A N 1
ATOM 3756 C CA . PRO A 1 475 ? 1.852 12.790 23.777 1.00 89.56 475 PRO A CA 1
ATOM 3757 C C . PRO A 1 475 ? 1.688 11.593 24.729 1.00 89.56 475 PRO A C 1
ATOM 3759 O O . PRO A 1 475 ? 2.573 11.352 25.554 1.00 89.56 475 PRO A O 1
ATOM 3762 N N . PHE A 1 476 ? 0.591 10.835 24.627 1.00 91.06 476 PHE A N 1
ATOM 3763 C CA . PHE A 1 476 ? 0.395 9.560 25.315 1.00 91.06 476 PHE A CA 1
ATOM 3764 C C . PHE A 1 476 ? 1.565 8.584 25.100 1.00 91.06 476 PHE A C 1
ATOM 3766 O O . PHE A 1 476 ? 1.972 7.875 26.028 1.00 91.06 476 PHE A O 1
ATOM 3773 N N . TRP A 1 477 ? 2.135 8.554 23.891 1.00 93.06 477 TRP A N 1
ATOM 3774 C CA . TRP A 1 477 ? 3.131 7.562 23.485 1.00 93.06 477 TRP A CA 1
ATOM 3775 C C . TRP A 1 477 ? 4.546 7.881 23.974 1.00 93.06 477 TRP A C 1
ATOM 3777 O O . TRP A 1 477 ? 5.465 8.158 23.204 1.00 93.06 477 TRP A O 1
ATOM 3787 N N . ARG A 1 478 ? 4.741 7.792 25.290 1.00 94.69 478 ARG A N 1
ATOM 3788 C CA . ARG A 1 478 ? 6.063 7.888 25.924 1.00 94.69 478 ARG A CA 1
ATOM 3789 C C . ARG A 1 478 ? 6.863 6.591 25.686 1.00 94.69 478 ARG A C 1
ATOM 3791 O O . ARG A 1 478 ? 6.276 5.559 25.344 1.00 94.69 478 ARG A O 1
ATOM 3798 N N . PRO A 1 479 ? 8.192 6.586 25.921 1.00 95.56 479 PRO A N 1
ATOM 3799 C CA . PRO A 1 479 ? 9.034 5.417 25.658 1.00 95.56 479 PRO A CA 1
ATOM 3800 C C . PRO A 1 479 ? 8.526 4.080 26.235 1.00 95.56 479 PRO A C 1
ATOM 3802 O O . PRO A 1 479 ? 8.627 3.083 25.523 1.00 95.56 479 PRO A O 1
ATOM 3805 N N . PRO A 1 480 ? 7.949 4.001 27.457 1.00 96.56 480 PRO A N 1
ATOM 3806 C CA . PRO A 1 480 ? 7.396 2.743 27.968 1.00 96.56 480 PRO A CA 1
ATOM 3807 C C . PRO A 1 480 ? 6.214 2.214 27.143 1.00 96.56 480 PRO A C 1
ATOM 3809 O O . PRO A 1 480 ? 6.206 1.040 26.783 1.00 96.56 480 PRO A O 1
ATOM 3812 N N . GLN A 1 481 ? 5.250 3.073 26.795 1.00 96.06 481 GLN A N 1
ATOM 3813 C CA . GLN A 1 481 ? 4.069 2.701 26.006 1.00 96.06 481 GLN A CA 1
ATOM 3814 C C . GLN A 1 481 ? 4.454 2.336 24.566 1.00 96.06 481 GLN A C 1
ATOM 3816 O O . GLN A 1 481 ? 3.980 1.337 24.026 1.00 96.06 481 GLN A O 1
ATOM 3821 N N . MET A 1 482 ? 5.368 3.101 23.960 1.00 95.44 482 MET A N 1
ATOM 3822 C CA . MET A 1 482 ? 5.885 2.814 22.621 1.00 95.44 482 MET A CA 1
ATOM 3823 C C . MET A 1 482 ? 6.616 1.464 22.576 1.00 95.44 482 MET A C 1
ATOM 3825 O O . MET A 1 482 ? 6.332 0.650 21.700 1.00 95.44 482 MET A O 1
ATOM 3829 N N . LYS A 1 483 ? 7.510 1.184 23.537 1.00 95.56 483 LYS A N 1
ATOM 3830 C CA . LYS A 1 483 ? 8.189 -0.122 23.644 1.00 95.56 483 LYS A CA 1
ATOM 3831 C C . LYS A 1 483 ? 7.196 -1.263 23.838 1.00 95.56 483 LYS A C 1
ATOM 3833 O O . LYS A 1 483 ? 7.329 -2.286 23.176 1.00 95.56 483 LYS A O 1
ATOM 3838 N N . ALA A 1 484 ? 6.195 -1.077 24.699 1.00 95.94 484 ALA A N 1
ATOM 3839 C CA . ALA A 1 484 ? 5.173 -2.087 24.950 1.00 95.94 484 ALA A CA 1
ATOM 3840 C C . ALA A 1 484 ? 4.413 -2.483 23.679 1.00 95.94 484 ALA A C 1
ATOM 3842 O O . ALA A 1 484 ? 4.245 -3.671 23.420 1.00 95.94 484 ALA A O 1
ATOM 3843 N N . LEU A 1 485 ? 4.015 -1.508 22.855 1.00 94.88 485 LEU A N 1
ATOM 3844 C CA . LEU A 1 485 ? 3.350 -1.792 21.583 1.00 94.88 485 LEU A CA 1
ATOM 3845 C C . LEU A 1 485 ? 4.302 -2.467 20.589 1.00 94.88 485 LEU A C 1
ATOM 3847 O O . LEU A 1 485 ? 3.967 -3.498 20.012 1.00 94.88 485 LEU A O 1
ATOM 3851 N N . LEU A 1 486 ? 5.502 -1.916 20.402 1.00 94.06 486 LEU A N 1
ATOM 3852 C CA . LEU A 1 486 ? 6.454 -2.392 19.395 1.00 94.06 486 LEU A CA 1
ATOM 3853 C C . LEU A 1 486 ? 7.004 -3.794 19.689 1.00 94.06 486 LEU A C 1
ATOM 3855 O O . LEU A 1 486 ? 7.309 -4.541 18.761 1.00 94.06 486 LEU A O 1
ATOM 3859 N N . HIS A 1 487 ? 7.116 -4.168 20.964 1.00 95.06 487 HIS A N 1
ATOM 3860 C CA . HIS A 1 487 ? 7.591 -5.488 21.398 1.00 95.06 487 HIS A CA 1
ATOM 3861 C C . HIS A 1 487 ? 6.454 -6.450 21.768 1.00 95.06 487 HIS A C 1
ATOM 3863 O O . HIS A 1 487 ? 6.721 -7.560 22.224 1.00 95.06 487 HIS A O 1
ATOM 3869 N N . SER A 1 488 ? 5.196 -6.069 21.520 1.00 94.38 488 SER A N 1
ATOM 3870 C CA . SER A 1 488 ? 4.024 -6.944 21.706 1.00 94.38 488 SER A CA 1
ATOM 3871 C C . SER A 1 488 ? 3.975 -8.129 20.732 1.00 94.38 488 SER A C 1
ATOM 3873 O O . SER A 1 488 ? 3.211 -9.078 20.912 1.00 94.38 488 SER A O 1
ATOM 3875 N N . VAL A 1 489 ? 4.797 -8.082 19.686 1.00 91.12 489 VAL A N 1
ATOM 3876 C CA . VAL A 1 489 ? 4.836 -9.044 18.587 1.00 91.12 489 VAL A CA 1
ATOM 3877 C C . VAL A 1 489 ? 6.247 -9.582 18.380 1.00 91.12 489 VAL A C 1
ATOM 3879 O O . VAL A 1 489 ? 7.225 -8.880 18.652 1.00 91.12 489 VAL A O 1
ATOM 3882 N N . PRO A 1 490 ? 6.396 -10.818 17.867 1.00 89.19 490 PRO A N 1
ATOM 3883 C CA . PRO A 1 490 ? 7.717 -11.364 17.592 1.00 89.19 490 PRO A CA 1
ATOM 3884 C C . PRO A 1 490 ? 8.505 -10.472 16.625 1.00 89.19 490 PRO A C 1
ATOM 3886 O O . PRO A 1 490 ? 7.960 -9.966 15.640 1.00 89.19 490 PRO A O 1
ATOM 3889 N N . MET A 1 491 ? 9.807 -10.323 16.879 1.00 83.06 491 MET A N 1
ATOM 3890 C CA . MET A 1 491 ? 10.689 -9.510 16.041 1.00 83.06 491 MET A CA 1
ATOM 3891 C C . MET A 1 491 ? 10.586 -9.898 14.561 1.00 83.06 491 MET A C 1
ATOM 3893 O O . MET A 1 491 ? 10.566 -11.075 14.203 1.00 83.06 491 MET A O 1
ATOM 3897 N N . GLY A 1 492 ? 10.488 -8.880 13.701 1.00 78.62 492 GLY A N 1
ATOM 3898 C CA . GLY A 1 492 ? 10.308 -9.042 12.258 1.00 78.62 492 GLY A CA 1
ATOM 3899 C C . GLY A 1 492 ? 8.915 -9.491 11.816 1.00 78.62 492 GLY A C 1
ATOM 3900 O O . GLY A 1 492 ? 8.722 -9.790 10.644 1.00 78.62 492 GLY A O 1
ATOM 3901 N N . ARG A 1 493 ? 7.931 -9.529 12.719 1.00 86.75 493 ARG A N 1
ATOM 3902 C CA . ARG A 1 493 ? 6.505 -9.677 12.375 1.00 86.75 493 ARG A CA 1
ATOM 3903 C C . ARG A 1 493 ? 5.749 -8.351 12.413 1.00 86.75 493 ARG A C 1
ATOM 3905 O O . ARG A 1 493 ? 4.559 -8.339 12.125 1.00 86.75 493 ARG A O 1
ATOM 3912 N N . LEU A 1 494 ? 6.452 -7.265 12.719 1.00 88.31 494 LEU A N 1
ATOM 3913 C CA . LEU A 1 494 ? 5.977 -5.892 12.676 1.00 88.31 494 LEU A CA 1
ATOM 3914 C C . LEU A 1 494 ? 6.975 -5.035 11.908 1.00 88.31 494 LEU A C 1
ATOM 3916 O O . LEU A 1 494 ? 8.188 -5.168 12.091 1.00 88.31 494 LEU A O 1
ATOM 3920 N N . VAL A 1 495 ? 6.439 -4.177 11.052 1.00 88.62 495 VAL A N 1
ATOM 3921 C CA . VAL A 1 495 ? 7.161 -3.145 10.319 1.00 88.62 495 VAL A CA 1
ATOM 3922 C C . VAL A 1 495 ? 6.433 -1.826 10.553 1.00 88.62 495 VAL A C 1
ATOM 3924 O O . VAL A 1 495 ? 5.218 -1.745 10.373 1.00 88.62 495 VAL A O 1
ATOM 3927 N N . VAL A 1 496 ? 7.162 -0.789 10.956 1.00 90.38 496 VAL A N 1
ATOM 3928 C CA . VAL A 1 496 ? 6.583 0.534 11.226 1.00 90.38 496 VAL A CA 1
ATOM 3929 C C . VAL A 1 496 ? 6.788 1.459 10.032 1.00 90.38 496 VAL A C 1
ATOM 3931 O O . VAL A 1 496 ? 7.897 1.599 9.533 1.00 90.38 496 VAL A O 1
ATOM 3934 N N . LEU A 1 497 ? 5.738 2.137 9.581 1.00 89.25 497 LEU A N 1
ATOM 3935 C CA . LEU A 1 497 ? 5.855 3.253 8.648 1.00 89.25 497 LEU A CA 1
ATOM 3936 C C . LEU A 1 497 ? 6.191 4.523 9.440 1.00 89.25 497 LEU A C 1
ATOM 3938 O O . LEU A 1 497 ? 5.317 5.071 10.110 1.00 89.25 497 LEU A O 1
ATOM 3942 N N . ASP A 1 498 ? 7.426 5.017 9.357 1.00 89.12 498 ASP A N 1
ATOM 3943 C CA . ASP A 1 498 ? 7.794 6.338 9.879 1.00 89.12 498 ASP A CA 1
ATOM 3944 C C . ASP A 1 498 ? 7.245 7.406 8.926 1.00 89.12 498 ASP A C 1
ATOM 3946 O O . ASP A 1 498 ? 7.891 7.802 7.957 1.00 89.12 498 ASP A O 1
ATOM 3950 N N . LEU A 1 499 ? 5.970 7.748 9.130 1.00 85.50 499 LEU A N 1
ATOM 3951 C CA . LEU A 1 499 ? 5.110 8.362 8.118 1.00 85.50 499 LEU A CA 1
ATOM 3952 C C . LEU A 1 499 ? 5.529 9.762 7.670 1.00 85.50 499 LEU A C 1
ATOM 3954 O O . LEU A 1 499 ? 5.189 10.124 6.548 1.00 85.50 499 LEU A O 1
ATOM 3958 N N . PHE A 1 500 ? 6.177 10.534 8.542 1.00 85.94 500 PHE A N 1
ATOM 3959 C CA . PHE A 1 500 ? 6.532 11.938 8.308 1.00 85.94 500 PHE A CA 1
ATOM 3960 C C . PHE A 1 500 ? 8.018 12.170 8.593 1.00 85.94 500 PHE A C 1
ATOM 3962 O O . PHE A 1 500 ? 8.411 13.118 9.279 1.00 85.94 500 PHE A O 1
ATOM 3969 N N . ALA A 1 501 ? 8.847 11.232 8.138 1.00 81.75 501 ALA A N 1
ATOM 3970 C CA . ALA A 1 501 ? 10.232 11.118 8.562 1.00 81.75 501 ALA A CA 1
ATOM 3971 C C . ALA A 1 501 ? 11.158 12.194 7.970 1.00 81.75 501 ALA A C 1
ATOM 3973 O O . ALA A 1 501 ? 12.287 12.368 8.429 1.00 81.75 501 ALA A O 1
ATOM 3974 N N . GLU A 1 502 ? 10.699 12.939 6.971 1.00 77.31 502 GLU A N 1
ATOM 3975 C CA . GLU A 1 502 ? 11.385 14.088 6.388 1.00 77.31 502 GLU A CA 1
ATOM 3976 C C . GLU A 1 502 ? 11.284 15.358 7.243 1.00 77.31 502 GLU A C 1
ATOM 3978 O O . GLU A 1 502 ? 12.148 16.230 7.130 1.00 77.31 502 GLU A O 1
ATOM 3983 N N . VAL A 1 503 ? 10.266 15.452 8.109 1.00 82.44 503 VAL A N 1
ATOM 3984 C CA . VAL A 1 503 ? 10.058 16.597 9.016 1.00 82.44 503 VAL A CA 1
ATOM 3985 C C . VAL A 1 503 ? 10.173 16.193 10.484 1.00 82.44 503 VAL A C 1
ATOM 3987 O O . VAL A 1 503 ? 10.842 16.876 11.259 1.00 82.44 503 VAL A O 1
ATOM 3990 N N . LYS A 1 504 ? 9.536 15.089 10.884 1.00 86.31 504 LYS A N 1
ATOM 3991 C CA . LYS A 1 504 ? 9.518 14.562 12.257 1.00 86.31 504 LYS A CA 1
ATOM 3992 C C . LYS A 1 504 ? 9.933 13.080 12.284 1.00 86.31 504 LYS A C 1
ATOM 3994 O O . LYS A 1 504 ? 9.091 12.225 12.549 1.00 86.31 504 LYS A O 1
ATOM 3999 N N . PRO A 1 505 ? 11.217 12.760 12.032 1.00 87.25 505 PRO A N 1
ATOM 4000 C CA . PRO A 1 505 ? 11.715 11.383 12.048 1.00 87.25 505 PRO A CA 1
ATOM 4001 C C . PRO A 1 505 ? 11.643 10.756 13.443 1.00 87.25 505 PRO A C 1
ATOM 4003 O O . PRO A 1 505 ? 12.463 11.055 14.316 1.00 87.25 505 PRO A O 1
ATOM 4006 N N . ILE A 1 506 ? 10.699 9.836 13.640 1.00 90.25 506 ILE A N 1
ATOM 4007 C CA . ILE A 1 506 ? 10.544 9.102 14.903 1.00 90.25 506 ILE A CA 1
ATOM 4008 C C . ILE A 1 506 ? 11.688 8.100 15.082 1.00 90.25 506 ILE A C 1
ATOM 4010 O O . ILE A 1 506 ? 12.120 7.841 16.208 1.00 90.25 506 ILE A O 1
ATOM 4014 N N . TRP A 1 507 ? 12.234 7.551 13.994 1.00 87.75 507 TRP A N 1
ATOM 4015 C CA . TRP A 1 507 ? 13.337 6.590 14.058 1.00 87.75 507 TRP A CA 1
ATOM 4016 C C . TRP A 1 507 ? 14.571 7.138 14.797 1.00 87.75 507 TRP A C 1
ATOM 4018 O O . TRP A 1 507 ? 15.290 6.366 15.429 1.00 87.75 507 TRP A O 1
ATOM 4028 N N . ILE A 1 508 ? 14.810 8.456 14.770 1.00 86.50 508 ILE A N 1
ATOM 4029 C CA . ILE A 1 508 ? 15.943 9.088 15.467 1.00 86.50 508 ILE A CA 1
ATOM 4030 C C . ILE A 1 508 ? 15.714 9.079 16.980 1.00 86.50 508 ILE A C 1
ATOM 4032 O O . ILE A 1 508 ? 16.592 8.683 17.744 1.00 86.50 508 ILE A O 1
ATOM 4036 N N . THR A 1 509 ? 14.532 9.507 17.421 1.00 88.50 509 THR A N 1
ATOM 4037 C CA . THR A 1 509 ? 14.211 9.674 18.847 1.00 88.50 509 THR A CA 1
ATOM 4038 C C . THR A 1 509 ? 13.867 8.358 19.543 1.00 88.50 509 THR A C 1
ATOM 4040 O O . THR A 1 509 ? 13.967 8.266 20.764 1.00 88.50 509 THR A O 1
ATOM 4043 N N . SER A 1 510 ? 13.504 7.328 18.779 1.00 89.62 510 SER A N 1
ATOM 4044 C CA . SER A 1 510 ? 13.147 5.991 19.273 1.00 89.62 510 SER A CA 1
ATOM 4045 C C . SER A 1 510 ? 14.278 4.962 19.178 1.00 89.62 510 SER A C 1
ATOM 4047 O O . SER A 1 510 ? 14.020 3.763 19.280 1.00 89.62 510 SER A O 1
ATOM 4049 N N . GLU A 1 511 ? 15.522 5.404 18.952 1.00 88.38 511 GLU A N 1
ATOM 4050 C CA . GLU A 1 511 ? 16.677 4.513 18.759 1.00 88.38 511 GLU A CA 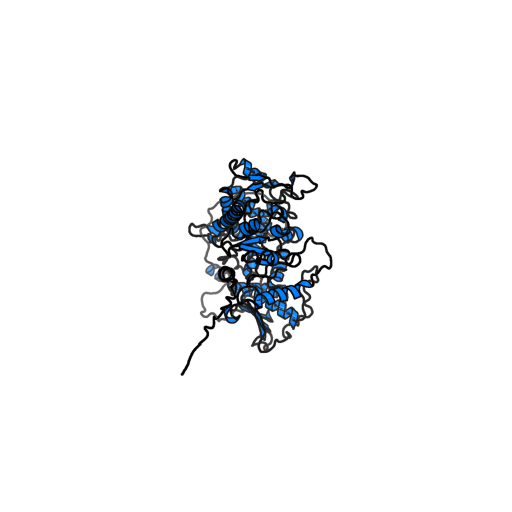1
ATOM 4051 C C . GLU A 1 511 ? 16.397 3.442 17.685 1.00 88.38 511 GLU A C 1
ATOM 4053 O O . GLU A 1 511 ? 16.639 2.251 17.883 1.00 88.38 511 GLU A O 1
ATOM 4058 N N . GLN A 1 512 ? 15.856 3.874 16.540 1.00 85.50 512 GLN A N 1
ATOM 4059 C CA . GLN A 1 512 ? 15.390 3.024 15.439 1.00 85.50 512 GLN A CA 1
ATOM 4060 C C . GLN A 1 512 ? 14.254 2.078 15.856 1.00 85.50 512 GLN A C 1
ATOM 4062 O O . GLN A 1 512 ? 14.368 0.860 15.711 1.00 85.50 512 GLN A O 1
ATOM 4067 N N . PHE A 1 513 ? 13.167 2.637 16.401 1.00 89.50 513 PHE A N 1
ATOM 4068 C CA . PHE A 1 513 ? 11.986 1.890 16.858 1.00 89.50 513 PHE A CA 1
ATOM 4069 C C . PHE A 1 513 ? 12.341 0.720 17.786 1.00 89.50 513 PHE A C 1
ATOM 4071 O O . PHE A 1 513 ? 11.759 -0.362 17.706 1.00 89.50 513 PHE A O 1
ATOM 4078 N N . TYR A 1 514 ? 13.344 0.920 18.648 1.00 91.25 514 TYR A N 1
ATOM 4079 C CA . TYR A 1 514 ? 13.846 -0.094 19.577 1.00 91.25 514 TYR A CA 1
ATOM 4080 C C . TYR A 1 514 ? 14.156 -1.442 18.898 1.00 91.25 514 TYR A C 1
ATOM 4082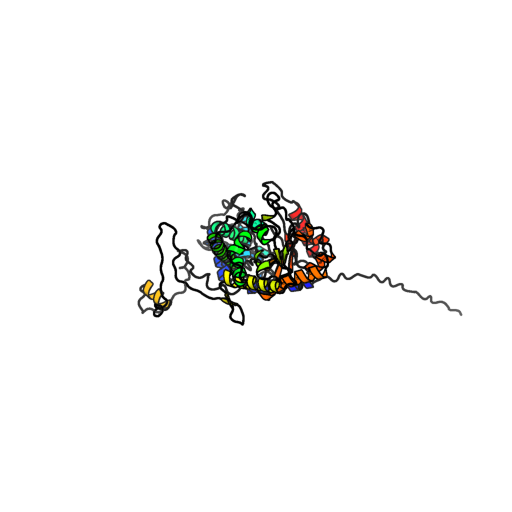 O O . TYR A 1 514 ? 13.881 -2.513 19.446 1.00 91.25 514 TYR A O 1
ATOM 4090 N N . GLY A 1 515 ? 14.713 -1.379 17.683 1.00 85.12 515 GLY A N 1
ATOM 4091 C CA . GLY A 1 515 ? 15.139 -2.526 16.882 1.00 85.12 515 GLY A CA 1
ATOM 4092 C C . GLY A 1 515 ? 14.076 -3.112 15.948 1.00 85.12 515 GLY A C 1
ATOM 4093 O O . GLY A 1 515 ? 14.407 -4.019 15.179 1.00 85.12 515 GLY A O 1
ATOM 4094 N N . VAL A 1 516 ? 12.829 -2.631 15.989 1.00 87.25 516 VAL A N 1
ATOM 4095 C CA . VAL A 1 516 ? 11.767 -3.069 15.069 1.00 87.25 516 VAL A CA 1
ATOM 4096 C C . VAL A 1 516 ? 12.044 -2.532 13.655 1.00 87.25 516 VAL A C 1
ATOM 4098 O O . VAL A 1 516 ? 12.409 -1.364 13.508 1.00 87.25 516 VAL A O 1
ATOM 4101 N N . PRO A 1 517 ? 11.898 -3.355 12.595 1.00 85.69 517 PRO A N 1
ATOM 4102 C CA . PRO A 1 517 ? 11.994 -2.885 11.216 1.00 85.69 517 PRO A CA 1
ATOM 4103 C C . PRO A 1 517 ? 11.073 -1.698 10.925 1.00 85.69 517 PRO A C 1
ATOM 4105 O O . PRO A 1 517 ? 9.934 -1.662 11.390 1.00 85.69 517 PRO A O 1
ATOM 4108 N N . TYR A 1 518 ? 11.530 -0.759 10.102 1.00 85.75 518 TYR A N 1
ATOM 4109 C CA . TYR A 1 518 ? 10.724 0.393 9.720 1.00 85.75 518 TYR A CA 1
ATOM 4110 C C . TYR A 1 518 ? 10.893 0.760 8.244 1.00 85.75 518 TYR A C 1
ATOM 4112 O O . TYR A 1 518 ? 11.735 0.225 7.524 1.00 85.75 518 TYR A O 1
ATOM 4120 N N . ILE A 1 519 ? 10.023 1.646 7.774 1.00 84.00 519 ILE A N 1
ATOM 4121 C CA . ILE A 1 519 ? 10.041 2.236 6.443 1.00 84.00 519 ILE A CA 1
ATOM 4122 C C . ILE A 1 519 ? 10.046 3.750 6.617 1.00 84.00 519 ILE A C 1
ATOM 4124 O O . ILE A 1 519 ? 9.155 4.299 7.257 1.00 84.00 519 ILE A O 1
ATOM 4128 N N . TRP A 1 520 ? 11.048 4.413 6.050 1.00 84.38 520 TRP A N 1
ATOM 4129 C CA . TRP A 1 520 ? 11.177 5.863 6.056 1.00 84.38 520 TRP A CA 1
ATOM 4130 C C . TRP A 1 520 ? 10.255 6.454 4.982 1.00 84.38 520 TRP A C 1
ATOM 4132 O O . TRP A 1 520 ? 10.361 6.147 3.793 1.00 84.38 520 TRP A O 1
ATOM 4142 N N . LYS A 1 521 ? 9.304 7.293 5.378 1.00 79.38 521 LYS A N 1
ATOM 4143 C CA . LYS A 1 521 ? 8.308 7.813 4.447 1.00 79.38 521 LYS A CA 1
ATOM 4144 C C . LYS A 1 521 ? 8.312 9.330 4.414 1.00 79.38 521 LYS A C 1
ATOM 4146 O O . LYS A 1 521 ? 8.451 9.978 5.446 1.00 79.38 521 LYS A O 1
ATOM 4151 N N . LEU A 1 522 ? 8.115 9.850 3.205 1.00 75.62 522 LEU A N 1
ATOM 4152 C CA . LEU A 1 522 ? 7.755 11.236 2.962 1.00 75.62 522 LEU A CA 1
ATOM 4153 C C . LEU A 1 522 ? 6.229 11.388 2.973 1.00 75.62 522 LEU A C 1
ATOM 4155 O O . LEU A 1 522 ? 5.516 10.589 2.357 1.00 75.62 522 LEU A O 1
ATOM 4159 N N . ALA A 1 523 ? 5.716 12.415 3.648 1.00 66.38 523 ALA A N 1
ATOM 4160 C CA . ALA A 1 523 ? 4.286 12.690 3.689 1.00 66.38 523 ALA A CA 1
ATOM 4161 C C . ALA A 1 523 ? 3.924 14.047 3.082 1.00 66.38 523 ALA A C 1
ATOM 4163 O O . ALA A 1 523 ? 4.659 15.027 3.101 1.00 66.38 523 ALA A O 1
ATOM 4164 N N . ARG A 1 524 ? 2.702 14.099 2.557 1.00 59.38 524 ARG A N 1
ATOM 4165 C CA . ARG A 1 524 ? 2.012 15.327 2.163 1.00 59.38 524 ARG A CA 1
ATOM 4166 C C . ARG A 1 524 ? 0.723 15.408 2.963 1.00 59.38 524 ARG A C 1
ATOM 4168 O O . ARG A 1 524 ? -0.080 14.473 2.922 1.00 59.38 524 ARG A O 1
ATOM 4175 N N . PHE A 1 525 ? 0.522 16.514 3.670 1.00 56.44 525 PHE A N 1
ATOM 4176 C CA . PHE A 1 525 ? -0.708 16.784 4.409 1.00 56.44 525 PHE A CA 1
ATOM 4177 C C . PHE A 1 525 ? -1.568 17.770 3.632 1.00 56.44 525 PHE A C 1
ATOM 4179 O O . PHE A 1 525 ? -1.093 18.850 3.306 1.00 56.44 525 PHE A O 1
ATOM 4186 N N . ARG A 1 526 ? -2.837 17.398 3.403 1.00 51.00 526 ARG A N 1
ATOM 4187 C CA . ARG A 1 526 ? -3.827 18.134 2.596 1.00 51.00 526 ARG A CA 1
ATOM 4188 C C . ARG A 1 526 ? -3.384 18.305 1.135 1.00 51.00 526 ARG A C 1
ATOM 4190 O O . ARG A 1 526 ? -2.222 18.511 0.819 1.00 51.00 526 ARG A O 1
ATOM 4197 N N . LEU A 1 527 ? -4.331 18.202 0.206 1.00 50.12 527 LEU A N 1
ATOM 4198 C CA . LEU A 1 527 ? -4.102 18.517 -1.212 1.00 50.12 527 LEU A CA 1
ATOM 4199 C C . LEU A 1 527 ? -4.004 20.043 -1.417 1.00 50.12 527 LEU A C 1
ATOM 4201 O O . LEU A 1 527 ? -4.654 20.595 -2.301 1.00 50.12 527 LEU A O 1
ATOM 4205 N N . GLU A 1 528 ? -3.261 20.745 -0.562 1.00 46.69 528 GLU A N 1
ATOM 4206 C CA . GLU A 1 528 ? -2.949 22.152 -0.784 1.00 46.69 528 GLU A CA 1
ATOM 4207 C C . GLU A 1 528 ? -1.994 22.213 -1.981 1.00 46.69 528 GLU A C 1
ATOM 4209 O O . GLU A 1 528 ? -0.884 21.681 -1.956 1.00 46.69 528 GLU A O 1
ATOM 4214 N N . CYS A 1 529 ? -2.487 22.769 -3.089 1.00 52.84 529 CYS A N 1
ATOM 4215 C CA . CYS A 1 529 ? -1.717 22.955 -4.312 1.00 52.84 529 CYS A CA 1
ATOM 4216 C C . CYS A 1 529 ? -0.721 24.106 -4.114 1.00 52.84 529 CYS A C 1
ATOM 4218 O O . CYS A 1 529 ? -0.977 25.213 -4.581 1.00 52.84 529 CYS A O 1
ATOM 4220 N N . ASP A 1 530 ? 0.386 23.848 -3.420 1.00 45.03 530 ASP A N 1
ATOM 4221 C CA . ASP A 1 530 ? 1.481 24.807 -3.243 1.00 45.03 530 ASP A CA 1
ATOM 4222 C C . ASP A 1 530 ? 2.837 24.215 -3.675 1.00 45.03 530 ASP A C 1
ATOM 4224 O O . ASP A 1 530 ? 3.036 22.993 -3.691 1.00 45.03 530 ASP A O 1
ATOM 4228 N N . ILE A 1 531 ? 3.780 25.085 -4.052 1.00 57.28 531 ILE A N 1
ATOM 4229 C CA . ILE A 1 531 ? 5.164 24.713 -4.360 1.00 57.28 531 ILE A CA 1
ATOM 4230 C C . ILE A 1 531 ? 5.906 24.527 -3.038 1.00 57.28 531 ILE A C 1
ATOM 4232 O O . ILE A 1 531 ? 6.625 25.401 -2.565 1.00 57.28 531 ILE A O 1
ATOM 4236 N N . ASP A 1 532 ? 5.752 23.347 -2.459 1.00 51.25 532 ASP A N 1
ATOM 4237 C CA . ASP A 1 532 ? 6.535 22.922 -1.304 1.00 51.25 532 ASP A CA 1
ATOM 4238 C C . ASP A 1 532 ? 7.366 21.696 -1.698 1.00 51.25 532 ASP A C 1
ATOM 4240 O O . ASP A 1 532 ? 6.829 20.735 -2.245 1.00 51.25 532 ASP A O 1
ATOM 4244 N N . ALA A 1 533 ? 8.680 21.722 -1.493 1.00 56.19 533 ALA A N 1
ATOM 4245 C CA . ALA A 1 533 ? 9.562 20.586 -1.738 1.00 56.19 533 ALA A CA 1
ATOM 4246 C C . ALA A 1 533 ? 10.750 20.632 -0.775 1.00 56.19 533 ALA A C 1
ATOM 4248 O O . ALA A 1 533 ? 11.483 21.621 -0.702 1.00 56.19 533 ALA A O 1
ATOM 4249 N N . SER A 1 534 ? 10.986 19.533 -0.061 1.00 50.25 534 SER A N 1
ATOM 4250 C CA . SER A 1 534 ? 12.073 19.472 0.909 1.00 50.25 534 SER A CA 1
ATOM 4251 C C . SER A 1 534 ? 13.419 19.199 0.229 1.00 50.25 534 SER A C 1
ATOM 4253 O O . SER A 1 534 ? 13.684 18.100 -0.264 1.00 50.25 534 SER A O 1
ATOM 4255 N N . ARG A 1 535 ? 14.330 20.182 0.277 1.00 48.28 535 ARG A N 1
ATOM 4256 C CA . ARG A 1 535 ? 15.755 20.025 -0.095 1.00 48.28 535 ARG A CA 1
ATOM 4257 C C . ARG A 1 535 ? 16.472 18.963 0.759 1.00 48.28 535 ARG A C 1
ATOM 4259 O O . ARG A 1 535 ? 17.547 18.496 0.384 1.00 48.28 535 ARG A O 1
ATOM 4266 N N . LEU A 1 536 ? 15.880 18.561 1.885 1.00 48.31 536 LEU A N 1
ATOM 4267 C CA . LEU A 1 536 ? 16.460 17.612 2.830 1.00 48.31 536 LEU A CA 1
ATOM 4268 C C . LEU A 1 536 ? 16.520 16.170 2.290 1.00 48.31 536 LEU A C 1
ATOM 4270 O O . LEU A 1 536 ? 17.274 15.371 2.833 1.00 48.31 536 LEU A O 1
ATOM 4274 N N . MET A 1 537 ? 15.811 15.838 1.203 1.00 48.94 537 MET A N 1
ATOM 4275 C CA . MET A 1 537 ? 15.798 14.486 0.616 1.00 48.94 537 MET A CA 1
ATOM 4276 C C . MET A 1 537 ? 17.194 13.970 0.244 1.00 48.94 537 MET A C 1
ATOM 4278 O O . MET A 1 537 ? 17.579 12.864 0.620 1.00 48.94 537 MET A O 1
ATOM 4282 N N . THR A 1 538 ? 17.984 14.778 -0.469 1.00 52.28 538 THR A N 1
ATOM 4283 C CA . THR A 1 538 ? 19.314 14.367 -0.949 1.00 52.28 538 THR A CA 1
ATOM 4284 C C . THR A 1 538 ? 20.330 14.260 0.189 1.00 52.28 538 THR A C 1
ATOM 4286 O O . THR A 1 538 ? 21.223 13.413 0.144 1.00 52.28 538 THR A O 1
ATOM 4289 N N . GLU A 1 539 ? 20.202 15.103 1.216 1.00 52.41 539 GLU A N 1
ATOM 4290 C CA . GLU A 1 539 ? 21.128 15.137 2.351 1.00 52.41 539 GLU A CA 1
ATOM 4291 C C . GLU A 1 539 ? 20.797 14.059 3.390 1.00 52.41 539 GLU A C 1
ATOM 4293 O O . GLU A 1 539 ? 21.704 13.344 3.810 1.00 52.41 539 GLU A O 1
ATOM 4298 N N . TRP A 1 540 ? 19.517 13.820 3.707 1.00 50.34 540 TRP A N 1
ATOM 4299 C CA . TRP A 1 540 ? 19.120 12.687 4.550 1.00 50.34 540 TRP A CA 1
ATOM 4300 C C . TRP A 1 540 ? 19.383 11.349 3.877 1.00 50.34 540 TRP A C 1
ATOM 4302 O O . TRP A 1 540 ? 19.827 10.435 4.557 1.00 50.34 540 TRP A O 1
ATOM 4312 N N . TYR A 1 541 ? 19.212 11.221 2.556 1.00 50.28 541 TYR A N 1
ATOM 4313 C CA . TYR A 1 541 ? 19.608 9.995 1.857 1.00 50.28 541 TYR A CA 1
ATOM 4314 C C . TYR A 1 541 ? 21.098 9.689 2.060 1.00 50.28 541 TYR A C 1
ATOM 4316 O O . TYR A 1 541 ? 21.468 8.556 2.366 1.00 50.28 541 TYR A O 1
ATOM 4324 N N . LYS A 1 542 ? 21.967 10.704 1.946 1.00 51.69 542 LYS A N 1
ATOM 4325 C CA . LYS A 1 542 ? 23.402 10.548 2.221 1.00 51.69 542 LYS A CA 1
ATOM 4326 C C . LYS A 1 542 ? 23.669 10.240 3.690 1.00 51.69 542 LYS A C 1
ATOM 4328 O O . LYS A 1 542 ? 24.563 9.446 3.953 1.00 51.69 542 LYS A O 1
ATOM 4333 N N . GLU A 1 543 ? 22.929 10.832 4.622 1.00 51.72 543 GLU A N 1
ATOM 4334 C CA . GLU A 1 543 ? 23.144 10.633 6.056 1.00 51.72 543 GLU A CA 1
ATOM 4335 C C . GLU A 1 543 ? 22.653 9.259 6.524 1.00 51.72 543 GLU A C 1
ATOM 4337 O O . GLU A 1 543 ? 23.444 8.514 7.092 1.00 51.72 543 GLU A O 1
ATOM 4342 N N . ILE A 1 544 ? 21.437 8.847 6.140 1.00 48.56 544 ILE A N 1
ATOM 4343 C CA . ILE A 1 544 ? 20.922 7.474 6.288 1.00 48.56 544 ILE A CA 1
ATOM 4344 C C . ILE A 1 544 ? 21.944 6.487 5.709 1.00 48.56 544 ILE A C 1
ATOM 4346 O O . ILE A 1 544 ? 22.306 5.509 6.359 1.00 48.56 544 ILE A O 1
ATOM 4350 N N . ARG A 1 545 ? 22.508 6.768 4.526 1.00 42.97 545 ARG A N 1
ATOM 4351 C CA . ARG A 1 545 ? 23.533 5.908 3.918 1.00 42.97 545 ARG A CA 1
ATOM 4352 C C . ARG A 1 545 ? 24.876 5.945 4.658 1.00 42.97 545 ARG A C 1
ATOM 4354 O O . ARG A 1 545 ? 25.521 4.911 4.765 1.00 42.97 545 ARG A O 1
ATOM 4361 N N . LYS A 1 546 ? 25.328 7.082 5.189 1.00 38.62 546 LYS A N 1
ATOM 4362 C CA . LYS A 1 546 ? 26.584 7.180 5.959 1.00 38.62 546 LYS A CA 1
ATOM 4363 C C . LYS A 1 546 ? 26.478 6.451 7.290 1.00 38.62 546 LYS A C 1
ATOM 4365 O O . LYS A 1 546 ? 27.380 5.691 7.629 1.00 38.62 546 LYS A O 1
ATOM 4370 N N . THR A 1 547 ? 25.368 6.596 8.010 1.00 35.72 547 THR A N 1
ATOM 4371 C CA . THR A 1 547 ? 25.122 5.816 9.228 1.00 35.72 547 THR A CA 1
ATOM 4372 C C . THR A 1 547 ? 24.975 4.317 8.904 1.00 35.72 547 THR A C 1
ATOM 4374 O O . THR A 1 547 ? 25.329 3.483 9.735 1.00 35.72 547 THR A O 1
ATOM 4377 N N . ALA A 1 548 ? 24.560 3.964 7.676 1.00 31.98 548 ALA A N 1
ATOM 4378 C CA . ALA A 1 548 ? 24.454 2.584 7.182 1.00 31.98 548 ALA A CA 1
ATOM 4379 C C . ALA A 1 548 ? 25.811 1.987 6.777 1.00 31.98 548 ALA A C 1
ATOM 4381 O O . ALA A 1 548 ? 26.055 0.804 6.991 1.00 31.98 548 ALA A O 1
ATOM 4382 N N . VAL A 1 549 ? 26.710 2.804 6.220 1.00 28.14 549 VAL A N 1
ATOM 4383 C CA . VAL A 1 549 ? 28.061 2.405 5.791 1.00 28.14 549 VAL A CA 1
ATOM 4384 C C . VAL A 1 549 ? 29.030 2.315 6.978 1.00 28.14 549 VAL A C 1
ATOM 4386 O O . VAL A 1 549 ? 29.955 1.509 6.950 1.00 28.14 549 VAL A O 1
ATOM 4389 N N . ILE A 1 550 ? 28.806 3.072 8.059 1.00 28.97 550 ILE A N 1
ATOM 4390 C CA . ILE A 1 550 ? 29.675 3.056 9.251 1.00 28.97 550 ILE A CA 1
ATOM 4391 C C . ILE A 1 550 ? 29.462 1.797 10.122 1.00 28.97 550 ILE A C 1
ATOM 4393 O O . ILE A 1 550 ? 30.332 1.451 10.922 1.00 28.97 550 ILE A O 1
ATOM 4397 N N . ARG A 1 551 ? 28.358 1.052 9.955 1.00 28.30 551 ARG A N 1
ATOM 4398 C CA . ARG A 1 551 ? 28.114 -0.210 10.678 1.00 28.30 551 ARG A CA 1
ATOM 4399 C C . ARG A 1 551 ? 27.699 -1.327 9.727 1.00 28.30 551 ARG A C 1
ATOM 4401 O O . ARG A 1 551 ? 26.523 -1.496 9.412 1.00 28.30 551 ARG A O 1
ATOM 4408 N N . ASN A 1 552 ? 28.701 -2.110 9.324 1.00 31.09 552 ASN A N 1
ATOM 4409 C CA . ASN A 1 552 ? 28.566 -3.402 8.653 1.00 31.09 552 ASN A CA 1
ATOM 4410 C C . ASN A 1 552 ? 27.286 -4.135 9.108 1.00 31.09 552 ASN A C 1
ATOM 4412 O O . ASN A 1 552 ? 27.119 -4.424 10.293 1.00 31.09 552 ASN A O 1
ATOM 4416 N N . SER A 1 553 ? 26.408 -4.443 8.151 1.00 29.31 553 SER A N 1
ATOM 4417 C CA . SER A 1 553 ? 25.183 -5.256 8.258 1.00 29.31 553 SER A CA 1
ATOM 4418 C C . SER A 1 553 ? 23.906 -4.667 8.887 1.00 29.31 553 SER A C 1
ATOM 4420 O O . SER A 1 553 ? 22.882 -5.328 8.771 1.00 29.31 553 SER A O 1
ATOM 4422 N N . GLN A 1 554 ? 23.871 -3.457 9.465 1.00 31.72 554 GLN A N 1
ATOM 4423 C CA . GLN A 1 554 ? 22.722 -3.025 10.300 1.00 31.72 554 GLN A CA 1
ATOM 4424 C C . GLN A 1 554 ? 21.616 -2.166 9.652 1.00 31.72 554 GLN A C 1
ATOM 4426 O O . GLN A 1 554 ? 20.634 -1.854 10.320 1.00 31.72 554 GLN A O 1
ATOM 4431 N N . MET A 1 555 ? 21.699 -1.805 8.371 1.00 36.03 555 MET A N 1
ATOM 4432 C CA . MET A 1 555 ? 20.695 -0.943 7.720 1.00 36.03 555 MET A CA 1
ATOM 4433 C C . MET A 1 555 ? 20.098 -1.573 6.458 1.00 36.03 555 MET A C 1
ATOM 4435 O O . MET A 1 555 ? 20.222 -1.050 5.357 1.00 36.03 555 MET A O 1
ATOM 4439 N N . ARG A 1 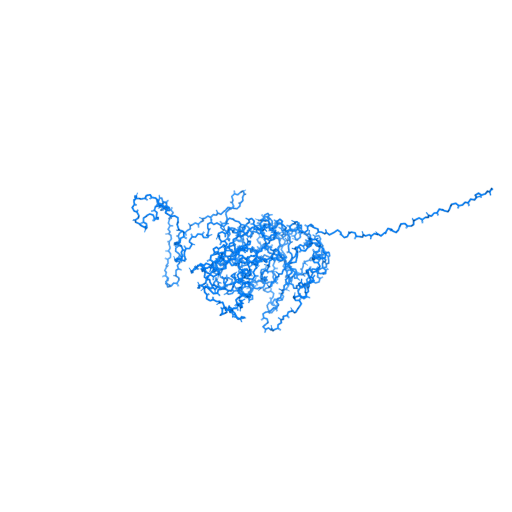556 ? 19.384 -2.691 6.641 1.00 37.28 556 ARG A N 1
ATOM 4440 C CA . ARG A 1 556 ? 18.305 -3.121 5.723 1.00 37.28 556 ARG A CA 1
ATOM 4441 C C . ARG A 1 556 ? 16.924 -2.587 6.155 1.00 37.28 556 ARG A C 1
ATOM 4443 O O . ARG A 1 556 ? 15.910 -3.057 5.654 1.00 37.28 556 ARG A O 1
ATOM 4450 N N . ASN A 1 557 ? 16.891 -1.627 7.087 1.00 32.50 557 ASN A N 1
ATOM 4451 C CA . ASN A 1 557 ? 15.684 -1.189 7.805 1.00 32.50 557 ASN A CA 1
ATOM 4452 C C . ASN A 1 557 ? 15.257 0.257 7.500 1.00 32.50 557 ASN A C 1
ATOM 4454 O O . ASN A 1 557 ? 14.361 0.759 8.161 1.00 32.50 557 ASN A O 1
ATOM 4458 N N . ALA A 1 558 ? 15.892 0.949 6.555 1.00 31.22 558 ALA A N 1
ATOM 4459 C CA . ALA A 1 558 ? 15.441 2.261 6.097 1.00 31.22 558 ALA A CA 1
ATOM 4460 C C . ALA A 1 558 ? 15.019 2.117 4.636 1.00 31.22 558 ALA A C 1
ATOM 4462 O O . ALA A 1 558 ? 15.852 1.850 3.780 1.00 31.22 558 ALA A O 1
ATOM 4463 N N . VAL A 1 559 ? 13.720 2.225 4.373 1.00 39.09 559 VAL A N 1
ATOM 4464 C CA . VAL A 1 559 ? 13.098 2.103 3.043 1.00 39.09 559 VAL A CA 1
ATOM 4465 C C . VAL A 1 559 ? 12.598 3.472 2.623 1.00 39.09 559 VAL A C 1
ATOM 4467 O O . VAL A 1 559 ? 12.007 4.124 3.457 1.00 39.09 559 VAL A O 1
ATOM 4470 N N . LEU A 1 560 ? 12.801 3.900 1.379 1.00 31.67 560 LEU A N 1
ATOM 4471 C CA . LEU A 1 560 ? 12.260 5.140 0.827 1.00 31.67 560 LEU A CA 1
ATOM 4472 C C . LEU A 1 560 ? 10.805 4.918 0.371 1.00 31.67 560 LEU A C 1
ATOM 4474 O O . LEU A 1 560 ? 10.499 3.923 -0.289 1.00 31.67 560 LEU A O 1
ATOM 4478 N N . SER A 1 561 ? 9.918 5.857 0.686 1.00 32.28 561 SER A N 1
ATOM 4479 C CA . SER A 1 561 ? 8.544 5.908 0.179 1.00 32.28 561 SER A CA 1
ATOM 4480 C C . SER A 1 561 ? 8.237 7.311 -0.344 1.00 32.28 561 SER A C 1
ATOM 4482 O O . SER A 1 561 ? 8.660 8.296 0.266 1.00 32.28 561 SER A O 1
ATOM 4484 N N . VAL A 1 562 ? 7.549 7.374 -1.490 1.00 33.34 562 VAL A N 1
ATOM 4485 C CA . VAL A 1 562 ? 7.085 8.605 -2.154 1.00 33.34 562 VAL A CA 1
ATOM 4486 C C . VAL A 1 562 ? 5.612 8.843 -1.851 1.00 33.34 562 VAL A C 1
ATOM 4488 O O . VAL A 1 562 ? 4.848 7.847 -1.830 1.00 33.34 562 VAL A O 1
#

Radius of gyration: 28.3 Å; chains: 1; bounding box: 119×61×92 Å

Organism: Vitis vinifera (NCBI:txid29760)